Protein AF-0000000074164805 (afdb_homodimer)

InterPro domains:
  IPR032808 DoxX family [PF07681] (24-111)
  IPR051907 DoxX-like inner membrane-associated oxidoreductase [PTHR33452] (13-191)

Structure (mmCIF, N/CA/C/O backbone):
data_AF-0000000074164805-model_v1
#
loop_
_entity.id
_entity.type
_entity.pdbx_description
1 polymer 'DoxD-like family protein'
#
loop_
_atom_site.group_PDB
_atom_site.id
_atom_site.type_symbol
_atom_site.label_atom_id
_atom_site.label_alt_id
_atom_site.label_comp_id
_atom_site.label_asym_id
_atom_site.label_entity_id
_atom_site.label_seq_id
_atom_site.pdbx_PDB_ins_code
_atom_site.Cartn_x
_atom_site.Cartn_y
_atom_site.Cartn_z
_atom_site.occupancy
_atom_site.B_iso_or_equiv
_atom_site.auth_seq_id
_atom_site.auth_comp_id
_atom_site.auth_asym_id
_atom_site.auth_atom_id
_atom_site.pdbx_PDB_model_num
ATOM 1 N N . MET A 1 1 ? 24.75 31.531 14.117 1 63.97 1 MET A N 1
ATOM 2 C CA . MET A 1 1 ? 24.875 30.734 12.898 1 63.97 1 MET A CA 1
ATOM 3 C C . MET A 1 1 ? 23.859 29.609 12.867 1 63.97 1 MET A C 1
ATOM 5 O O . MET A 1 1 ? 23.156 29.422 11.875 1 63.97 1 MET A O 1
ATOM 9 N N . ILE A 1 2 ? 23.625 28.969 13.977 1 71 2 ILE A N 1
ATOM 10 C CA . ILE A 1 2 ? 22.672 27.875 14.078 1 71 2 ILE A CA 1
ATOM 11 C C . ILE A 1 2 ? 21.25 28.406 13.891 1 71 2 ILE A C 1
ATOM 13 O O . ILE A 1 2 ? 20.422 27.781 13.203 1 71 2 ILE A O 1
ATOM 17 N N . ASN A 1 3 ? 21.016 29.547 14.234 1 73.75 3 ASN A N 1
ATOM 18 C CA . ASN A 1 3 ? 19.688 30.141 14.117 1 73.75 3 ASN A CA 1
ATOM 19 C C . ASN A 1 3 ? 19.344 30.484 12.672 1 73.75 3 ASN A C 1
ATOM 21 O O . ASN A 1 3 ? 18.203 30.344 12.242 1 73.75 3 ASN A O 1
ATOM 25 N N . ARG A 1 4 ? 20.438 30.984 12.031 1 76.25 4 ARG A N 1
ATOM 26 C CA . ARG A 1 4 ? 20.203 31.328 10.625 1 76.25 4 ARG A CA 1
ATOM 27 C C . ARG A 1 4 ? 19.891 30.078 9.797 1 76.25 4 ARG A C 1
ATOM 29 O O . ARG A 1 4 ? 19.031 30.109 8.922 1 76.25 4 ARG A O 1
ATOM 36 N N . ILE A 1 5 ? 20.578 29.031 10.062 1 76.81 5 ILE A N 1
ATOM 37 C CA . ILE A 1 5 ? 20.375 27.766 9.352 1 76.81 5 ILE A CA 1
ATOM 38 C C . ILE A 1 5 ? 18.969 27.25 9.617 1 76.81 5 ILE A C 1
ATOM 40 O O . ILE A 1 5 ? 18.297 26.781 8.703 1 76.81 5 ILE A O 1
ATOM 44 N N . TYR A 1 6 ? 18.594 27.359 10.773 1 78.56 6 TYR A N 1
ATOM 45 C CA . TYR A 1 6 ? 17.266 26.891 11.156 1 78.56 6 TYR A CA 1
ATOM 46 C C . TYR A 1 6 ? 16.172 27.719 10.469 1 78.56 6 TYR A C 1
ATOM 48 O O . TYR A 1 6 ? 15.148 27.188 10.055 1 78.56 6 TYR A O 1
ATOM 56 N N . ASP A 1 7 ? 16.484 28.969 10.367 1 80.75 7 ASP A N 1
ATOM 57 C CA . ASP A 1 7 ? 15.523 29.844 9.703 1 80.75 7 ASP A CA 1
ATOM 58 C C . ASP A 1 7 ? 15.375 29.484 8.227 1 80.75 7 ASP A C 1
ATOM 60 O O . ASP A 1 7 ? 14.266 29.484 7.691 1 80.75 7 ASP A O 1
ATOM 64 N N . ILE A 1 8 ? 16.531 29.297 7.672 1 82 8 ILE A N 1
ATOM 65 C CA . ILE A 1 8 ? 16.5 28.906 6.266 1 82 8 ILE A CA 1
ATOM 66 C C . ILE A 1 8 ? 15.758 27.578 6.113 1 82 8 ILE A C 1
ATOM 68 O O . ILE A 1 8 ? 14.922 27.422 5.215 1 82 8 ILE A O 1
ATOM 72 N N . TYR A 1 9 ? 16.062 26.641 6.996 1 79.88 9 TYR A N 1
ATOM 73 C CA . TYR A 1 9 ? 15.398 25.344 7.004 1 79.88 9 TYR A CA 1
ATOM 74 C C . TYR A 1 9 ? 13.883 25.484 7.141 1 79.88 9 TYR A C 1
ATOM 76 O O . TYR A 1 9 ? 13.125 24.906 6.367 1 79.88 9 TYR A O 1
ATOM 84 N N . TYR A 1 10 ? 13.5 26.281 8 1 78.94 10 TYR A N 1
ATOM 85 C CA . TYR A 1 10 ? 12.078 26.469 8.258 1 78.94 10 TYR A CA 1
ATOM 86 C C . TYR A 1 10 ? 11.391 27.125 7.066 1 78.94 10 TYR A C 1
ATOM 88 O O . TYR A 1 10 ? 10.273 26.75 6.703 1 78.94 10 TYR A O 1
ATOM 96 N N . LYS A 1 11 ? 12.078 28.078 6.441 1 83.38 11 LYS A N 1
ATOM 97 C CA . LYS A 1 11 ? 11.516 28.75 5.27 1 83.38 11 LYS A CA 1
ATOM 98 C C . LYS A 1 11 ? 11.352 27.781 4.105 1 83.38 11 LYS A C 1
ATOM 100 O O . LYS A 1 11 ? 10.352 27.828 3.385 1 83.38 11 LYS A O 1
ATOM 105 N N . ILE A 1 12 ? 12.281 26.906 3.99 1 83.31 12 ILE A N 1
ATOM 106 C CA . ILE A 1 12 ? 12.234 25.906 2.926 1 83.31 12 ILE A CA 1
ATOM 107 C C . ILE A 1 12 ? 11.078 24.938 3.176 1 83.31 12 ILE A C 1
ATOM 109 O O . ILE A 1 12 ? 10.312 24.625 2.26 1 83.31 12 ILE A O 1
ATOM 113 N N . ILE A 1 13 ? 10.914 24.594 4.359 1 80.62 13 ILE A N 1
ATOM 114 C CA . ILE A 1 13 ? 9.859 23.641 4.727 1 80.62 13 ILE A CA 1
ATOM 115 C C . ILE A 1 13 ? 8.492 24.281 4.508 1 80.62 13 ILE A C 1
ATOM 117 O O . ILE A 1 13 ? 7.562 23.625 4.031 1 80.62 13 ILE A O 1
ATOM 121 N N . GLN A 1 14 ? 8.438 25.531 4.816 1 81.06 14 GLN A N 1
ATOM 122 C CA . GLN A 1 14 ? 7.176 26.25 4.645 1 81.06 14 GLN A CA 1
ATOM 123 C C . GLN A 1 14 ? 6.785 26.328 3.172 1 81.06 14 GLN A C 1
ATOM 125 O O . GLN A 1 14 ? 5.609 26.188 2.826 1 81.06 14 GLN A O 1
ATOM 130 N N . LYS A 1 15 ? 7.754 26.578 2.404 1 81.75 15 LYS A N 1
ATOM 131 C CA . LYS A 1 15 ? 7.512 26.625 0.966 1 81.75 15 LYS A CA 1
ATOM 132 C C . LYS A 1 15 ? 7.039 25.266 0.444 1 81.75 15 LYS A C 1
ATOM 134 O O . LYS A 1 15 ? 6.125 25.203 -0.38 1 81.75 15 LYS A O 1
ATOM 139 N N . PHE A 1 16 ? 7.57 24.234 1.001 1 82.81 16 PHE A N 1
ATOM 140 C CA . PHE A 1 16 ? 7.207 22.891 0.556 1 82.81 16 PHE A CA 1
ATOM 141 C C . PHE A 1 16 ? 5.836 22.5 1.089 1 82.81 16 PHE A C 1
ATOM 143 O O . PHE A 1 16 ? 5.129 21.703 0.47 1 82.81 16 PHE A O 1
ATOM 150 N N . GLN A 1 17 ? 5.473 23.094 2.176 1 79.62 17 GLN A N 1
ATOM 151 C CA . GLN A 1 17 ? 4.172 22.797 2.764 1 79.62 17 GLN A CA 1
ATOM 152 C C . GLN A 1 17 ? 3.037 23.297 1.879 1 79.62 17 GLN A C 1
ATOM 154 O O . GLN A 1 17 ? 1.922 22.781 1.927 1 79.62 17 GLN A O 1
ATOM 159 N N . SER A 1 18 ? 3.42 24.266 0.991 1 81.56 18 SER A N 1
ATOM 160 C CA . SER A 1 18 ? 2.412 24.797 0.082 1 81.56 18 SER A CA 1
ATOM 161 C C . SER A 1 18 ? 2.014 23.766 -0.969 1 81.56 18 SER A C 1
ATOM 163 O O . SER A 1 18 ? 0.953 23.875 -1.587 1 81.56 18 SER A O 1
ATOM 165 N N . ILE A 1 19 ? 2.824 22.781 -1.027 1 86.25 19 ILE A N 1
ATOM 166 C CA . ILE A 1 19 ? 2.539 21.781 -2.049 1 86.25 19 ILE A CA 1
ATOM 167 C C . ILE A 1 19 ? 1.812 20.594 -1.418 1 86.25 19 ILE A C 1
ATOM 169 O O . ILE A 1 19 ? 1.639 19.562 -2.057 1 86.25 19 ILE A O 1
ATOM 173 N N . ASP A 1 20 ? 1.326 20.781 -0.238 1 88.44 20 ASP A N 1
ATOM 174 C CA . ASP A 1 20 ? 0.604 19.75 0.482 1 88.44 20 ASP A CA 1
ATOM 175 C C . ASP A 1 20 ? -0.672 19.344 -0.258 1 88.44 20 ASP A C 1
ATOM 177 O O . ASP A 1 20 ? -1.199 18.25 -0.055 1 88.44 20 ASP A O 1
ATOM 181 N N . PHE A 1 21 ? -1.156 20.281 -1.112 1 89.75 21 PHE A N 1
ATOM 182 C CA . PHE A 1 21 ? -2.365 19.953 -1.859 1 89.75 21 PHE A CA 1
ATOM 183 C C . PHE A 1 21 ? -2.104 18.828 -2.854 1 89.75 21 PHE A C 1
ATOM 185 O O . PHE A 1 21 ? -3.002 18.047 -3.164 1 89.75 21 PHE A O 1
ATOM 192 N N . LEU A 1 22 ? -0.919 18.703 -3.273 1 92.94 22 LEU A N 1
ATOM 193 C CA . LEU A 1 22 ? -0.562 17.625 -4.191 1 92.94 22 LEU A CA 1
ATOM 194 C C . LEU A 1 22 ? -0.54 16.281 -3.467 1 92.94 22 LEU A C 1
ATOM 196 O O . LEU A 1 22 ? -0.919 15.266 -4.039 1 92.94 22 LEU A O 1
ATOM 200 N N . LEU A 1 23 ? -0.076 16.312 -2.268 1 95.06 23 LEU A N 1
ATOM 201 C CA . LEU A 1 23 ? -0.047 15.102 -1.463 1 95.06 23 LEU A CA 1
ATOM 202 C C . LEU A 1 23 ? -1.46 14.594 -1.197 1 95.06 23 LEU A C 1
ATOM 204 O O . LEU A 1 23 ? -1.757 13.422 -1.437 1 95.06 23 LEU A O 1
ATOM 208 N N . LEU A 1 24 ? -2.271 15.484 -0.761 1 96.19 24 LEU A N 1
ATOM 209 C CA . LEU A 1 24 ? -3.631 15.102 -0.397 1 96.19 24 LEU A CA 1
ATOM 210 C C . LEU A 1 24 ? -4.43 14.688 -1.632 1 96.19 24 LEU A C 1
ATOM 212 O O . LEU A 1 24 ? -5.227 13.75 -1.577 1 96.19 24 LEU A O 1
ATOM 216 N N . LEU A 1 25 ? -4.211 15.398 -2.703 1 96.12 25 LEU A N 1
ATOM 217 C CA . LEU A 1 25 ? -4.809 14.977 -3.967 1 96.12 25 LEU A CA 1
ATOM 218 C C . LEU A 1 25 ? -4.289 13.609 -4.387 1 96.12 25 LEU A C 1
ATOM 220 O O . LEU A 1 25 ? -5.062 12.758 -4.832 1 96.12 25 LEU A O 1
ATOM 224 N N . GLY A 1 26 ? -3.018 13.422 -4.273 1 96.69 26 GLY A N 1
ATOM 225 C CA . GLY A 1 26 ? -2.422 12.141 -4.605 1 96.69 26 GLY A CA 1
ATOM 226 C C . GLY A 1 26 ? -2.99 10.992 -3.795 1 96.69 26 GLY A C 1
ATOM 227 O O . GLY A 1 26 ? -3.258 9.914 -4.336 1 96.69 26 GLY A O 1
ATOM 228 N N . ILE A 1 27 ? -3.145 11.195 -2.547 1 97.81 27 ILE A N 1
ATOM 229 C CA . ILE A 1 27 ? -3.721 10.188 -1.665 1 97.81 27 ILE A CA 1
ATOM 230 C C . ILE A 1 27 ? -5.141 9.859 -2.115 1 97.81 27 ILE A C 1
ATOM 232 O O . ILE A 1 27 ? -5.527 8.688 -2.176 1 97.81 27 ILE A O 1
ATOM 236 N N . ARG A 1 28 ? -5.887 10.898 -2.438 1 98.06 28 ARG A N 1
ATOM 237 C CA . ARG A 1 28 ? -7.262 10.672 -2.873 1 98.06 28 ARG A CA 1
ATOM 238 C C . ARG A 1 28 ? -7.301 9.859 -4.164 1 98.06 28 ARG A C 1
ATOM 240 O O . ARG A 1 28 ? -8.078 8.914 -4.281 1 98.06 28 ARG A O 1
ATOM 247 N N . LEU A 1 29 ? -6.504 10.188 -5.078 1 96.75 29 LEU A N 1
ATOM 248 C CA . LEU A 1 29 ? -6.465 9.477 -6.352 1 96.75 29 LEU A CA 1
ATOM 249 C C . LEU A 1 29 ? -6.02 8.031 -6.152 1 96.75 29 LEU A C 1
ATOM 251 O O . LEU A 1 29 ? -6.566 7.117 -6.777 1 96.75 29 LEU A O 1
ATOM 255 N N . TYR A 1 30 ? -5.055 7.898 -5.324 1 97.31 30 TYR A N 1
ATOM 256 C CA . TYR A 1 30 ? -4.582 6.559 -4.996 1 97.31 30 TYR A CA 1
ATOM 257 C C . TYR A 1 30 ? -5.707 5.711 -4.414 1 97.31 30 TYR A C 1
ATOM 259 O O . TYR A 1 30 ? -5.949 4.59 -4.867 1 97.31 30 TYR A O 1
ATOM 267 N N . LEU A 1 31 ? -6.344 6.211 -3.424 1 97.38 31 LEU A N 1
ATOM 268 C CA . LEU A 1 31 ? -7.371 5.465 -2.703 1 97.38 31 LEU A CA 1
ATOM 269 C C . LEU A 1 31 ? -8.539 5.121 -3.621 1 97.38 31 LEU A C 1
ATOM 271 O O . LEU A 1 31 ? -9.047 3.998 -3.592 1 97.38 31 LEU A O 1
ATOM 275 N N . VAL A 1 32 ? -8.961 6.105 -4.418 1 96.5 32 VAL A N 1
ATOM 276 C CA . VAL A 1 32 ? -10.102 5.867 -5.301 1 96.5 32 VAL A CA 1
ATOM 277 C C . VAL A 1 32 ? -9.766 4.746 -6.281 1 96.5 32 VAL A C 1
ATOM 279 O O . VAL A 1 32 ? -10.586 3.852 -6.508 1 96.5 32 VAL A O 1
ATOM 282 N N . SER A 1 33 ? -8.609 4.766 -6.82 1 93.88 33 SER A N 1
ATOM 283 C CA . SER A 1 33 ? -8.211 3.781 -7.82 1 93.88 33 SER A CA 1
ATOM 284 C C . SER A 1 33 ? -8.156 2.377 -7.23 1 93.88 33 SER A C 1
ATOM 286 O O . SER A 1 33 ? -8.523 1.404 -7.891 1 93.88 33 SER A O 1
ATOM 288 N N . THR A 1 34 ? -7.711 2.262 -6.004 1 92.19 34 THR A N 1
ATOM 289 C CA . THR A 1 34 ? -7.504 0.949 -5.402 1 92.19 34 THR A CA 1
ATOM 290 C C . THR A 1 34 ? -8.789 0.451 -4.742 1 92.19 34 THR A C 1
ATOM 292 O O . THR A 1 34 ? -9.133 -0.727 -4.855 1 92.19 34 THR A O 1
ATOM 295 N N . MET A 1 35 ? -9.484 1.329 -4.094 1 93.56 35 MET A N 1
ATOM 296 C CA . MET A 1 35 ? -10.656 0.914 -3.324 1 93.56 35 MET A CA 1
ATOM 297 C C . MET A 1 35 ? -11.867 0.729 -4.234 1 93.56 35 MET A C 1
ATOM 299 O O . MET A 1 35 ? -12.812 0.023 -3.881 1 93.56 35 MET A O 1
ATOM 303 N N . PHE A 1 36 ? -11.859 1.372 -5.348 1 92.31 36 PHE A N 1
ATOM 304 C CA . PHE A 1 36 ? -12.93 1.202 -6.32 1 92.31 36 PHE A CA 1
ATOM 305 C C . PHE A 1 36 ? -13.07 -0.26 -6.73 1 92.31 36 PHE A C 1
ATOM 307 O O . PHE A 1 36 ? -14.18 -0.758 -6.914 1 92.31 36 PHE A O 1
ATOM 314 N N . VAL A 1 37 ? -11.922 -0.961 -6.871 1 88.25 37 VAL A N 1
ATOM 315 C CA . VAL A 1 37 ? -11.906 -2.359 -7.285 1 88.25 37 VAL A CA 1
ATOM 316 C C . VAL A 1 37 ? -12.641 -3.213 -6.25 1 88.25 37 VAL A C 1
ATOM 318 O O . VAL A 1 37 ? -13.469 -4.055 -6.605 1 88.25 37 VAL A O 1
ATOM 321 N N . GLY A 1 38 ? -12.352 -2.992 -4.996 1 89 38 GLY A N 1
ATOM 322 C CA . GLY A 1 38 ? -13.016 -3.725 -3.934 1 89 38 GLY A CA 1
ATOM 323 C C . GLY A 1 38 ? -14.5 -3.426 -3.842 1 89 38 GLY A C 1
ATOM 324 O O . GLY A 1 38 ? -15.312 -4.336 -3.664 1 89 38 GLY A O 1
ATOM 325 N N . ALA A 1 39 ? -14.773 -2.158 -3.963 1 93.19 39 ALA A N 1
ATOM 326 C CA . ALA A 1 39 ? -16.172 -1.75 -3.91 1 93.19 39 ALA A CA 1
ATOM 327 C C . ALA A 1 39 ? -16.969 -2.375 -5.051 1 93.19 39 ALA A C 1
ATOM 329 O O . ALA A 1 39 ? -18.062 -2.912 -4.832 1 93.19 39 ALA A O 1
ATOM 330 N N . ARG A 1 40 ? -16.438 -2.334 -6.199 1 92.38 40 ARG A N 1
ATOM 331 C CA . ARG A 1 40 ? -17.094 -2.902 -7.367 1 92.38 40 ARG A CA 1
ATOM 332 C C . ARG A 1 40 ? -17.297 -4.406 -7.211 1 92.38 40 ARG A C 1
ATOM 334 O O . ARG A 1 40 ? -18.359 -4.938 -7.516 1 92.38 40 ARG A O 1
ATOM 341 N N . SER A 1 41 ? -16.266 -5.066 -6.789 1 90.38 41 SER A N 1
ATOM 342 C CA . SER A 1 41 ? -16.344 -6.512 -6.59 1 90.38 41 SER A CA 1
ATOM 343 C C . SER A 1 41 ? -17.438 -6.883 -5.598 1 90.38 41 SER A C 1
ATOM 345 O O . SER A 1 41 ? -18.141 -7.871 -5.789 1 90.38 41 SER A O 1
ATOM 347 N N . LYS A 1 42 ? -17.656 -6.09 -4.504 1 93.44 42 LYS A N 1
ATOM 348 C CA . LYS A 1 42 ? -18.672 -6.383 -3.494 1 93.44 42 LYS A CA 1
ATOM 349 C C . LYS A 1 42 ? -20.062 -6.148 -4.043 1 93.44 42 LYS A C 1
ATOM 351 O O . LYS A 1 42 ? -21.016 -6.852 -3.672 1 93.44 42 LYS A O 1
ATOM 356 N N . ILE A 1 43 ? -20.125 -5.188 -4.941 1 94.56 43 ILE A N 1
ATOM 357 C CA . ILE A 1 43 ? -21.422 -4.914 -5.555 1 94.56 43 ILE A CA 1
ATOM 358 C C . ILE A 1 43 ? -21.797 -6.051 -6.508 1 94.56 43 ILE A C 1
ATOM 360 O O . ILE A 1 43 ? -22.906 -6.59 -6.438 1 94.56 43 ILE A O 1
ATOM 364 N N . GLU A 1 44 ? -20.844 -6.414 -7.32 1 93.12 44 GLU A N 1
ATOM 365 C CA . GLU A 1 44 ? -21.094 -7.445 -8.328 1 93.12 44 GLU A CA 1
ATOM 366 C C . GLU A 1 44 ? -21.266 -8.812 -7.676 1 93.12 44 GLU A C 1
ATOM 368 O O . GLU A 1 44 ? -22 -9.656 -8.195 1 93.12 44 GLU A O 1
ATOM 373 N N . GLY A 1 45 ? -20.703 -9.008 -6.578 1 94.62 45 GLY A N 1
ATOM 374 C CA . GLY A 1 45 ? -20.781 -10.266 -5.855 1 94.62 45 GLY A CA 1
ATOM 375 C C . GLY A 1 45 ? -21.375 -10.117 -4.465 1 94.62 45 GLY A C 1
ATOM 376 O O . GLY A 1 45 ? -20.859 -10.695 -3.504 1 94.62 45 GLY A O 1
ATOM 377 N N . PHE A 1 46 ? -22.391 -9.352 -4.418 1 96.25 46 PHE A N 1
ATOM 378 C CA . PHE A 1 46 ? -22.938 -9.016 -3.109 1 96.25 46 PHE A CA 1
ATOM 379 C C . PHE A 1 46 ? -23.406 -10.273 -2.379 1 96.25 46 PHE A C 1
ATOM 381 O O . PHE A 1 46 ? -23.109 -10.453 -1.197 1 96.25 46 PHE A O 1
ATOM 388 N N . SER A 1 47 ? -24.109 -11.164 -3.039 1 96.69 47 SER A N 1
ATOM 389 C CA . SER A 1 47 ? -24.609 -12.383 -2.416 1 96.69 47 SER A CA 1
ATOM 390 C C . SER A 1 47 ? -23.469 -13.266 -1.925 1 96.69 47 SER A C 1
ATOM 392 O O . SER A 1 47 ? -23.547 -13.859 -0.845 1 96.69 47 SER A O 1
ATOM 394 N N . THR A 1 48 ? -22.469 -13.352 -2.695 1 95.12 48 THR A N 1
ATOM 395 C CA . THR A 1 48 ? -21.297 -14.117 -2.312 1 95.12 48 THR A CA 1
ATOM 396 C C . THR A 1 48 ? -20.625 -13.5 -1.091 1 95.12 48 THR A C 1
ATOM 398 O O . THR A 1 48 ? -20.141 -14.219 -0.208 1 95.12 48 THR A O 1
ATOM 401 N N . THR A 1 49 ? -20.531 -12.203 -1.072 1 95.5 49 THR A N 1
ATOM 402 C CA . THR A 1 49 ? -19.953 -11.5 0.068 1 95.5 49 THR A CA 1
ATOM 403 C C . THR A 1 49 ? -20.75 -11.781 1.338 1 95.5 49 THR A C 1
ATOM 405 O O . THR A 1 49 ? -20.172 -12.078 2.387 1 95.5 49 THR A O 1
ATOM 408 N N . VAL A 1 50 ? -22.047 -11.758 1.22 1 97.19 50 VAL A N 1
ATOM 409 C CA . VAL A 1 50 ? -22.906 -12.023 2.361 1 97.19 50 VAL A CA 1
ATOM 410 C C . VAL A 1 50 ? -22.688 -13.453 2.861 1 97.19 50 VAL A C 1
ATOM 412 O O . VAL A 1 50 ? -22.562 -13.68 4.066 1 97.19 50 VAL A O 1
ATOM 415 N N . ALA A 1 51 ? -22.672 -14.312 1.947 1 96.75 51 ALA A N 1
ATOM 416 C CA . ALA A 1 51 ? -22.453 -15.719 2.303 1 96.75 51 ALA A CA 1
ATOM 417 C C . ALA A 1 51 ? -21.109 -15.898 3.014 1 96.75 51 ALA A C 1
ATOM 419 O O . ALA A 1 51 ? -21.031 -16.609 4.016 1 96.75 51 ALA A O 1
ATOM 420 N N . TRP A 1 52 ? -20.125 -15.289 2.521 1 95.06 52 TRP A N 1
ATOM 421 C CA . TRP A 1 52 ? -18.797 -15.375 3.107 1 95.06 52 TRP A CA 1
ATOM 422 C C . TRP A 1 52 ? -18.766 -14.758 4.5 1 95.06 52 TRP A C 1
ATOM 424 O O . TRP A 1 52 ? -18.156 -15.305 5.418 1 95.06 52 TRP A O 1
ATOM 434 N N . PHE A 1 53 ? -19.375 -13.625 4.672 1 96.06 53 PHE A N 1
ATOM 435 C CA . PHE A 1 53 ? -19.438 -12.961 5.965 1 96.06 53 PHE A CA 1
ATOM 436 C C . PHE A 1 53 ? -20.125 -13.844 7.004 1 96.06 53 PHE A C 1
ATOM 438 O O . PHE A 1 53 ? -19.719 -13.867 8.164 1 96.06 53 PHE A O 1
ATOM 445 N N . GLY A 1 54 ? -21.109 -14.594 6.594 1 96 54 GLY A N 1
ATOM 446 C CA . GLY A 1 54 ? -21.938 -15.367 7.512 1 96 54 GLY A CA 1
ATOM 447 C C . GLY A 1 54 ? -21.391 -16.766 7.77 1 96 54 GLY A C 1
ATOM 448 O O . GLY A 1 54 ? -21.609 -17.328 8.844 1 96 54 GLY A O 1
ATOM 449 N N . ALA A 1 55 ? -20.719 -17.328 6.816 1 95.81 55 ALA A N 1
ATOM 450 C CA . ALA A 1 55 ? -20.203 -18.703 6.949 1 95.81 55 ALA A CA 1
ATOM 451 C C . ALA A 1 55 ? -19.25 -18.812 8.133 1 95.81 55 ALA A C 1
ATOM 453 O O . ALA A 1 55 ? -18.5 -17.875 8.422 1 95.81 55 ALA A O 1
ATOM 454 N N . PRO A 1 56 ? -19.297 -19.969 8.828 1 93.75 56 PRO A N 1
ATOM 455 C CA . PRO A 1 56 ? -18.391 -20.172 9.961 1 93.75 56 PRO A CA 1
ATOM 456 C C . PRO A 1 56 ? -16.922 -20.172 9.539 1 93.75 56 PRO A C 1
ATOM 458 O O . PRO A 1 56 ? -16.609 -20.469 8.383 1 93.75 56 PRO A O 1
ATOM 461 N N . ALA A 1 57 ? -16.078 -19.844 10.453 1 87.25 57 ALA A N 1
ATOM 462 C CA . ALA A 1 57 ? -14.641 -19.781 10.203 1 87.25 57 ALA A CA 1
ATOM 463 C C . ALA A 1 57 ? -14.117 -21.141 9.727 1 87.25 57 ALA A C 1
ATOM 465 O O . ALA A 1 57 ? -13.203 -21.203 8.906 1 87.25 57 ALA A O 1
ATOM 466 N N . SER A 1 58 ? -14.688 -22.203 10.211 1 88.56 58 SER A N 1
ATOM 467 C CA . SER A 1 58 ? -14.273 -23.547 9.852 1 88.56 58 SER A CA 1
ATOM 468 C C . SER A 1 58 ? -14.492 -23.812 8.359 1 88.56 58 SER A C 1
ATOM 470 O O . SER A 1 58 ? -13.859 -24.703 7.785 1 88.56 58 SER A O 1
ATOM 472 N N . GLN A 1 59 ? -15.383 -23.047 7.793 1 89.56 59 GLN A N 1
ATOM 473 C CA . GLN A 1 59 ? -15.688 -23.219 6.375 1 89.56 59 GLN A CA 1
ATOM 474 C C . GLN A 1 59 ? -15.094 -22.078 5.547 1 89.56 59 GLN A C 1
ATOM 476 O O . GLN A 1 59 ? -15.516 -21.844 4.414 1 89.56 59 GLN A O 1
ATOM 481 N N . GLY A 1 60 ? -14.281 -21.281 6.207 1 86.12 60 GLY A N 1
ATOM 482 C CA . GLY A 1 60 ? -13.594 -20.234 5.465 1 86.12 60 GLY A CA 1
ATOM 483 C C . GLY A 1 60 ? -14.297 -18.906 5.539 1 86.12 60 GLY A C 1
ATOM 484 O O . GLY A 1 60 ? -13.914 -17.953 4.844 1 86.12 60 GLY A O 1
ATOM 485 N N . GLY A 1 61 ? -15.32 -18.891 6.262 1 92.88 61 GLY A N 1
ATOM 486 C CA . GLY A 1 61 ? -16.047 -17.625 6.391 1 92.88 61 GLY A CA 1
ATOM 487 C C . GLY A 1 61 ? -15.578 -16.797 7.574 1 92.88 61 GLY A C 1
ATOM 488 O O . GLY A 1 61 ? -14.5 -17.031 8.117 1 92.88 61 GLY A O 1
ATOM 489 N N . LEU A 1 62 ? -16.359 -15.727 7.906 1 93.19 62 LEU A N 1
ATOM 490 C CA . LEU A 1 62 ? -15.953 -14.797 8.961 1 93.19 62 LEU A CA 1
ATOM 491 C C . LEU A 1 62 ? -16.828 -14.977 10.195 1 93.19 62 LEU A C 1
ATOM 493 O O . LEU A 1 62 ? -16.516 -14.445 11.266 1 93.19 62 LEU A O 1
ATOM 497 N N . GLY A 1 63 ? -17.953 -15.664 10.062 1 93.44 63 GLY A N 1
ATOM 498 C CA . GLY A 1 63 ? -18.844 -15.898 11.18 1 93.44 63 GLY A CA 1
ATOM 499 C C . GLY A 1 63 ? -19.406 -14.617 11.758 1 93.44 63 GLY A C 1
ATOM 500 O O . GLY A 1 63 ? -19.594 -14.508 12.977 1 93.44 63 GLY A O 1
ATOM 501 N N . MET A 1 64 ? -19.625 -13.656 10.977 1 93.5 64 MET A N 1
ATOM 502 C CA . MET A 1 64 ? -20.125 -12.367 11.461 1 93.5 64 MET A CA 1
ATOM 503 C C . MET A 1 64 ? -21.625 -12.445 11.781 1 93.5 64 MET A C 1
ATOM 505 O O . MET A 1 64 ? -22.375 -13.148 11.102 1 93.5 64 MET A O 1
ATOM 509 N N . PRO A 1 65 ? -21.953 -11.695 12.844 1 93 65 PRO A N 1
ATOM 510 C CA . PRO A 1 65 ? -23.391 -11.57 13.07 1 93 65 PRO A CA 1
ATOM 511 C C . PRO A 1 65 ? -24.078 -10.68 12.039 1 93 65 PRO A C 1
ATOM 513 O O . PRO A 1 65 ? -23.453 -9.75 11.508 1 93 65 PRO A O 1
ATOM 516 N N . MET A 1 66 ? -25.25 -10.953 11.625 1 96.94 66 MET A N 1
ATOM 517 C CA . MET A 1 66 ? -26.031 -10.164 10.68 1 96.94 66 MET A CA 1
ATOM 518 C C . MET A 1 66 ? -25.25 -9.922 9.391 1 96.94 66 MET A C 1
ATOM 520 O O . MET A 1 66 ? -25.047 -8.781 8.984 1 96.94 66 MET A O 1
ATOM 524 N N . PRO A 1 67 ? -24.891 -10.945 8.75 1 96.94 67 PRO A N 1
ATOM 525 C CA . PRO A 1 67 ? -23.969 -10.82 7.613 1 96.94 67 PRO A CA 1
ATOM 526 C C . PRO A 1 67 ? -24.516 -9.891 6.523 1 96.94 67 PRO A C 1
ATOM 528 O O . PRO A 1 67 ? -23.734 -9.172 5.883 1 96.94 67 PRO A O 1
ATOM 531 N N . GLU A 1 68 ? -25.766 -9.898 6.266 1 97.31 68 GLU A N 1
ATOM 532 C CA . GLU A 1 68 ? -26.344 -9.031 5.242 1 97.31 68 GLU A CA 1
ATOM 533 C C . GLU A 1 68 ? -26.188 -7.559 5.605 1 97.31 68 GLU A C 1
ATOM 535 O O . GLU A 1 68 ? -25.844 -6.734 4.754 1 97.31 68 GLU A O 1
ATOM 540 N N . VAL A 1 69 ? -26.422 -7.266 6.812 1 97.5 69 VAL A N 1
ATOM 541 C CA . VAL A 1 69 ? -26.297 -5.891 7.289 1 97.5 69 VAL A CA 1
ATOM 542 C C . VAL A 1 69 ? -24.828 -5.449 7.223 1 97.5 69 VAL A C 1
ATOM 544 O O . VAL A 1 69 ? -24.531 -4.348 6.762 1 97.5 69 VAL A O 1
ATOM 547 N N . MET A 1 70 ? -23.969 -6.348 7.66 1 97 70 MET A N 1
ATOM 548 C CA . MET A 1 70 ? -22.547 -6.016 7.668 1 97 70 MET A CA 1
ATOM 549 C C . MET A 1 70 ? -22.016 -5.805 6.25 1 97 70 MET A C 1
ATOM 551 O O . MET A 1 70 ? -21.266 -4.867 5.992 1 97 70 MET A O 1
ATOM 555 N N . ALA A 1 71 ? -22.406 -6.664 5.383 1 97.19 71 ALA A N 1
ATOM 556 C CA . ALA A 1 71 ? -21.984 -6.531 3.986 1 97.19 71 ALA A CA 1
ATOM 557 C C . ALA A 1 71 ? -22.516 -5.23 3.381 1 97.19 71 ALA A C 1
ATOM 559 O O . ALA A 1 71 ? -21.797 -4.555 2.635 1 97.19 71 ALA A O 1
ATOM 560 N N . PHE A 1 72 ? -23.734 -4.922 3.693 1 97.62 72 PHE A N 1
ATOM 561 C CA . PHE A 1 72 ? -24.328 -3.695 3.184 1 97.62 72 PHE A CA 1
ATOM 562 C C . PHE A 1 72 ? -23.578 -2.473 3.699 1 97.62 72 PHE A C 1
ATOM 564 O O . PHE A 1 72 ? -23.297 -1.547 2.938 1 97.62 72 PHE A O 1
ATOM 571 N N . LEU A 1 73 ? -23.297 -2.49 4.941 1 97.19 73 LEU A N 1
ATOM 572 C CA . LEU A 1 73 ? -22.609 -1.357 5.547 1 97.19 73 LEU A CA 1
ATOM 573 C C . LEU A 1 73 ? -21.203 -1.204 4.965 1 97.19 73 LEU A C 1
ATOM 575 O O . LEU A 1 73 ? -20.781 -0.091 4.652 1 97.19 73 LEU A O 1
ATOM 579 N N . ALA A 1 74 ? -20.5 -2.303 4.863 1 97 74 ALA A N 1
ATOM 580 C CA . ALA A 1 74 ? -19.156 -2.252 4.312 1 97 74 ALA A CA 1
ATOM 581 C C . ALA A 1 74 ? -19.172 -1.758 2.867 1 97 74 ALA A C 1
ATOM 583 O O . ALA A 1 74 ? -18.391 -0.876 2.496 1 97 74 ALA A O 1
ATOM 584 N N . THR A 1 75 ? -20.047 -2.328 2.096 1 97.56 75 THR A N 1
ATOM 585 C CA . THR A 1 75 ? -20.141 -1.979 0.683 1 97.56 75 THR A CA 1
ATOM 586 C C . THR A 1 75 ? -20.547 -0.518 0.514 1 97.56 75 THR A C 1
ATOM 588 O O . THR A 1 75 ? -19.953 0.209 -0.287 1 97.56 75 THR A O 1
ATOM 591 N N . SER A 1 76 ? -21.516 -0.089 1.263 1 97.75 76 SER A N 1
ATOM 592 C CA . SER A 1 76 ? -22 1.285 1.168 1 97.75 76 SER A CA 1
ATOM 593 C C . SER A 1 76 ? -20.922 2.279 1.596 1 97.75 76 SER A C 1
ATOM 595 O O . SER A 1 76 ? -20.75 3.328 0.971 1 97.75 76 SER A O 1
ATOM 597 N N . ALA A 1 77 ? -20.281 1.936 2.672 1 97.69 77 ALA A N 1
ATOM 598 C CA . ALA A 1 77 ? -19.203 2.803 3.137 1 97.69 77 ALA A CA 1
ATOM 599 C C . ALA A 1 77 ? -18.141 2.975 2.061 1 97.69 77 ALA A C 1
ATOM 601 O O . ALA A 1 77 ? -17.656 4.086 1.835 1 97.69 77 ALA A O 1
ATOM 602 N N . GLU A 1 78 ? -17.812 1.902 1.415 1 97.31 78 GLU A N 1
ATOM 603 C CA . GLU A 1 78 ? -16.766 1.961 0.396 1 97.31 78 GLU A CA 1
ATOM 604 C C . GLU A 1 78 ? -17.234 2.727 -0.836 1 97.31 78 GLU A C 1
ATOM 606 O O . GLU A 1 78 ? -16.5 3.537 -1.395 1 97.31 78 GLU A O 1
ATOM 611 N N . VAL A 1 79 ? -18.453 2.527 -1.219 1 97.25 79 VAL A N 1
ATOM 612 C CA . VAL A 1 79 ? -18.984 3.193 -2.402 1 97.25 79 VAL A CA 1
ATOM 613 C C . VAL A 1 79 ? -19.125 4.691 -2.137 1 97.25 79 VAL A C 1
ATOM 615 O O . VAL A 1 79 ? -18.625 5.512 -2.91 1 97.25 79 VAL A O 1
ATOM 618 N N . ILE A 1 80 ? -19.781 5.043 -1.043 1 97.31 80 ILE A N 1
ATOM 619 C CA . ILE A 1 80 ? -19.969 6.441 -0.673 1 97.31 80 ILE A CA 1
ATOM 620 C C . ILE A 1 80 ? -18.609 7.094 -0.426 1 97.31 80 ILE A C 1
ATOM 622 O O . ILE A 1 80 ? -18.391 8.242 -0.827 1 97.31 80 ILE A O 1
ATOM 626 N N . GLY A 1 81 ? -17.781 6.344 0.23 1 97.56 81 GLY A N 1
ATOM 627 C CA . GLY A 1 81 ? -16.438 6.844 0.483 1 97.56 81 GLY A CA 1
ATOM 628 C C . GLY A 1 81 ? -15.672 7.148 -0.787 1 97.56 81 GLY A C 1
ATOM 629 O O . GLY A 1 81 ? -15.016 8.188 -0.887 1 97.56 81 GLY A O 1
ATOM 630 N N . CYS A 1 82 ? -15.734 6.234 -1.737 1 97.12 82 CYS A N 1
ATOM 631 C CA . CYS A 1 82 ? -15.047 6.449 -3.002 1 97.12 82 CYS A CA 1
ATOM 632 C C . CYS A 1 82 ? -15.555 7.703 -3.701 1 97.12 82 CYS A C 1
ATOM 634 O O . CYS A 1 82 ? -14.766 8.484 -4.234 1 97.12 82 CYS A O 1
ATOM 636 N N . ILE A 1 83 ? -16.812 7.934 -3.715 1 96.94 83 ILE A N 1
ATOM 637 C CA . ILE A 1 83 ? -17.406 9.102 -4.352 1 96.94 83 ILE A CA 1
ATOM 638 C C . ILE A 1 83 ? -16.953 10.367 -3.617 1 96.94 83 ILE A C 1
ATOM 640 O O . ILE A 1 83 ? -16.5 11.328 -4.246 1 96.94 83 ILE A O 1
ATOM 644 N N . GLY A 1 84 ? -17.125 10.367 -2.326 1 97.69 84 GLY A N 1
ATOM 645 C CA . GLY A 1 84 ? -16.719 11.516 -1.53 1 97.69 84 GLY A CA 1
ATOM 646 C C . GLY A 1 84 ? -15.242 11.844 -1.671 1 97.69 84 GLY A C 1
ATOM 647 O O . GLY A 1 84 ? -14.867 13.008 -1.839 1 97.69 84 GLY A O 1
ATOM 648 N N . ILE A 1 85 ? -14.414 10.797 -1.622 1 97.56 85 ILE A N 1
ATOM 649 C CA . ILE A 1 85 ? -12.969 10.977 -1.717 1 97.56 85 ILE A CA 1
ATOM 650 C C . ILE A 1 85 ? -12.602 11.477 -3.111 1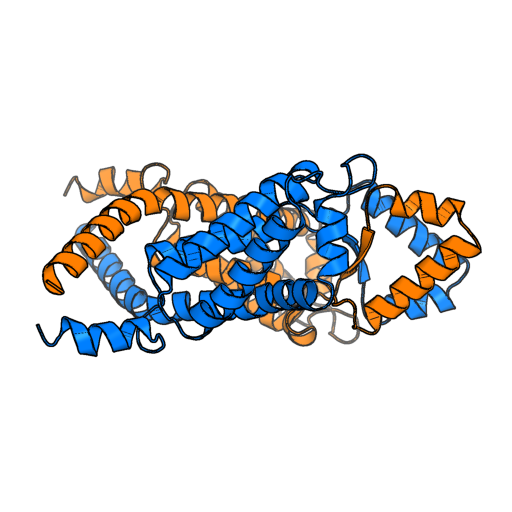 97.56 85 ILE A C 1
ATOM 652 O O . ILE A 1 85 ? -11.75 12.352 -3.26 1 97.56 85 ILE A O 1
ATOM 656 N N . ALA A 1 86 ? -13.234 10.93 -4.09 1 96.75 86 ALA A N 1
ATOM 657 C CA . ALA A 1 86 ? -12.961 11.352 -5.461 1 96.75 86 ALA A CA 1
ATOM 658 C C . ALA A 1 86 ? -13.242 12.836 -5.645 1 96.75 86 ALA A C 1
ATOM 660 O O . ALA A 1 86 ? -12.461 13.547 -6.285 1 96.75 86 ALA A O 1
ATOM 661 N N . LEU A 1 87 ? -14.227 13.344 -5.043 1 96.81 87 LEU A N 1
ATOM 662 C CA . LEU A 1 87 ? -14.648 14.727 -5.219 1 96.81 87 LEU A CA 1
ATOM 663 C C . LEU A 1 87 ? -14 15.633 -4.176 1 96.81 87 LEU A C 1
ATOM 665 O O . LEU A 1 87 ? -14.008 16.859 -4.316 1 96.81 87 LEU A O 1
ATOM 669 N N . GLY A 1 88 ? -13.391 15.062 -3.217 1 96.75 88 GLY A N 1
ATOM 670 C CA . GLY A 1 88 ? -12.969 15.852 -2.072 1 96.75 88 GLY A CA 1
ATOM 671 C C . GLY A 1 88 ? -14.125 16.484 -1.321 1 96.75 88 GLY A C 1
ATOM 672 O O . GLY A 1 88 ? -14.055 17.656 -0.936 1 96.75 88 GLY A O 1
ATOM 673 N N . LEU A 1 89 ? -15.148 15.734 -1.212 1 96 89 LEU A N 1
ATOM 674 C CA . LEU A 1 89 ? -16.375 16.188 -0.56 1 96 89 LEU A CA 1
ATOM 675 C C . LEU A 1 89 ? -16.547 15.531 0.805 1 96 89 LEU A C 1
ATOM 677 O O . LEU A 1 89 ? -16.656 14.312 0.899 1 96 89 LEU A O 1
ATOM 681 N N . PHE A 1 90 ? -16.641 16.406 1.89 1 94.88 90 PHE A N 1
ATOM 682 C CA . PHE A 1 90 ? -16.734 15.906 3.254 1 94.88 90 PHE A CA 1
ATOM 683 C C . PHE A 1 90 ? -15.672 14.836 3.51 1 94.88 90 PHE A C 1
ATOM 685 O O . PHE A 1 90 ? -15.984 13.758 4.02 1 94.88 90 PHE A O 1
ATOM 692 N N . THR A 1 91 ? -14.492 15.117 3.098 1 95.75 91 THR A N 1
ATOM 693 C CA . THR A 1 91 ? -13.391 14.156 3.084 1 95.75 91 THR A CA 1
ATOM 694 C C . THR A 1 91 ? -13.148 13.594 4.48 1 95.75 91 THR A C 1
ATOM 696 O O . THR A 1 91 ? -13.039 12.375 4.652 1 95.75 91 THR A O 1
ATOM 699 N N . ARG A 1 92 ? -13.148 14.406 5.48 1 94.31 92 ARG A N 1
ATOM 700 C CA . ARG A 1 92 ? -12.898 13.953 6.848 1 94.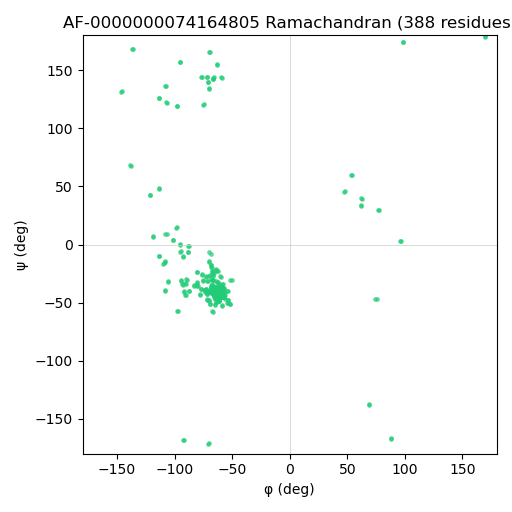31 92 ARG A CA 1
ATOM 701 C C . ARG A 1 92 ? -14.016 13.039 7.336 1 94.31 92 ARG A C 1
ATOM 703 O O . ARG A 1 92 ? -13.758 12.008 7.961 1 94.31 92 ARG A O 1
ATOM 710 N N . LEU A 1 93 ? -15.203 13.375 6.988 1 95.12 93 LEU A N 1
ATOM 711 C CA . LEU A 1 93 ? -16.359 12.625 7.453 1 95.12 93 LEU A CA 1
ATOM 712 C C . LEU A 1 93 ? -16.438 11.266 6.77 1 95.12 93 LEU A C 1
ATOM 714 O O . LEU A 1 93 ? -16.703 10.25 7.418 1 95.12 93 LEU A O 1
ATOM 718 N N . VAL A 1 94 ? -16.203 11.25 5.516 1 96.75 94 VAL A N 1
ATOM 719 C CA . VAL A 1 94 ? -16.328 10 4.773 1 96.75 94 VAL A CA 1
ATOM 720 C C . VAL A 1 94 ? -15.156 9.07 5.121 1 96.75 94 VAL A C 1
ATOM 722 O O . VAL A 1 94 ? -15.273 7.848 5.008 1 96.75 94 VAL A O 1
ATOM 725 N N . SER A 1 95 ? -14.039 9.617 5.508 1 97.31 95 SER A N 1
ATOM 726 C CA . SER A 1 95 ? -12.883 8.797 5.848 1 97.31 95 SER A CA 1
ATOM 727 C C . SER A 1 95 ? -13.141 7.969 7.102 1 97.31 95 SER A C 1
ATOM 729 O O . SER A 1 95 ? -12.57 6.887 7.266 1 97.31 95 SER A O 1
ATOM 731 N N . ILE A 1 96 ? -14.031 8.359 7.973 1 96.94 96 ILE A N 1
ATOM 732 C CA . ILE A 1 96 ? -14.258 7.707 9.258 1 96.94 96 ILE A CA 1
ATOM 733 C C . ILE A 1 96 ? -14.844 6.312 9.031 1 96.94 96 ILE A C 1
ATOM 735 O O . ILE A 1 96 ? -14.258 5.312 9.445 1 96.94 96 ILE A O 1
ATOM 739 N N . PRO A 1 97 ? -15.984 6.23 8.344 1 97.69 97 PRO A N 1
ATOM 740 C CA . PRO A 1 97 ? -16.5 4.883 8.109 1 97.69 97 PRO A CA 1
ATOM 741 C C . PRO A 1 97 ? -15.562 4.016 7.281 1 97.69 97 PRO A C 1
ATOM 743 O O . PRO A 1 97 ? -15.5 2.799 7.473 1 97.69 97 PRO A O 1
ATOM 746 N N . MET A 1 98 ? -14.844 4.566 6.379 1 97.88 98 MET A N 1
ATOM 747 C CA . MET A 1 98 ? -13.891 3.814 5.57 1 97.88 98 MET A CA 1
ATOM 748 C C . MET A 1 98 ? -12.758 3.271 6.426 1 97.88 98 MET A C 1
ATOM 750 O O . MET A 1 98 ? -12.32 2.133 6.242 1 97.88 98 MET A O 1
ATOM 754 N N . MET A 1 99 ? -12.328 4.102 7.32 1 97.94 99 MET A N 1
ATOM 755 C CA . MET A 1 99 ? -11.305 3.639 8.258 1 97.94 99 MET A CA 1
ATOM 756 C C . MET A 1 99 ? -11.828 2.473 9.094 1 97.94 99 MET A C 1
ATOM 758 O O . MET A 1 99 ? -11.102 1.513 9.344 1 97.94 99 MET A O 1
ATOM 762 N N . PHE A 1 100 ? -13.039 2.639 9.523 1 97.88 100 PHE A N 1
ATOM 763 C CA . PHE A 1 100 ? -13.648 1.567 10.305 1 97.88 100 PHE A CA 1
ATOM 764 C C . PHE A 1 100 ? -13.68 0.269 9.516 1 97.88 100 PHE A C 1
ATOM 766 O O . PHE A 1 100 ? -13.328 -0.793 10.031 1 97.88 100 PHE A O 1
ATOM 773 N N . VAL A 1 101 ? -14.062 0.348 8.266 1 97.19 101 VAL A N 1
ATOM 774 C CA . VAL A 1 101 ? -14.125 -0.824 7.402 1 97.19 101 VAL A CA 1
ATOM 775 C C . VAL A 1 101 ? -12.734 -1.438 7.262 1 97.19 101 VAL A C 1
ATOM 777 O O . VAL A 1 101 ? -12.57 -2.654 7.375 1 97.19 101 VAL A O 1
ATOM 780 N N . MET A 1 102 ? -11.734 -0.595 7 1 97.38 102 MET A N 1
ATOM 781 C CA . MET A 1 102 ? -10.375 -1.114 6.844 1 97.38 102 MET A CA 1
ATOM 782 C C . MET A 1 102 ? -9.883 -1.735 8.148 1 97.38 102 MET A C 1
ATOM 784 O O . MET A 1 102 ? -9.141 -2.719 8.125 1 97.38 102 MET A O 1
ATOM 788 N N . GLY A 1 103 ? -10.242 -1.158 9.289 1 97.38 103 GLY A N 1
ATOM 789 C CA . GLY A 1 103 ? -9.898 -1.736 10.578 1 97.38 103 GLY A CA 1
ATOM 790 C C . GLY A 1 103 ? -10.523 -3.1 10.812 1 97.38 103 GLY A C 1
ATOM 791 O O . GLY A 1 103 ? -9.844 -4.039 11.219 1 97.38 103 GLY A O 1
ATOM 792 N N . VAL A 1 104 ? -11.766 -3.172 10.508 1 95.56 104 VAL A N 1
ATOM 793 C CA . VAL A 1 104 ? -12.484 -4.43 10.672 1 95.56 104 VAL A CA 1
ATOM 794 C C . VAL A 1 104 ? -11.922 -5.48 9.719 1 95.56 104 VAL A C 1
ATOM 796 O O . VAL A 1 104 ? -11.703 -6.629 10.109 1 95.56 104 VAL A O 1
ATOM 799 N N . ALA A 1 105 ? -11.719 -5.125 8.477 1 94.88 105 ALA A N 1
ATOM 800 C CA . ALA A 1 105 ? -11.125 -6.051 7.512 1 94.88 105 ALA A CA 1
ATOM 801 C C . ALA A 1 105 ? -9.758 -6.535 7.992 1 94.88 105 ALA A C 1
ATOM 803 O O . ALA A 1 105 ? -9.453 -7.727 7.91 1 94.88 105 ALA A O 1
ATOM 804 N N . GLY A 1 106 ? -8.969 -5.629 8.453 1 95.75 106 GLY A N 1
ATOM 805 C CA . GLY A 1 106 ? -7.668 -6 9 1 95.75 106 GLY A CA 1
ATOM 806 C C . GLY A 1 106 ? -7.762 -6.996 10.141 1 95.75 106 GLY A C 1
ATOM 807 O O . GLY A 1 106 ? -7.043 -7.996 10.164 1 95.75 106 GLY A O 1
ATOM 808 N N . ALA A 1 107 ? -8.641 -6.789 11.055 1 94 107 ALA A N 1
ATOM 809 C CA . ALA A 1 107 ? -8.766 -7.609 12.258 1 94 107 ALA A CA 1
ATOM 810 C C . ALA A 1 107 ? -9.453 -8.938 11.945 1 94 107 ALA A C 1
ATOM 812 O O . ALA A 1 107 ? -9.047 -9.984 12.445 1 94 107 ALA A O 1
ATOM 813 N N . ALA A 1 108 ? -10.43 -8.922 11.086 1 92.38 108 ALA A N 1
ATOM 814 C CA . ALA A 1 108 ? -11.281 -10.086 10.883 1 92.38 108 ALA A CA 1
ATOM 815 C C . ALA A 1 108 ? -10.773 -10.938 9.727 1 92.38 108 ALA A C 1
ATOM 817 O O . ALA A 1 108 ? -10.977 -12.156 9.703 1 92.38 108 ALA A O 1
ATOM 818 N N . VAL A 1 109 ? -10.18 -10.328 8.773 1 91.62 109 VAL A N 1
ATOM 819 C CA . VAL A 1 109 ? -9.844 -11.055 7.547 1 91.62 109 VAL A CA 1
ATOM 820 C C . VAL A 1 109 ? -8.336 -11.281 7.473 1 91.62 109 VAL A C 1
ATOM 822 O O . VAL A 1 109 ? -7.883 -12.367 7.117 1 91.62 109 VAL A O 1
ATOM 825 N N . HIS A 1 110 ? -7.52 -10.305 7.848 1 94.31 110 HIS A N 1
ATOM 826 C CA . HIS A 1 110 ? -6.117 -10.305 7.441 1 94.31 110 HIS A CA 1
ATOM 827 C C . HIS A 1 110 ? -5.199 -10.594 8.625 1 94.31 110 HIS A C 1
ATOM 829 O O . HIS A 1 110 ? -4.055 -11.008 8.438 1 94.31 110 HIS A O 1
ATOM 835 N N . TRP A 1 111 ? -5.684 -10.484 9.797 1 93 111 TRP A N 1
ATOM 836 C CA . TRP A 1 111 ? -4.863 -10.594 11 1 93 111 TRP A CA 1
ATOM 837 C C . TRP A 1 111 ? -4.215 -11.969 11.094 1 93 111 TRP A C 1
ATOM 839 O O . TRP A 1 111 ? -3.041 -12.086 11.453 1 93 111 TRP A O 1
ATOM 849 N N . ALA A 1 112 ? -4.922 -12.977 10.727 1 91.38 112 ALA A N 1
ATOM 850 C CA . ALA A 1 112 ? -4.449 -14.359 10.852 1 91.38 112 ALA A CA 1
ATOM 851 C C . ALA A 1 112 ? -3.297 -14.633 9.891 1 91.38 112 ALA A C 1
ATOM 853 O O . ALA A 1 112 ? -2.533 -15.578 10.078 1 91.38 112 ALA A O 1
ATOM 854 N N . HIS A 1 113 ? -3.133 -13.812 8.906 1 92.12 113 HIS A N 1
ATOM 855 C CA . HIS A 1 113 ? -2.123 -14.016 7.875 1 92.12 113 HIS A CA 1
ATOM 856 C C . HIS A 1 113 ? -0.906 -13.125 8.117 1 92.12 113 HIS A C 1
ATOM 858 O O . HIS A 1 113 ? -0.035 -13.016 7.25 1 92.12 113 HIS A O 1
ATOM 864 N N . ARG A 1 114 ? -0.97 -12.461 9.172 1 92.06 114 ARG A N 1
ATOM 865 C CA . ARG A 1 114 ? 0.155 -11.625 9.578 1 92.06 114 ARG A CA 1
ATOM 866 C C . ARG A 1 114 ? 0.318 -10.43 8.641 1 92.06 114 ARG A C 1
ATOM 868 O O . ARG A 1 114 ? -0.667 -9.797 8.258 1 92.06 114 ARG A O 1
ATOM 875 N N . TRP A 1 115 ? 1.554 -10.031 8.203 1 92.94 115 TRP A N 1
ATOM 876 C CA . TRP A 1 115 ? 1.792 -8.703 7.652 1 92.94 115 TRP A CA 1
ATOM 877 C C . TRP A 1 115 ? 1.759 -8.727 6.129 1 92.94 115 TRP A C 1
ATOM 879 O O . TRP A 1 115 ? 0.969 -8.016 5.504 1 92.94 115 TRP A O 1
ATOM 889 N N . PRO A 1 116 ? 2.58 -9.516 5.535 1 91.62 116 PRO A N 1
ATOM 890 C CA . PRO A 1 116 ? 2.77 -9.32 4.094 1 91.62 116 PRO A CA 1
ATOM 891 C C . PRO A 1 116 ? 1.55 -9.75 3.279 1 91.62 116 PRO A C 1
ATOM 893 O O . PRO A 1 116 ? 0.902 -10.75 3.607 1 91.62 116 PRO A O 1
ATOM 896 N N . ALA A 1 117 ? 1.24 -8.992 2.289 1 91.44 117 ALA A N 1
ATOM 897 C CA . ALA A 1 117 ? 0.156 -9.344 1.377 1 91.44 117 ALA A CA 1
ATOM 898 C C . ALA A 1 117 ? 0.557 -10.508 0.469 1 91.44 117 ALA A C 1
ATOM 900 O O . ALA A 1 117 ? -0.233 -11.422 0.239 1 91.44 117 ALA A O 1
ATOM 901 N N . ILE A 1 118 ? 1.796 -10.43 0.023 1 92.19 118 ILE A N 1
ATOM 902 C CA . ILE A 1 118 ? 2.385 -11.469 -0.81 1 92.19 118 ILE A CA 1
ATOM 903 C C . ILE A 1 118 ? 3.414 -12.258 -0.001 1 92.19 118 ILE A C 1
ATOM 905 O O . ILE A 1 118 ? 4.246 -11.672 0.692 1 92.19 118 ILE A O 1
ATOM 909 N N . ALA A 1 119 ? 3.346 -13.539 -0.177 1 93 119 ALA A N 1
ATOM 910 C CA . ALA A 1 119 ? 4.242 -14.391 0.604 1 93 119 ALA A CA 1
ATOM 911 C C . ALA A 1 119 ? 5.695 -14.172 0.197 1 93 119 ALA A C 1
ATOM 913 O O . ALA A 1 119 ? 6.004 -14.039 -0.99 1 93 119 ALA A O 1
ATOM 914 N N . ASP A 1 120 ? 6.508 -14.227 1.205 1 88.19 120 ASP A N 1
ATOM 915 C CA . ASP A 1 120 ? 7.938 -14.094 0.955 1 88.19 120 ASP A CA 1
ATOM 916 C C . ASP A 1 120 ? 8.484 -15.312 0.222 1 88.19 120 ASP A C 1
ATOM 918 O O . ASP A 1 120 ? 7.855 -16.375 0.214 1 88.19 120 ASP A O 1
ATOM 922 N N . LYS A 1 121 ? 9.703 -15.125 -0.307 1 85.88 121 LYS A N 1
ATOM 923 C CA . LYS A 1 121 ? 10.32 -16.188 -1.099 1 85.88 121 LYS A CA 1
ATOM 924 C C . LYS A 1 121 ? 10.656 -17.391 -0.231 1 85.88 121 LYS A C 1
ATOM 926 O O . LYS A 1 121 ? 10.695 -18.516 -0.721 1 85.88 121 LYS A O 1
ATOM 931 N N . THR A 1 122 ? 10.797 -17.141 1.047 1 88 122 THR A N 1
ATOM 932 C CA . THR A 1 122 ? 11.234 -18.219 1.918 1 88 122 THR A CA 1
ATOM 933 C C . THR A 1 122 ? 10.047 -18.922 2.562 1 88 122 THR A C 1
ATOM 935 O O . THR A 1 122 ? 10.203 -19.953 3.215 1 88 122 THR A O 1
ATOM 938 N N . ALA A 1 123 ? 8.922 -18.406 2.344 1 92.38 123 ALA A N 1
ATOM 939 C CA . ALA A 1 123 ? 7.727 -19.016 2.91 1 92.38 123 ALA A CA 1
ATOM 940 C C . ALA A 1 123 ? 7.477 -20.391 2.293 1 92.38 123 ALA A C 1
ATOM 942 O O . ALA A 1 123 ? 7.699 -20.594 1.096 1 92.38 123 ALA A O 1
ATOM 943 N N . GLU A 1 124 ? 6.996 -21.297 3.1 1 95.69 124 GLU A N 1
ATOM 944 C CA . GLU A 1 124 ? 6.695 -22.641 2.621 1 95.69 124 GLU A CA 1
ATOM 945 C C . GLU A 1 124 ? 5.707 -22.609 1.459 1 95.69 124 GLU A C 1
ATOM 947 O O . GLU A 1 124 ? 5.852 -23.359 0.489 1 95.69 124 GLU A O 1
ATOM 952 N N . SER A 1 125 ? 4.695 -21.766 1.553 1 95.69 125 SER A N 1
ATOM 953 C CA . SER A 1 125 ? 3.707 -21.641 0.488 1 95.69 125 SER A CA 1
ATOM 954 C C . SER A 1 125 ? 4.367 -21.266 -0.837 1 95.69 125 SER A C 1
ATOM 956 O O . SER A 1 125 ? 4.043 -21.844 -1.879 1 95.69 125 SER A O 1
ATOM 958 N N . THR A 1 126 ? 5.234 -20.375 -0.764 1 96.5 126 THR A N 1
ATOM 959 C CA . THR A 1 126 ? 5.945 -19.938 -1.961 1 96.5 126 THR A CA 1
ATOM 960 C C . THR A 1 126 ? 6.824 -21.062 -2.506 1 96.5 126 THR A C 1
ATOM 962 O O . THR A 1 126 ? 6.895 -21.266 -3.719 1 96.5 126 THR A O 1
ATOM 965 N N . GLN A 1 127 ? 7.43 -21.766 -1.628 1 96.62 127 GLN A N 1
ATOM 966 C CA . GLN A 1 127 ? 8.297 -22.859 -2.055 1 96.62 127 GLN A CA 1
ATOM 967 C C . GLN A 1 127 ? 7.5 -23.969 -2.746 1 96.62 127 GLN A C 1
ATOM 969 O O . GLN A 1 127 ? 7.953 -24.531 -3.744 1 96.62 127 GLN A O 1
ATOM 974 N N . ARG A 1 128 ? 6.395 -24.25 -2.248 1 97.12 128 ARG A N 1
ATOM 975 C CA . ARG A 1 128 ? 5.535 -25.266 -2.857 1 97.12 128 ARG A CA 1
ATOM 976 C C . ARG A 1 128 ? 5.117 -24.844 -4.266 1 97.12 128 ARG A C 1
ATOM 978 O O . ARG A 1 128 ? 5.098 -25.672 -5.18 1 97.12 128 ARG A O 1
ATOM 985 N N . LEU A 1 129 ? 4.789 -23.625 -4.371 1 97.56 129 LEU A N 1
ATOM 986 C CA . LEU A 1 129 ? 4.418 -23.094 -5.684 1 97.56 129 LEU A CA 1
ATOM 987 C C . LEU A 1 129 ? 5.602 -23.156 -6.648 1 97.56 129 LEU A C 1
ATOM 989 O O . LEU A 1 129 ? 5.449 -23.578 -7.797 1 97.56 129 LEU A O 1
ATOM 993 N N . ASN A 1 130 ? 6.699 -22.766 -6.172 1 96.44 130 ASN A N 1
ATOM 994 C CA . ASN A 1 130 ? 7.902 -22.797 -6.996 1 96.44 130 ASN A CA 1
ATOM 995 C C . ASN A 1 130 ? 8.219 -24.219 -7.453 1 96.44 130 ASN A C 1
ATOM 997 O O . ASN A 1 130 ? 8.609 -24.438 -8.602 1 96.44 130 ASN A O 1
ATOM 1001 N N . ASP A 1 131 ? 8.102 -25.125 -6.566 1 97 131 ASP A N 1
ATOM 1002 C CA . ASP A 1 131 ? 8.344 -26.531 -6.906 1 97 131 ASP A CA 1
ATOM 1003 C C . ASP A 1 131 ? 7.41 -26.984 -8.023 1 97 131 ASP A C 1
ATOM 1005 O O . ASP A 1 131 ? 7.824 -27.719 -8.922 1 97 131 ASP A O 1
ATOM 1009 N N . LEU A 1 132 ? 6.23 -26.578 -7.906 1 97.19 132 LEU A N 1
ATOM 1010 C CA . LEU A 1 132 ? 5.273 -26.938 -8.953 1 97.19 132 LEU A CA 1
ATOM 1011 C C . LEU A 1 132 ? 5.719 -26.375 -10.305 1 97.19 132 LEU A C 1
ATOM 1013 O O . LEU A 1 132 ? 5.684 -27.094 -11.312 1 97.19 132 LEU A O 1
ATOM 1017 N N . PHE A 1 133 ? 6.137 -25.219 -10.328 1 97.06 133 PHE A N 1
ATOM 1018 C CA . PHE A 1 133 ? 6.453 -24.594 -11.609 1 97.06 133 PHE A CA 1
ATOM 1019 C C . PHE A 1 133 ? 7.773 -25.125 -12.156 1 97.06 133 PHE A C 1
ATOM 1021 O O . PHE A 1 133 ? 7.961 -25.203 -13.367 1 97.06 133 PHE A O 1
ATOM 1028 N N . VAL A 1 134 ? 8.641 -25.469 -11.242 1 97 134 VAL A N 1
ATOM 1029 C CA . VAL A 1 134 ? 9.836 -26.188 -11.695 1 97 134 VAL A CA 1
ATOM 1030 C C . VAL A 1 134 ? 9.438 -27.5 -12.344 1 97 134 VAL A C 1
ATOM 1032 O O . VAL A 1 134 ? 9.922 -27.844 -13.43 1 97 134 VAL A O 1
ATOM 1035 N N . TRP A 1 135 ? 8.625 -28.219 -11.695 1 97.12 135 TRP A N 1
ATOM 1036 C CA . TRP A 1 135 ? 8.141 -29.484 -12.219 1 97.12 135 TRP A CA 1
ATOM 1037 C C . TRP A 1 135 ? 7.445 -29.297 -13.562 1 97.12 135 TRP A C 1
ATOM 1039 O O . TRP A 1 135 ? 7.656 -30.062 -14.5 1 97.12 135 TRP A O 1
ATOM 1049 N N . LEU A 1 136 ? 6.645 -28.266 -13.711 1 96.81 136 LEU A N 1
ATOM 1050 C CA . LEU A 1 136 ? 5.934 -27.969 -14.945 1 96.81 136 LEU A CA 1
ATOM 1051 C C . LEU A 1 136 ? 6.91 -27.656 -16.078 1 96.81 136 LEU A C 1
ATOM 1053 O O . LEU A 1 136 ? 6.719 -28.094 -17.219 1 96.81 136 LEU A O 1
ATOM 1057 N N . SER A 1 137 ? 7.867 -26.891 -15.742 1 96.88 137 SER A N 1
ATOM 1058 C CA . SER A 1 137 ? 8.836 -26.5 -16.75 1 96.88 137 SER A CA 1
ATOM 1059 C C . SER A 1 137 ? 9.555 -27.703 -17.344 1 96.88 137 SER A C 1
ATOM 1061 O O . SER A 1 137 ? 9.945 -27.703 -18.516 1 96.88 137 SER A O 1
ATOM 1063 N N . GLN A 1 138 ? 9.672 -28.828 -16.578 1 97.12 138 GLN A N 1
ATOM 1064 C CA . GLN A 1 138 ? 10.391 -30.031 -17 1 97.12 138 GLN A CA 1
ATOM 1065 C C . GLN A 1 138 ? 9.445 -31.031 -17.672 1 97.12 138 GLN A C 1
ATOM 1067 O O . GLN A 1 138 ? 9.828 -31.703 -18.625 1 97.12 138 GLN A O 1
ATOM 1072 N N . ASN A 1 139 ? 8.266 -31.109 -17.25 1 96.19 139 ASN A N 1
ATOM 1073 C CA . ASN A 1 139 ? 7.363 -32.188 -17.656 1 96.19 139 ASN A CA 1
ATOM 1074 C C . ASN A 1 139 ? 6.312 -31.688 -18.641 1 96.19 139 ASN A C 1
ATOM 1076 O O . ASN A 1 139 ? 5.82 -32.438 -19.469 1 96.19 139 ASN A O 1
ATOM 1080 N N . LEU A 1 140 ? 5.918 -30.422 -18.5 1 96.12 140 LEU A N 1
ATOM 1081 C CA . LEU A 1 140 ? 4.898 -29.812 -19.344 1 96.12 140 LEU A CA 1
ATOM 1082 C C . LEU A 1 140 ? 5.301 -28.406 -19.734 1 96.12 140 LEU A C 1
ATOM 1084 O O . LEU A 1 140 ? 4.602 -27.438 -19.406 1 96.12 140 LEU A O 1
ATOM 1088 N N . PRO A 1 141 ? 6.344 -28.266 -20.547 1 96.38 141 PRO A N 1
ATOM 1089 C CA . PRO A 1 141 ? 6.914 -26.953 -20.844 1 96.38 141 PRO A CA 1
ATOM 1090 C C . PRO A 1 141 ? 5.93 -26.031 -21.578 1 96.38 141 PRO A C 1
ATOM 1092 O O . PRO A 1 141 ? 5.969 -24.812 -21.391 1 96.38 141 PRO A O 1
ATOM 1095 N N . ASP A 1 142 ? 5.074 -26.547 -22.375 1 96 142 ASP A N 1
ATOM 1096 C CA . ASP A 1 142 ? 4.105 -25.719 -23.078 1 96 142 ASP A CA 1
ATOM 1097 C C . ASP A 1 142 ? 3.146 -25.031 -22.109 1 96 142 ASP A C 1
ATOM 1099 O O . ASP A 1 142 ? 2.838 -23.844 -22.266 1 96 142 ASP A O 1
ATOM 1103 N N . ARG A 1 143 ? 2.682 -25.812 -21.156 1 95 143 ARG A N 1
ATOM 1104 C CA . ARG A 1 143 ? 1.796 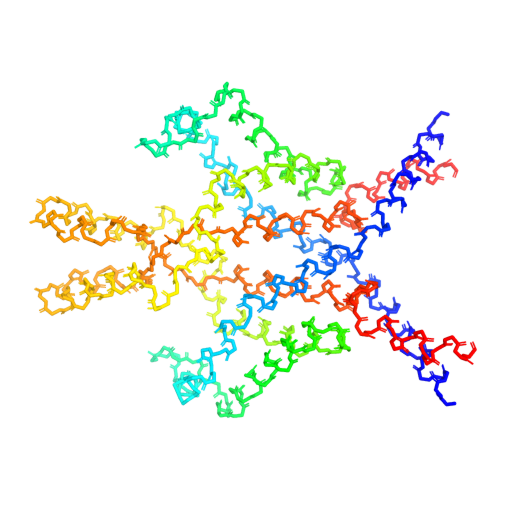-25.219 -20.156 1 95 143 ARG A CA 1
ATOM 1105 C C . ARG A 1 143 ? 2.539 -24.219 -19.281 1 95 143 ARG A C 1
ATOM 1107 O O . ARG A 1 143 ? 1.99 -23.172 -18.938 1 95 143 ARG A O 1
ATOM 1114 N N . TYR A 1 144 ? 3.734 -24.609 -18.922 1 96.19 144 TYR A N 1
ATOM 1115 C CA . TYR A 1 144 ? 4.582 -23.688 -18.156 1 96.19 144 TYR A CA 1
ATOM 1116 C C . TYR A 1 144 ? 4.738 -22.359 -18.891 1 96.19 144 TYR A C 1
ATOM 1118 O O . TYR A 1 144 ? 4.492 -21.297 -18.312 1 96.19 144 TYR A O 1
ATOM 1126 N N . ASN A 1 145 ? 5.102 -22.422 -20.156 1 96.06 145 ASN A N 1
ATOM 1127 C CA . ASN A 1 145 ? 5.328 -21.219 -20.953 1 96.06 145 ASN A CA 1
ATOM 1128 C C . ASN A 1 145 ? 4.043 -20.422 -21.141 1 96.06 145 ASN A C 1
ATOM 1130 O O . ASN A 1 145 ? 4.059 -19.188 -21.125 1 96.06 145 ASN A O 1
ATOM 1134 N N . TYR A 1 146 ? 2.969 -21.125 -21.312 1 95.94 146 TYR A N 1
ATOM 1135 C CA . TYR A 1 146 ? 1.675 -20.469 -21.5 1 95.94 146 TYR A CA 1
ATOM 1136 C C . TYR A 1 146 ? 1.285 -19.641 -20.297 1 95.94 146 TYR A C 1
ATOM 1138 O O . TYR A 1 146 ? 0.853 -18.5 -20.422 1 95.94 146 TYR A O 1
ATOM 1146 N N . VAL A 1 147 ? 1.488 -20.109 -19.094 1 96.38 147 VAL A N 1
ATOM 1147 C CA . VAL A 1 147 ? 1.044 -19.469 -17.859 1 96.38 147 VAL A CA 1
ATOM 1148 C C . VAL A 1 147 ? 2.018 -18.359 -17.484 1 96.38 147 VAL A C 1
ATOM 1150 O O . VAL A 1 147 ? 1.604 -17.297 -17 1 96.38 147 VAL A O 1
ATOM 1153 N N . THR A 1 148 ? 3.318 -18.5 -17.781 1 94.44 148 THR A N 1
ATOM 1154 C CA . THR A 1 148 ? 4.324 -17.562 -17.297 1 94.44 148 THR A CA 1
ATOM 1155 C C . THR A 1 148 ? 4.617 -16.484 -18.328 1 94.44 148 THR A C 1
ATOM 1157 O O . THR A 1 148 ? 5.371 -15.547 -18.062 1 94.44 148 THR A O 1
ATOM 1160 N N . ALA A 1 149 ? 3.943 -16.547 -19.469 1 91.44 149 ALA A N 1
ATOM 1161 C CA . ALA A 1 149 ? 4.211 -15.641 -20.594 1 91.44 149 ALA A CA 1
ATOM 1162 C C . ALA A 1 149 ? 3.826 -14.211 -20.234 1 91.44 149 ALA A C 1
ATOM 1164 O O . ALA A 1 149 ? 4.453 -13.258 -20.688 1 91.44 149 ALA A O 1
ATOM 1165 N N . LEU A 1 150 ? 2.791 -14.047 -19.359 1 88.94 150 LEU A N 1
ATOM 1166 C CA . LEU A 1 150 ? 2.223 -12.711 -19.188 1 88.94 150 LEU A CA 1
ATOM 1167 C C . LEU A 1 150 ? 2.379 -12.25 -17.734 1 88.94 150 LEU A C 1
ATOM 1169 O O . LEU A 1 150 ? 1.825 -11.219 -17.344 1 88.94 150 LEU A O 1
ATOM 1173 N N . GLY A 1 151 ? 3.092 -12.992 -16.922 1 88.38 151 GLY A N 1
ATOM 1174 C CA . GLY A 1 151 ? 3.287 -12.648 -15.523 1 88.38 151 GLY A CA 1
ATOM 1175 C C . GLY A 1 151 ? 3.926 -13.766 -14.719 1 88.38 151 GLY A C 1
ATOM 1176 O O . GLY A 1 151 ? 4.16 -14.859 -15.234 1 88.38 151 GLY A O 1
ATOM 1177 N N . ASP A 1 152 ? 4.117 -13.422 -13.453 1 92.69 152 ASP A N 1
ATOM 1178 C CA . ASP A 1 152 ? 4.75 -14.391 -12.562 1 92.69 152 ASP A CA 1
ATOM 1179 C C . ASP A 1 152 ? 3.775 -14.867 -11.484 1 92.69 152 ASP A C 1
ATOM 1181 O O . ASP A 1 152 ? 3.205 -14.055 -10.75 1 92.69 152 ASP A O 1
ATOM 1185 N N . PRO A 1 153 ? 3.658 -16.141 -11.414 1 96.62 153 PRO A N 1
ATOM 1186 C CA . PRO A 1 153 ? 2.826 -16.641 -10.32 1 96.62 153 PRO A CA 1
ATOM 1187 C C . PRO A 1 153 ? 3.467 -16.453 -8.953 1 96.62 153 PRO A C 1
ATOM 1189 O O . PRO A 1 153 ? 4.66 -16.719 -8.773 1 96.62 153 PRO A O 1
ATOM 1192 N N . VAL A 1 154 ? 2.695 -15.984 -8.039 1 96.44 154 VAL A N 1
ATOM 1193 C CA . VAL A 1 154 ? 3.135 -15.82 -6.66 1 96.44 154 VAL A CA 1
ATOM 1194 C C . VAL A 1 154 ? 2.043 -16.297 -5.711 1 96.44 154 VAL A C 1
ATOM 1196 O O . VAL A 1 154 ? 0.931 -16.625 -6.141 1 96.44 154 VAL A O 1
ATOM 1199 N N . MET A 1 155 ? 2.463 -16.406 -4.488 1 96.69 155 MET A N 1
ATOM 1200 C CA . MET A 1 155 ? 1.497 -16.844 -3.484 1 96.69 155 MET A CA 1
ATOM 1201 C C . MET A 1 155 ? 0.923 -15.648 -2.725 1 96.69 155 MET A C 1
ATOM 1203 O O . MET A 1 155 ? 1.669 -14.875 -2.129 1 96.69 155 MET A O 1
ATOM 1207 N N . LEU A 1 156 ? -0.353 -15.531 -2.859 1 94.69 156 LEU A N 1
ATOM 1208 C CA . LEU A 1 156 ? -1.036 -14.523 -2.055 1 94.69 156 LEU A CA 1
ATOM 1209 C C . LEU A 1 156 ? -1.151 -14.969 -0.602 1 94.69 156 LEU A C 1
ATOM 1211 O O . LEU A 1 156 ? -1.763 -16 -0.314 1 94.69 156 LEU A O 1
ATOM 1215 N N . ASN A 1 157 ? -0.604 -14.211 0.261 1 92.5 157 ASN A N 1
ATOM 1216 C CA . ASN A 1 157 ? -0.654 -14.492 1.692 1 92.5 157 ASN A CA 1
ATOM 1217 C C . ASN A 1 157 ? -1.864 -13.828 2.35 1 92.5 157 ASN A C 1
ATOM 1219 O O . ASN A 1 157 ? -2.418 -14.359 3.314 1 92.5 157 ASN A O 1
ATOM 1223 N N . GLY A 1 158 ? -2.246 -12.68 1.859 1 92.06 158 GLY A N 1
ATOM 1224 C CA . GLY A 1 158 ? -3.426 -11.992 2.357 1 92.06 158 GLY A CA 1
ATOM 1225 C C . GLY A 1 158 ? -3.195 -11.297 3.686 1 92.06 158 GLY A C 1
ATOM 1226 O O . GLY A 1 158 ? -4.105 -11.211 4.516 1 92.06 158 GLY A O 1
ATOM 1227 N N . GLY A 1 159 ? -2.033 -10.859 3.984 1 93.06 159 GLY A N 1
ATOM 1228 C CA . GLY A 1 159 ? -1.715 -10.188 5.234 1 93.06 159 GLY A CA 1
ATOM 1229 C C . GLY A 1 159 ? -2.336 -8.805 5.344 1 93.06 159 GLY A C 1
ATOM 1230 O O . GLY A 1 159 ? -3.162 -8.422 4.516 1 93.06 159 GLY A O 1
ATOM 1231 N N . MET A 1 160 ? -1.963 -8.055 6.352 1 95.38 160 MET A N 1
ATOM 1232 C CA . MET A 1 160 ? -2.635 -6.805 6.703 1 95.38 160 MET A CA 1
ATOM 1233 C C . MET A 1 160 ? -2.031 -5.629 5.945 1 95.38 160 MET A C 1
ATOM 1235 O O . MET A 1 160 ? -2.533 -4.508 6.027 1 95.38 160 MET A O 1
ATOM 1239 N N . GLU A 1 161 ? -1.088 -5.832 5.18 1 93.56 161 GLU A N 1
ATOM 1240 C CA . GLU A 1 161 ? -0.334 -4.77 4.52 1 93.56 161 GLU A CA 1
ATOM 1241 C C . GLU A 1 161 ? -1.261 -3.822 3.766 1 93.56 161 GLU A C 1
ATOM 1243 O O . GLU A 1 161 ? -1.178 -2.604 3.93 1 93.56 161 GLU A O 1
ATOM 1248 N N . PHE A 1 162 ? -2.164 -4.332 2.99 1 93 162 PHE A N 1
ATOM 1249 C CA . PHE A 1 162 ? -3.037 -3.496 2.176 1 93 162 PHE A CA 1
ATOM 1250 C C . PHE A 1 162 ? -4.035 -2.746 3.051 1 93 162 PHE A C 1
ATOM 1252 O O . PHE A 1 162 ? -4.254 -1.547 2.861 1 93 162 PHE A O 1
ATOM 1259 N N . SER A 1 163 ? -4.66 -3.434 3.932 1 95.94 163 SER A N 1
ATOM 1260 C CA . SER A 1 163 ? -5.641 -2.785 4.793 1 95.94 163 SER A CA 1
ATOM 1261 C C . SER A 1 163 ? -5.004 -1.671 5.617 1 95.94 163 SER A C 1
ATOM 1263 O O . SER A 1 163 ? -5.598 -0.605 5.797 1 95.94 163 SER A O 1
ATOM 1265 N N . VAL A 1 164 ? -3.852 -1.894 6.07 1 96.56 164 VAL A N 1
ATOM 1266 C CA . VAL A 1 164 ? -3.154 -0.888 6.863 1 96.56 164 VAL A CA 1
ATOM 1267 C C . VAL A 1 164 ? -2.756 0.288 5.977 1 96.56 164 VAL A C 1
ATOM 1269 O O . VAL A 1 164 ? -2.811 1.443 6.402 1 96.56 164 VAL A O 1
ATOM 1272 N N . THR A 1 165 ? -2.297 -0.011 4.773 1 96.75 165 THR A N 1
ATOM 1273 C CA . THR A 1 165 ? -1.995 1.047 3.816 1 96.75 165 THR A CA 1
ATOM 1274 C C . THR A 1 165 ? -3.182 1.995 3.668 1 96.75 165 THR A C 1
ATOM 1276 O O . THR A 1 165 ? -3.033 3.211 3.814 1 96.75 165 THR A O 1
ATOM 1279 N N . TYR A 1 166 ? -4.293 1.421 3.432 1 97.31 166 TYR A N 1
ATOM 1280 C CA . TYR A 1 166 ? -5.484 2.23 3.201 1 97.31 166 TYR A CA 1
ATOM 1281 C C . TYR A 1 166 ? -5.883 2.988 4.461 1 97.31 166 TYR A C 1
ATOM 1283 O O . TYR A 1 166 ? -6.273 4.156 4.395 1 97.31 166 TYR A O 1
ATOM 1291 N N . PHE A 1 167 ? -5.797 2.309 5.566 1 97.75 167 PHE A N 1
ATOM 1292 C CA . PHE A 1 167 ? -6.129 2.945 6.836 1 97.75 167 PHE A CA 1
ATOM 1293 C C . PHE A 1 167 ? -5.258 4.172 7.07 1 97.75 167 PHE A C 1
ATOM 1295 O O . PHE A 1 167 ? -5.758 5.238 7.434 1 97.75 167 PHE A O 1
ATOM 1302 N N . ILE A 1 168 ? -3.998 4.023 6.828 1 97.31 168 ILE A N 1
ATOM 1303 C CA . ILE A 1 168 ? -3.043 5.105 7.055 1 97.31 168 ILE A CA 1
ATOM 1304 C C . ILE A 1 168 ? -3.359 6.277 6.133 1 97.31 168 ILE A C 1
ATOM 1306 O O . ILE A 1 168 ? -3.346 7.434 6.559 1 97.31 168 ILE A O 1
ATOM 1310 N N . MET A 1 169 ? -3.619 5.996 4.938 1 97.69 169 MET A N 1
ATOM 1311 C CA . MET A 1 169 ? -3.9 7.059 3.973 1 97.69 169 MET A CA 1
ATOM 1312 C C . MET A 1 169 ? -5.227 7.738 4.289 1 97.69 169 MET A C 1
ATOM 1314 O O . MET A 1 169 ? -5.348 8.961 4.172 1 97.69 169 MET A O 1
ATOM 1318 N N . LEU A 1 170 ? -6.168 6.945 4.711 1 97.88 170 LEU A N 1
ATOM 1319 C CA . LEU A 1 170 ? -7.441 7.516 5.129 1 97.88 170 LEU A CA 1
ATOM 1320 C C . LEU A 1 170 ? -7.27 8.367 6.387 1 97.88 170 LEU A C 1
ATOM 1322 O O . LEU A 1 170 ? -7.898 9.422 6.516 1 97.88 170 LEU A O 1
ATOM 1326 N N . PHE A 1 171 ? -6.492 7.836 7.281 1 96.94 171 PHE A N 1
ATOM 1327 C CA . PHE A 1 171 ? -6.211 8.578 8.5 1 96.94 171 PHE A CA 1
ATOM 1328 C C . PHE A 1 171 ? -5.559 9.922 8.18 1 96.94 171 PHE A C 1
ATOM 1330 O O . PHE A 1 171 ? -5.836 10.922 8.836 1 96.94 171 PHE A O 1
ATOM 1337 N N . THR A 1 172 ? -4.742 9.977 7.199 1 95.62 172 THR A N 1
ATOM 1338 C CA . THR A 1 172 ? -4.137 11.219 6.738 1 95.62 172 THR A CA 1
ATOM 1339 C C . THR A 1 172 ? -5.203 12.195 6.254 1 95.62 172 THR A C 1
ATOM 1341 O O . THR A 1 172 ? -5.191 13.367 6.625 1 95.62 172 THR A O 1
ATOM 1344 N N . LEU A 1 173 ? -6.105 11.688 5.508 1 95.88 173 LEU A N 1
ATOM 1345 C CA . LEU A 1 173 ? -7.18 12.531 5 1 95.88 173 LEU A CA 1
ATOM 1346 C C . LEU A 1 173 ? -8.086 13 6.133 1 95.88 173 LEU A C 1
ATOM 1348 O O . LEU A 1 173 ? -8.617 14.109 6.094 1 95.88 173 LEU A O 1
ATOM 1352 N N . PHE A 1 174 ? -8.281 12.172 7.105 1 95.31 174 PHE A N 1
ATOM 1353 C CA . PHE A 1 174 ? -9.094 12.531 8.266 1 95.31 174 PHE A CA 1
ATOM 1354 C C . PHE A 1 174 ? -8.477 13.711 9.008 1 95.31 174 PHE A C 1
ATOM 1356 O O . PHE A 1 174 ? -9.188 14.648 9.391 1 95.31 174 PHE A O 1
ATOM 1363 N N . LEU A 1 175 ? -7.16 13.688 9.109 1 92.69 175 LEU A N 1
ATOM 1364 C CA . LEU A 1 175 ? -6.48 14.703 9.906 1 92.69 175 LEU A CA 1
ATOM 1365 C C . LEU A 1 175 ? -6.27 15.977 9.102 1 92.69 175 LEU A C 1
ATOM 1367 O O . LEU A 1 175 ? -6.387 17.078 9.633 1 92.69 175 LEU A O 1
ATOM 1371 N N . TYR A 1 176 ? -6 15.805 7.738 1 91.12 176 TYR A N 1
ATOM 1372 C CA . TYR A 1 176 ? -5.531 16.969 6.992 1 91.12 176 TYR A CA 1
ATOM 1373 C C . TYR A 1 176 ? -6.562 17.391 5.957 1 91.12 176 TYR A C 1
ATOM 1375 O O . TYR A 1 176 ? -6.41 18.438 5.32 1 91.12 176 TYR A O 1
ATOM 1383 N N . GLY A 1 177 ? -7.574 16.609 5.73 1 90.75 177 GLY A N 1
ATOM 1384 C CA . GLY A 1 177 ? -8.664 17 4.844 1 90.75 177 GLY A CA 1
ATOM 1385 C C . GLY A 1 177 ? -8.406 16.641 3.395 1 90.75 177 GLY A C 1
ATOM 1386 O O . GLY A 1 177 ? -7.512 15.852 3.094 1 90.75 177 GLY A O 1
ATOM 1387 N N . GLY A 1 178 ? -9.227 17.219 2.551 1 92.44 178 GLY A N 1
ATOM 1388 C CA . GLY A 1 178 ? -9.195 16.859 1.145 1 92.44 178 GLY A CA 1
ATOM 1389 C C . GLY A 1 178 ? -8.219 17.672 0.334 1 92.44 178 GLY A C 1
ATOM 1390 O O . GLY A 1 178 ? -7.977 17.391 -0.84 1 92.44 178 GLY A O 1
ATOM 1391 N N . GLY A 1 179 ? -7.668 18.609 0.904 1 88.88 179 GLY A N 1
ATOM 1392 C CA . GLY A 1 179 ? -6.691 19.422 0.2 1 88.88 179 GLY A CA 1
ATOM 1393 C C . GLY A 1 179 ? -7.273 20.719 -0.345 1 88.88 179 GLY A C 1
ATOM 1394 O O . GLY A 1 179 ? -8.492 20.891 -0.374 1 88.88 179 GLY A O 1
ATOM 1395 N N . ARG A 1 180 ? -6.387 21.516 -0.872 1 88.75 180 ARG A N 1
ATOM 1396 C CA . ARG A 1 180 ? -6.77 22.812 -1.421 1 88.75 180 ARG A CA 1
ATOM 1397 C C . ARG A 1 180 ? -6.996 22.734 -2.926 1 88.75 180 ARG A C 1
ATOM 1399 O O . ARG A 1 180 ? -6.512 21.797 -3.58 1 88.75 180 ARG A O 1
ATOM 1406 N N . TYR A 1 181 ? -7.727 23.594 -3.529 1 86.69 181 TYR A N 1
ATOM 1407 C CA . TYR A 1 181 ? -7.906 23.906 -4.941 1 86.69 181 TYR A CA 1
ATOM 1408 C C . TYR A 1 181 ? -8.734 22.844 -5.645 1 86.69 181 TYR A C 1
ATOM 1410 O O . TYR A 1 181 ? -9.633 23.156 -6.426 1 86.69 181 TYR A O 1
ATOM 1418 N N . VAL A 1 182 ? -8.359 21.516 -5.367 1 88.75 182 VAL A N 1
ATOM 1419 C CA . VAL A 1 182 ? -9.047 20.453 -6.098 1 88.75 182 VAL A CA 1
ATOM 1420 C C . VAL A 1 182 ? -9.883 19.625 -5.133 1 88.75 182 VAL A C 1
ATOM 1422 O O . VAL A 1 182 ? -9.727 18.406 -5.055 1 88.75 182 VAL A O 1
ATOM 1425 N N . SER A 1 183 ? -10.602 20.219 -4.344 1 91.31 183 SER A N 1
ATOM 1426 C CA . SER A 1 183 ? -11.508 19.578 -3.393 1 91.31 183 SER A CA 1
ATOM 1427 C C . SER A 1 183 ? -12.773 20.422 -3.195 1 91.31 183 SER A C 1
ATOM 1429 O O . SER A 1 183 ? -12.703 21.641 -3.061 1 91.31 183 SER A O 1
ATOM 1431 N N . VAL A 1 184 ? -13.867 19.797 -3.26 1 90.62 184 VAL A N 1
ATOM 1432 C CA . VAL A 1 184 ? -15.141 20.484 -3.051 1 90.62 184 VAL A CA 1
ATOM 1433 C C . VAL A 1 184 ? -15.172 21.094 -1.655 1 90.62 184 VAL A C 1
ATOM 1435 O O . VAL A 1 184 ? -15.727 22.188 -1.464 1 90.62 184 VAL A O 1
ATOM 1438 N N . ASP A 1 185 ? -14.586 20.375 -0.747 1 90.06 185 ASP A N 1
ATOM 1439 C CA . ASP A 1 185 ? -14.508 20.906 0.612 1 90.06 185 ASP A CA 1
ATOM 1440 C C . ASP A 1 185 ? -13.883 22.297 0.627 1 90.06 185 ASP A C 1
ATOM 1442 O O . ASP A 1 185 ? -14.328 23.172 1.369 1 90.06 185 ASP A O 1
ATOM 1446 N N . HIS A 1 186 ? -12.859 22.516 -0.189 1 87.19 186 HIS A N 1
ATOM 1447 C CA . HIS A 1 186 ? -12.164 23.781 -0.266 1 87.19 186 HIS A CA 1
ATOM 1448 C C . HIS A 1 186 ? -13.086 24.891 -0.771 1 87.19 186 HIS A C 1
ATOM 1450 O O . HIS A 1 186 ? -13.133 25.969 -0.189 1 87.19 186 HIS A O 1
ATOM 1456 N N . TRP A 1 187 ? -13.852 24.531 -1.696 1 88 187 TRP A N 1
ATOM 1457 C CA . TRP A 1 187 ? -14.711 25.531 -2.322 1 88 187 TRP A CA 1
ATOM 1458 C C . TRP A 1 187 ? -15.938 25.812 -1.468 1 88 187 TRP A C 1
ATOM 1460 O O . TRP A 1 187 ? -16.422 26.938 -1.412 1 88 187 TRP A O 1
ATOM 1470 N N . LEU A 1 188 ? -16.453 24.844 -0.833 1 85.69 188 LEU A N 1
ATOM 1471 C CA . LEU A 1 188 ? -17.578 25.031 0.076 1 85.69 188 LEU A CA 1
ATOM 1472 C C . LEU A 1 188 ? -17.188 25.953 1.232 1 85.69 188 LEU A C 1
ATOM 1474 O O . LEU A 1 188 ? -18 26.781 1.669 1 85.69 188 LEU A O 1
ATOM 1478 N N . LYS A 1 189 ? -16.047 25.75 1.746 1 81.62 189 LYS A N 1
ATOM 1479 C CA . LYS A 1 189 ? -15.57 26.609 2.826 1 81.62 189 LYS A CA 1
ATOM 1480 C C . LYS A 1 189 ? -15.484 28.062 2.377 1 81.62 189 LYS A C 1
ATOM 1482 O O . LYS A 1 189 ? -15.852 28.969 3.125 1 81.62 189 LYS A O 1
ATOM 1487 N N . LYS A 1 190 ? -15.094 28.25 1.167 1 80.19 190 LYS A N 1
ATOM 1488 C CA . LYS A 1 190 ? -14.961 29.594 0.613 1 80.19 190 LYS A CA 1
ATOM 1489 C C . LYS A 1 190 ? -16.328 30.25 0.448 1 80.19 190 LYS A C 1
ATOM 1491 O O . LYS A 1 190 ? -16.469 31.453 0.67 1 80.19 190 LYS A O 1
ATOM 1496 N N . ILE A 1 191 ? -17.188 29.453 0.121 1 78.44 191 ILE A N 1
ATOM 1497 C CA . ILE A 1 191 ? -18.531 29.969 -0.135 1 78.44 191 ILE A CA 1
ATOM 1498 C C . ILE A 1 191 ? -19.25 30.234 1.19 1 78.44 191 ILE A C 1
ATOM 1500 O O . ILE A 1 191 ? -19.891 31.266 1.356 1 78.44 191 ILE A O 1
ATOM 1504 N N . PHE A 1 192 ? -19.078 29.281 2.104 1 73.5 192 PHE A N 1
ATOM 1505 C CA . PHE A 1 192 ? -19.906 29.359 3.307 1 73.5 192 PHE A CA 1
ATOM 1506 C C . PHE A 1 192 ? -19.188 30.141 4.398 1 73.5 192 PHE A C 1
ATOM 1508 O O . PHE A 1 192 ? -19.828 30.781 5.242 1 73.5 192 PHE A O 1
ATOM 1515 N N . ILE A 1 193 ? -17.922 29.969 4.574 1 63.53 193 ILE A N 1
ATOM 1516 C CA . ILE A 1 193 ? -17.25 30.609 5.695 1 63.53 193 ILE A CA 1
ATOM 1517 C C . ILE A 1 193 ? -16.734 31.984 5.258 1 63.53 193 ILE A C 1
ATOM 1519 O O . ILE A 1 193 ? -16.672 32.906 6.059 1 63.53 193 ILE A O 1
ATOM 1523 N N . LYS A 1 194 ? -16.109 32.312 4.125 1 59.56 194 LYS A N 1
ATOM 1524 C CA . LYS A 1 194 ? -15.797 33.688 3.801 1 59.56 194 LYS A CA 1
ATOM 1525 C C . LYS A 1 194 ? -17.031 34.594 3.951 1 59.56 194 LYS A C 1
ATOM 1527 O O . LYS A 1 194 ? -16.922 35.812 4.012 1 59.56 194 LYS A O 1
ATOM 1532 N N . GLN A 1 195 ? -18.156 34.062 3.727 1 45.22 195 GLN A N 1
ATOM 1533 C CA . GLN A 1 195 ? -19.219 35.031 3.902 1 45.22 195 GLN A CA 1
ATOM 1534 C C . GLN A 1 195 ? -19.391 35.406 5.371 1 45.22 195 GLN A C 1
ATOM 1536 O O . GLN A 1 195 ? -20.141 36.344 5.703 1 45.22 195 GLN A O 1
ATOM 1541 N N . LEU A 1 196 ? -18.641 34.688 6.219 1 38.91 196 LEU A N 1
ATOM 1542 C CA . LEU A 1 196 ? -18.766 35.281 7.539 1 38.91 196 LEU A CA 1
ATOM 1543 C C . LEU A 1 196 ? -17.578 36.219 7.824 1 38.91 196 LEU A C 1
ATOM 1545 O O . LEU A 1 196 ? -16.438 35.875 7.48 1 38.91 196 LEU A O 1
ATOM 1549 N N . MET B 1 1 ? -25.672 30.531 13.984 1 64.19 1 MET B N 1
ATOM 1550 C CA . MET B 1 1 ? -25.75 29.094 14.18 1 64.19 1 MET B CA 1
ATOM 1551 C C . MET B 1 1 ? -24.688 28.375 13.359 1 64.19 1 MET B C 1
ATOM 1553 O O . MET B 1 1 ? -23.969 27.516 13.891 1 64.19 1 MET B O 1
ATOM 1557 N N . ILE B 1 2 ? -24.453 28.781 12.148 1 70.81 2 ILE B N 1
ATOM 1558 C CA . ILE B 1 2 ? -23.469 28.172 11.266 1 70.81 2 ILE B CA 1
ATOM 1559 C C . ILE B 1 2 ? -22.062 28.438 11.82 1 70.81 2 ILE B C 1
ATOM 1561 O O . ILE B 1 2 ? -21.203 27.547 11.812 1 70.81 2 ILE B O 1
ATOM 1565 N N . ASN B 1 3 ? -21.859 29.453 12.453 1 73.31 3 ASN B N 1
ATOM 1566 C CA . ASN B 1 3 ? -20.547 29.797 13 1 73.31 3 ASN B CA 1
ATOM 1567 C C . ASN B 1 3 ? -20.203 28.938 14.211 1 73.31 3 ASN B C 1
ATOM 1569 O O . ASN B 1 3 ? -19.047 28.562 14.398 1 73.31 3 ASN B O 1
ATOM 1573 N N . ARG B 1 4 ? -21.281 28.734 14.984 1 76.31 4 ARG B N 1
ATOM 1574 C CA . ARG B 1 4 ? -21.047 27.906 16.156 1 76.31 4 ARG B CA 1
ATOM 1575 C C . ARG B 1 4 ? -20.672 26.484 15.773 1 76.31 4 ARG B C 1
ATOM 1577 O O . ARG B 1 4 ? -19.797 25.875 16.375 1 76.31 4 ARG B O 1
ATOM 1584 N N . ILE B 1 5 ? -21.344 25.969 14.789 1 76.44 5 ILE B N 1
ATOM 1585 C CA . ILE B 1 5 ? -21.094 24.625 14.312 1 76.44 5 ILE B CA 1
ATOM 1586 C C . ILE B 1 5 ? -19.672 24.531 13.758 1 76.44 5 ILE B C 1
ATOM 1588 O O . ILE B 1 5 ? -18.953 23.547 14.008 1 76.44 5 ILE B O 1
ATOM 1592 N N . TYR B 1 6 ? -19.312 25.5 13.094 1 78.5 6 TYR B N 1
ATOM 1593 C CA . TYR B 1 6 ? -17.969 25.516 12.508 1 78.5 6 TYR B CA 1
ATOM 1594 C C . TYR B 1 6 ? -16.906 25.578 13.594 1 78.5 6 TYR B C 1
ATOM 1596 O O . TYR B 1 6 ? -15.852 24.953 13.469 1 78.5 6 TYR B O 1
ATOM 1604 N N . ASP B 1 7 ? -17.25 26.297 14.594 1 80.62 7 ASP B N 1
ATOM 1605 C CA . ASP B 1 7 ? -16.312 26.406 15.703 1 80.62 7 ASP B CA 1
ATOM 1606 C C . ASP B 1 7 ? -16.125 25.078 16.406 1 80.62 7 ASP B C 1
ATOM 1608 O O . ASP B 1 7 ? -15.008 24.703 16.766 1 80.62 7 ASP B O 1
ATOM 1612 N N . ILE B 1 8 ? -17.266 24.469 16.609 1 81.62 8 ILE B N 1
ATOM 1613 C CA . ILE B 1 8 ? -17.203 23.156 17.234 1 81.62 8 ILE B CA 1
ATOM 1614 C C . ILE B 1 8 ? -16.422 22.203 16.344 1 81.62 8 ILE B C 1
ATOM 1616 O O . ILE B 1 8 ? -15.57 21.453 16.828 1 81.62 8 ILE B O 1
ATOM 1620 N N . TYR B 1 9 ? -16.703 22.234 15.055 1 79.81 9 TYR B N 1
ATOM 1621 C CA . TYR B 1 9 ? -16 21.422 14.07 1 79.81 9 TYR B CA 1
ATOM 1622 C C . TYR B 1 9 ? -14.5 21.672 14.125 1 79.81 9 TYR B C 1
ATOM 1624 O O . TYR B 1 9 ? -13.711 20.734 14.188 1 79.81 9 TYR B O 1
ATOM 1632 N N . TYR B 1 10 ? -14.156 22.844 14.156 1 79 10 TYR B N 1
ATOM 1633 C CA . TYR B 1 10 ? -12.742 23.219 14.148 1 79 10 TYR B CA 1
ATOM 1634 C C . TYR B 1 10 ? -12.055 22.766 15.43 1 79 10 TYR B C 1
ATOM 1636 O O . TYR B 1 10 ? -10.922 22.297 15.398 1 79 10 TYR B O 1
ATOM 1644 N N . LYS B 1 11 ? -12.773 22.906 16.562 1 83.88 11 LYS B N 1
ATOM 1645 C CA . LYS B 1 11 ? -12.211 22.484 17.844 1 83.88 11 LYS B CA 1
ATOM 1646 C C . LYS B 1 11 ? -12 20.969 17.891 1 83.88 11 LYS B C 1
ATOM 1648 O O . LYS B 1 11 ? -10.992 20.5 18.406 1 83.88 11 LYS B O 1
ATOM 1653 N N . ILE B 1 12 ? -12.891 20.266 17.281 1 83.44 12 ILE B N 1
ATOM 1654 C CA . ILE B 1 12 ? -12.805 18.812 17.219 1 83.44 12 ILE B CA 1
ATOM 1655 C C . ILE B 1 12 ? -11.617 18.406 16.344 1 83.44 12 ILE B C 1
ATOM 1657 O O . ILE B 1 12 ? -10.836 17.531 16.719 1 83.44 12 ILE B O 1
ATOM 1661 N N . ILE B 1 13 ? -11.461 19.062 15.305 1 80.62 13 ILE B N 1
ATOM 1662 C CA . ILE B 1 13 ? -10.391 18.766 14.359 1 80.62 13 ILE B CA 1
ATOM 1663 C C . ILE B 1 13 ? -9.039 19.062 15 1 80.62 13 ILE B C 1
ATOM 1665 O O . ILE B 1 13 ? -8.078 18.297 14.828 1 80.62 13 ILE B O 1
ATOM 1669 N N . GLN B 1 14 ? -9.016 20.109 15.75 1 80.88 14 GLN B N 1
ATOM 1670 C CA . GLN B 1 14 ? -7.773 20.484 16.422 1 80.88 14 GLN B CA 1
ATOM 1671 C C . GLN B 1 14 ? -7.359 19.438 17.453 1 80.88 14 GLN B C 1
ATOM 1673 O O . GLN B 1 14 ? -6.176 19.141 17.594 1 80.88 14 GLN B O 1
ATOM 1678 N N . LYS B 1 15 ? -8.328 19 18.125 1 81.81 15 LYS B N 1
ATOM 1679 C CA . LYS B 1 15 ? -8.062 17.953 19.094 1 81.81 15 LYS B CA 1
ATOM 1680 C C . LYS B 1 15 ? -7.535 16.688 18.422 1 81.81 15 LYS B C 1
ATOM 1682 O O . LYS B 1 15 ? -6.605 16.047 18.922 1 81.81 15 LYS B O 1
ATOM 1687 N N . PHE B 1 16 ? -8.047 16.406 17.266 1 82.81 16 PHE B N 1
ATOM 1688 C CA . PHE B 1 16 ? -7.625 15.203 16.547 1 82.81 16 PHE B CA 1
ATOM 1689 C C . PHE B 1 16 ? -6.25 15.398 15.922 1 82.81 16 PHE B C 1
ATOM 1691 O O . PHE B 1 16 ? -5.5 14.438 15.75 1 82.81 16 PHE B O 1
ATOM 1698 N N . GLN B 1 17 ? -5.93 16.625 15.656 1 79.56 17 GLN B N 1
ATOM 1699 C CA . GLN B 1 17 ? -4.633 16.922 15.062 1 79.56 17 GLN B CA 1
ATOM 1700 C C . GLN B 1 17 ? -3.5 16.641 16.047 1 79.56 17 GLN B C 1
ATOM 1702 O O . GLN B 1 17 ? -2.365 16.375 15.641 1 79.56 17 GLN B O 1
ATOM 1707 N N . SER B 1 18 ? -3.904 16.594 17.344 1 81.44 18 SER B N 1
ATOM 1708 C CA . SER B 1 18 ? -2.898 16.297 18.359 1 81.44 18 SER B CA 1
ATOM 1709 C C . SER B 1 18 ? -2.439 14.844 18.281 1 81.44 18 SER B C 1
ATOM 1711 O O . SER B 1 18 ? -1.374 14.492 18.797 1 81.44 18 SER B O 1
ATOM 1713 N N . ILE B 1 19 ? -3.211 14.117 17.578 1 86.06 19 ILE B N 1
ATOM 1714 C CA . ILE B 1 19 ? -2.869 12.695 17.484 1 86.06 19 ILE B CA 1
ATOM 1715 C C . ILE B 1 19 ? -2.113 12.422 16.188 1 86.06 19 ILE B C 1
ATOM 1717 O O . ILE B 1 19 ? -1.894 11.266 15.828 1 86.06 19 ILE B O 1
ATOM 1721 N N . ASP B 1 20 ? -1.646 13.469 15.578 1 88.31 20 ASP B N 1
ATOM 1722 C CA . ASP B 1 20 ? -0.904 13.352 14.328 1 88.31 20 ASP B CA 1
ATOM 1723 C C . ASP B 1 20 ? 0.397 12.578 14.531 1 88.31 20 ASP B C 1
ATOM 1725 O O . ASP B 1 20 ? 0.957 12.031 13.578 1 88.31 20 ASP B O 1
ATOM 1729 N N . PHE B 1 21 ? 0.866 12.547 15.797 1 89.75 21 PHE B N 1
ATOM 1730 C CA . PHE B 1 21 ? 2.098 11.812 16.062 1 89.75 21 PHE B CA 1
ATOM 1731 C C . PHE B 1 21 ? 1.888 10.32 15.852 1 89.75 21 PHE B C 1
ATOM 1733 O O . PHE B 1 21 ? 2.816 9.602 15.477 1 89.75 21 PHE B O 1
ATOM 1740 N N . LEU B 1 22 ? 0.716 9.883 16.016 1 92.94 22 LEU B N 1
ATOM 1741 C CA . LEU B 1 22 ? 0.409 8.469 15.797 1 92.94 22 LEU B CA 1
ATOM 1742 C C . LEU B 1 22 ? 0.42 8.141 14.312 1 92.94 22 LEU B C 1
ATOM 1744 O O . LEU B 1 22 ? 0.846 7.055 13.914 1 92.94 22 LEU B O 1
ATOM 1748 N N . LEU B 1 23 ? -0.073 9.062 13.547 1 95.06 23 LEU B N 1
ATOM 1749 C CA . LEU B 1 23 ? -0.074 8.875 12.102 1 95.06 23 LEU B CA 1
ATOM 1750 C C . LEU B 1 23 ? 1.351 8.797 11.562 1 95.06 23 LEU B C 1
ATOM 1752 O O . LEU B 1 23 ? 1.691 7.863 10.828 1 95.06 23 LEU B O 1
ATOM 1756 N N . LEU B 1 24 ? 2.125 9.734 11.961 1 96.25 24 LEU B N 1
ATOM 1757 C CA . LEU B 1 24 ? 3.49 9.812 11.445 1 96.25 24 LEU B CA 1
ATOM 1758 C C . LEU B 1 24 ? 4.324 8.641 11.953 1 96.25 24 LEU B C 1
ATOM 1760 O O . LEU B 1 24 ? 5.152 8.094 11.219 1 96.25 24 LEU B O 1
ATOM 1764 N N . LEU B 1 25 ? 4.098 8.273 13.18 1 96.12 25 LEU B N 1
ATOM 1765 C CA . LEU B 1 25 ? 4.734 7.066 13.703 1 96.12 25 LEU B CA 1
ATOM 1766 C C . LEU B 1 25 ? 4.273 5.832 12.93 1 96.12 25 LEU B C 1
ATOM 1768 O O . LEU B 1 25 ? 5.082 4.969 12.586 1 96.12 25 LEU B O 1
ATOM 1772 N N . GLY B 1 26 ? 3.008 5.758 12.695 1 96.69 26 GLY B N 1
ATOM 1773 C CA . GLY B 1 26 ? 2.465 4.648 11.93 1 96.69 26 GLY B CA 1
ATOM 1774 C C . GLY B 1 26 ? 3.057 4.531 10.539 1 96.69 26 GLY B C 1
ATOM 1775 O O . GLY B 1 26 ? 3.373 3.432 10.078 1 96.69 26 GLY B O 1
ATOM 1776 N N . ILE B 1 27 ? 3.182 5.617 9.883 1 97.75 27 ILE B N 1
ATOM 1777 C CA . ILE B 1 27 ? 3.775 5.648 8.555 1 97.75 27 ILE B CA 1
ATOM 1778 C C . ILE B 1 27 ? 5.215 5.148 8.617 1 97.75 27 ILE B C 1
ATOM 1780 O O . ILE B 1 27 ? 5.645 4.355 7.777 1 97.75 27 ILE B O 1
ATOM 1784 N N . ARG B 1 28 ? 5.93 5.609 9.625 1 98.06 28 ARG B N 1
ATOM 1785 C CA . ARG B 1 28 ? 7.32 5.18 9.758 1 98.06 28 ARG B CA 1
ATOM 1786 C C . ARG B 1 28 ? 7.41 3.674 9.984 1 98.06 28 ARG B C 1
ATOM 1788 O O . ARG B 1 28 ? 8.219 2.992 9.352 1 98.06 28 ARG B O 1
ATOM 1795 N N . LEU B 1 29 ? 6.613 3.166 10.82 1 96.75 29 LEU B N 1
ATOM 1796 C CA . LEU B 1 29 ? 6.621 1.737 11.109 1 96.75 29 LEU B CA 1
ATOM 1797 C C . LEU B 1 29 ? 6.223 0.928 9.883 1 96.75 29 LEU B C 1
ATOM 1799 O O . LEU B 1 29 ? 6.812 -0.12 9.609 1 96.75 29 LEU B O 1
ATOM 1803 N N . TYR B 1 30 ? 5.25 1.436 9.234 1 97.31 30 TYR B N 1
ATOM 1804 C CA . TYR B 1 30 ? 4.82 0.792 8 1 97.31 30 TYR B CA 1
ATOM 1805 C C . TYR B 1 30 ? 5.961 0.72 6.992 1 97.31 30 TYR B C 1
ATOM 1807 O O . TYR B 1 30 ? 6.246 -0.347 6.445 1 97.31 30 TYR B O 1
ATOM 1815 N N . LEU B 1 31 ? 6.566 1.818 6.734 1 97.38 31 LEU B N 1
ATOM 1816 C CA . LEU B 1 31 ? 7.605 1.916 5.715 1 97.38 31 LEU B CA 1
ATOM 1817 C C . LEU B 1 31 ? 8.805 1.04 6.074 1 97.38 31 LEU B C 1
ATOM 1819 O O . LEU B 1 31 ? 9.352 0.349 5.211 1 97.38 31 LEU B O 1
ATOM 1823 N N . VAL B 1 32 ? 9.203 1.094 7.34 1 96.5 32 VAL B N 1
ATOM 1824 C CA . VAL B 1 32 ? 10.367 0.312 7.754 1 96.5 32 VAL B CA 1
ATOM 1825 C C . VAL B 1 32 ? 10.094 -1.175 7.539 1 96.5 32 VAL B C 1
ATOM 1827 O O . VAL B 1 32 ? 10.945 -1.902 7.027 1 96.5 32 VAL B O 1
ATOM 1830 N N . SER B 1 33 ? 8.938 -1.604 7.891 1 93.81 33 SER B N 1
ATOM 1831 C CA . SER B 1 33 ? 8.594 -3.02 7.793 1 93.81 33 SER B CA 1
ATOM 1832 C C . SER B 1 33 ? 8.578 -3.486 6.344 1 93.81 33 SER B C 1
ATOM 1834 O O . SER B 1 33 ? 8.992 -4.609 6.043 1 93.81 33 SER B O 1
ATOM 1836 N N . THR B 1 34 ? 8.109 -2.654 5.453 1 92.19 34 THR B N 1
ATOM 1837 C CA . THR B 1 34 ? 7.93 -3.062 4.062 1 92.19 34 THR B CA 1
ATOM 1838 C C . THR B 1 34 ? 9.211 -2.838 3.268 1 92.19 34 THR B C 1
ATOM 1840 O O . THR B 1 34 ? 9.594 -3.678 2.451 1 92.19 34 THR B O 1
ATOM 1843 N N . MET B 1 35 ? 9.867 -1.756 3.514 1 93.56 35 MET B N 1
ATOM 1844 C CA . MET B 1 35 ? 11.039 -1.402 2.709 1 93.56 35 MET B CA 1
ATOM 1845 C C . MET B 1 35 ? 12.273 -2.16 3.182 1 93.56 35 MET B C 1
ATOM 1847 O O . MET B 1 35 ? 13.234 -2.316 2.43 1 93.56 35 MET B O 1
ATOM 1851 N N . PHE B 1 36 ? 12.273 -2.584 4.395 1 92.38 36 PHE B N 1
ATOM 1852 C CA . PHE B 1 36 ? 13.375 -3.385 4.918 1 92.38 36 PHE B CA 1
ATOM 1853 C C . PHE B 1 36 ? 13.57 -4.645 4.086 1 92.38 36 PHE B C 1
ATOM 1855 O O . PHE B 1 36 ? 14.703 -5.066 3.844 1 92.38 36 PHE B O 1
ATOM 1862 N N . VAL B 1 37 ? 12.453 -5.254 3.635 1 88.38 37 VAL B N 1
ATOM 1863 C CA . VAL B 1 37 ? 12.492 -6.484 2.852 1 88.38 37 VAL B CA 1
ATOM 1864 C C . VAL B 1 37 ? 13.234 -6.238 1.54 1 88.38 37 VAL B C 1
ATOM 1866 O O . VAL B 1 37 ? 14.102 -7.027 1.15 1 88.38 37 VAL B O 1
ATOM 1869 N N . GLY B 1 38 ? 12.922 -5.152 0.887 1 89.06 38 GLY B N 1
ATOM 1870 C CA . GLY B 1 38 ? 13.594 -4.805 -0.354 1 89.06 38 GLY B CA 1
ATOM 1871 C C . GLY B 1 38 ? 15.07 -4.488 -0.165 1 89.06 38 GLY B C 1
ATOM 1872 O O . GLY B 1 38 ? 15.906 -4.922 -0.955 1 89.06 38 GLY B O 1
ATOM 1873 N N . ALA B 1 39 ? 15.297 -3.744 0.872 1 93.25 39 ALA B N 1
ATOM 1874 C CA . ALA B 1 39 ? 16.688 -3.387 1.166 1 93.25 39 ALA B CA 1
ATOM 1875 C C . ALA B 1 39 ? 17.516 -4.629 1.455 1 93.25 39 ALA B C 1
ATOM 1877 O O . ALA B 1 39 ? 18.625 -4.777 0.929 1 93.25 39 ALA B O 1
ATOM 1878 N N . ARG B 1 40 ? 17 -5.48 2.225 1 92.5 40 ARG B N 1
ATOM 1879 C CA . ARG B 1 40 ? 17.703 -6.711 2.574 1 92.5 40 ARG B CA 1
ATOM 1880 C C . ARG B 1 40 ? 17.953 -7.574 1.339 1 92.5 40 ARG B C 1
ATOM 1882 O O . ARG B 1 40 ? 19.047 -8.109 1.156 1 92.5 40 ARG B O 1
ATOM 1889 N N . SER B 1 41 ? 16.938 -7.727 0.55 1 90.44 41 SER B N 1
ATOM 1890 C CA . SER B 1 41 ? 17.062 -8.516 -0.67 1 90.44 41 SER B CA 1
ATOM 1891 C C . SER B 1 41 ? 18.156 -7.969 -1.581 1 90.44 41 SER B C 1
ATOM 1893 O O . SER B 1 41 ? 18.906 -8.734 -2.193 1 90.44 41 SER B O 1
ATOM 1895 N N . LYS B 1 42 ? 18.328 -6.609 -1.693 1 93.56 42 LYS B N 1
ATOM 1896 C CA . LYS B 1 42 ? 19.344 -5.996 -2.553 1 93.56 42 LYS B CA 1
ATOM 1897 C C . LYS B 1 42 ? 20.734 -6.207 -1.989 1 93.56 42 LYS B C 1
ATOM 1899 O O . LYS B 1 42 ? 21.703 -6.348 -2.746 1 93.56 42 LYS B O 1
ATOM 1904 N N . ILE B 1 43 ? 20.766 -6.266 -0.685 1 94.62 43 ILE B N 1
ATOM 1905 C CA . ILE B 1 43 ? 22.062 -6.504 -0.05 1 94.62 43 ILE B CA 1
ATOM 1906 C C . ILE B 1 43 ? 22.484 -7.949 -0.279 1 94.62 43 ILE B C 1
ATOM 1908 O O . ILE B 1 43 ? 23.609 -8.211 -0.713 1 94.62 43 ILE B O 1
ATOM 1912 N N . GLU B 1 44 ? 21.562 -8.844 -0.036 1 93.31 44 GLU B N 1
ATOM 1913 C CA . GLU B 1 44 ? 21.875 -10.266 -0.152 1 93.31 44 GLU B CA 1
ATOM 1914 C C . GLU B 1 44 ? 22.094 -10.664 -1.607 1 93.31 44 GLU B C 1
ATOM 1916 O O . GLU B 1 44 ? 22.859 -11.586 -1.895 1 93.31 44 GLU B O 1
ATOM 1921 N N . GLY B 1 45 ? 21.516 -9.977 -2.48 1 94.69 45 GLY B N 1
ATOM 1922 C CA . GLY B 1 45 ? 21.625 -10.25 -3.904 1 94.69 45 GLY B CA 1
ATOM 1923 C C . GLY B 1 45 ? 22.188 -9.086 -4.695 1 94.69 45 GLY B C 1
ATOM 1924 O O . GLY B 1 45 ? 21.672 -8.758 -5.773 1 94.69 45 GLY B O 1
ATOM 1925 N N . PHE B 1 46 ? 23.172 -8.508 -4.129 1 96.38 46 PHE B N 1
ATOM 1926 C CA . PHE B 1 46 ? 23.688 -7.277 -4.723 1 96.38 46 PHE B CA 1
ATOM 1927 C C . PHE B 1 46 ? 24.188 -7.531 -6.145 1 96.38 46 PHE B C 1
ATOM 1929 O O . PHE B 1 46 ? 23.875 -6.762 -7.059 1 96.38 46 PHE B O 1
ATOM 1936 N N . SER B 1 47 ? 24.922 -8.586 -6.387 1 96.75 47 SER B N 1
ATOM 1937 C CA . SER B 1 47 ? 25.453 -8.891 -7.711 1 96.75 47 SER B CA 1
ATOM 1938 C C . SER B 1 47 ? 24.344 -9.133 -8.719 1 96.75 47 SER B C 1
ATOM 1940 O O . SER B 1 47 ? 24.422 -8.703 -9.867 1 96.75 47 SER B O 1
ATOM 1942 N N . THR B 1 48 ? 23.375 -9.805 -8.281 1 95.19 48 THR B N 1
ATOM 1943 C CA . THR B 1 48 ? 22.219 -10.062 -9.133 1 95.19 48 THR B CA 1
ATOM 1944 C C . THR B 1 48 ? 21.5 -8.758 -9.469 1 95.19 48 THR B C 1
ATOM 1946 O O . THR B 1 48 ? 21.031 -8.57 -10.602 1 95.19 48 THR B O 1
ATOM 1949 N N . THR B 1 49 ? 21.359 -7.91 -8.5 1 95.62 49 THR B N 1
ATOM 1950 C CA . THR B 1 49 ? 20.734 -6.605 -8.719 1 95.62 49 THR B CA 1
ATOM 1951 C C . THR B 1 49 ? 21.516 -5.801 -9.75 1 95.62 49 THR B C 1
ATOM 1953 O O . THR B 1 49 ? 20.938 -5.223 -10.672 1 95.62 49 THR B O 1
ATOM 1956 N N . VAL B 1 50 ? 22.812 -5.82 -9.633 1 97.31 50 VAL B N 1
ATOM 1957 C CA . VAL B 1 50 ? 23.672 -5.098 -10.57 1 97.31 50 VAL B CA 1
ATOM 1958 C C . VAL B 1 50 ? 23.484 -5.656 -11.977 1 97.31 50 VAL B C 1
ATOM 1960 O O . VAL B 1 50 ? 23.344 -4.898 -12.938 1 97.31 50 VAL B O 1
ATOM 1963 N N . ALA B 1 51 ? 23.516 -6.918 -12.039 1 96.75 51 ALA B N 1
ATOM 1964 C CA . ALA B 1 51 ? 23.359 -7.57 -13.336 1 96.75 51 ALA B CA 1
ATOM 1965 C C . ALA B 1 51 ? 22.016 -7.199 -13.969 1 96.75 51 ALA B C 1
ATOM 1967 O O . ALA B 1 51 ? 21.938 -6.91 -15.164 1 96.75 51 ALA B O 1
ATOM 1968 N N . TRP B 1 52 ? 21 -7.211 -13.188 1 95.19 52 TRP B N 1
ATOM 1969 C CA . TRP B 1 52 ? 19.672 -6.875 -13.656 1 95.19 52 TRP B CA 1
ATOM 1970 C C . TRP B 1 52 ? 19.594 -5.414 -14.102 1 95.19 52 TRP B C 1
ATOM 1972 O O . TRP B 1 52 ? 18.984 -5.098 -15.117 1 95.19 52 TRP B O 1
ATOM 1982 N N . PHE B 1 53 ? 20.172 -4.523 -13.352 1 96.25 53 PHE B N 1
ATOM 1983 C CA . PHE B 1 53 ? 20.188 -3.105 -13.695 1 96.25 53 PHE B CA 1
ATOM 1984 C C . PHE B 1 53 ? 20.891 -2.873 -15.023 1 96.25 53 PHE B C 1
ATOM 1986 O O . PHE B 1 53 ? 20.469 -2.023 -15.812 1 96.25 53 PHE B O 1
ATOM 1993 N N . GLY B 1 54 ? 21.906 -3.645 -15.312 1 96.12 54 GLY B N 1
ATOM 1994 C CA . GLY B 1 54 ? 22.734 -3.42 -16.484 1 96.12 54 GLY B CA 1
ATOM 1995 C C . GLY B 1 54 ? 22.25 -4.152 -17.719 1 96.12 54 GLY B C 1
ATOM 1996 O O . GLY B 1 54 ? 22.469 -3.699 -18.844 1 96.12 54 GLY B O 1
ATOM 1997 N N . ALA B 1 55 ? 21.625 -5.27 -17.547 1 95.88 55 ALA B N 1
ATOM 1998 C CA . ALA B 1 55 ? 21.156 -6.078 -18.672 1 95.88 55 ALA B CA 1
ATOM 1999 C C . ALA B 1 55 ? 20.188 -5.293 -19.547 1 95.88 55 ALA B C 1
ATOM 2001 O O . ALA B 1 55 ? 19.406 -4.488 -19.047 1 95.88 55 ALA B O 1
ATOM 2002 N N . PRO B 1 56 ? 20.266 -5.527 -20.875 1 93.88 56 PRO B N 1
ATOM 2003 C CA . PRO B 1 56 ? 19.344 -4.836 -21.781 1 93.88 56 PRO B CA 1
ATOM 2004 C C . PRO B 1 56 ? 17.875 -5.207 -21.531 1 93.88 56 PRO B C 1
ATOM 2006 O O . PRO B 1 56 ? 17.594 -6.285 -21 1 93.88 56 PRO B O 1
ATOM 2009 N N . ALA B 1 57 ? 17.016 -4.328 -21.891 1 87.69 57 ALA B N 1
ATOM 2010 C CA . ALA B 1 57 ? 15.578 -4.539 -21.719 1 87.69 57 ALA B CA 1
ATOM 2011 C C . ALA B 1 57 ? 15.109 -5.801 -22.438 1 87.69 57 ALA B C 1
ATOM 2013 O O . ALA B 1 57 ? 14.211 -6.496 -21.969 1 87.69 57 ALA B O 1
ATOM 2014 N N . SER B 1 58 ? 15.711 -6.113 -23.547 1 88.62 58 SER B N 1
ATOM 2015 C CA . SER B 1 58 ? 15.352 -7.285 -24.328 1 88.62 58 SER B CA 1
ATOM 2016 C C . SER B 1 58 ? 15.609 -8.57 -23.562 1 88.62 58 SER B C 1
ATOM 2018 O O . SER B 1 58 ? 15.016 -9.609 -23.859 1 88.62 58 SER B O 1
ATOM 2020 N N . GLN B 1 59 ? 16.469 -8.461 -22.578 1 89.62 59 GLN B N 1
ATOM 2021 C CA . GLN B 1 59 ? 16.797 -9.633 -21.781 1 89.62 59 GLN B CA 1
ATOM 2022 C C . GLN B 1 59 ? 16.188 -9.539 -20.391 1 89.62 59 GLN B C 1
ATOM 2024 O O . GLN B 1 59 ? 16.625 -10.234 -19.469 1 89.62 59 GLN B O 1
ATOM 2029 N N . GLY B 1 60 ? 15.336 -8.547 -20.219 1 86.38 60 GLY B N 1
ATOM 2030 C CA . GLY B 1 60 ? 14.625 -8.453 -18.953 1 86.38 60 GLY B CA 1
ATOM 2031 C C . GLY B 1 60 ? 15.281 -7.5 -17.984 1 86.38 60 GLY B C 1
ATOM 2032 O O . GLY B 1 60 ? 14.883 -7.426 -16.812 1 86.38 60 GLY B O 1
ATOM 2033 N N . GLY B 1 61 ? 16.281 -6.902 -18.438 1 93 61 GLY B N 1
ATOM 2034 C CA . GLY B 1 61 ? 16.953 -5.957 -17.562 1 93 61 GLY B CA 1
ATOM 2035 C C . GLY B 1 61 ? 16.453 -4.535 -17.703 1 93 61 GLY B C 1
ATOM 2036 O O . GLY B 1 61 ? 15.367 -4.312 -18.266 1 93 61 GLY B O 1
ATOM 2037 N N . LEU B 1 62 ? 17.172 -3.549 -17.109 1 93.44 62 LEU B N 1
ATOM 2038 C CA . LEU B 1 62 ? 16.719 -2.16 -17.109 1 93.44 62 LEU B CA 1
ATOM 2039 C C . LEU B 1 62 ? 17.578 -1.31 -18.031 1 93.44 62 LEU B C 1
ATOM 2041 O O . LEU B 1 62 ? 17.234 -0.166 -18.344 1 93.44 62 LEU B O 1
ATOM 2045 N N . GLY B 1 63 ? 18.719 -1.835 -18.438 1 93.56 63 GLY B N 1
ATOM 2046 C CA . GLY B 1 63 ? 19.609 -1.103 -19.328 1 93.56 63 GLY B CA 1
ATOM 2047 C C . GLY B 1 63 ? 20.125 0.194 -18.734 1 93.56 63 GLY B C 1
ATOM 2048 O O . GLY B 1 63 ? 20.281 1.19 -19.438 1 93.56 63 GLY B O 1
ATOM 2049 N N . MET B 1 64 ? 20.328 0.232 -17.484 1 93.56 64 MET B N 1
ATOM 2050 C CA . MET B 1 64 ? 20.766 1.453 -16.828 1 93.56 64 MET B CA 1
ATOM 2051 C C . MET B 1 64 ? 22.25 1.703 -17.062 1 93.56 64 MET B C 1
ATOM 2053 O O . MET B 1 64 ? 23.031 0.759 -17.141 1 93.56 64 MET B O 1
ATOM 2057 N N . PRO B 1 65 ? 22.531 3.012 -17.188 1 93 65 PRO B N 1
ATOM 2058 C CA . PRO B 1 65 ? 23.953 3.324 -17.219 1 93 65 PRO B CA 1
ATOM 2059 C C . PRO B 1 65 ? 24.625 3.146 -15.852 1 93 65 PRO B C 1
ATOM 2061 O O . PRO B 1 65 ? 23.984 3.33 -14.812 1 93 65 PRO B O 1
ATOM 2064 N N . MET B 1 66 ? 25.812 2.705 -15.773 1 96.94 66 MET B N 1
ATOM 2065 C CA . MET B 1 66 ? 26.594 2.525 -14.547 1 96.94 66 MET B CA 1
ATOM 2066 C C . MET B 1 66 ? 25.812 1.681 -13.539 1 96.94 66 MET B C 1
ATOM 2068 O O . MET B 1 66 ? 25.594 2.111 -12.406 1 96.94 66 MET B O 1
ATOM 2072 N N . PRO B 1 67 ? 25.5 0.52 -13.906 1 97 67 PRO B N 1
ATOM 2073 C CA . PRO B 1 67 ? 24.609 -0.294 -13.086 1 97 67 PRO B CA 1
ATOM 2074 C C . PRO B 1 67 ? 25.125 -0.495 -11.664 1 97 67 PRO B C 1
ATOM 2076 O O . PRO B 1 67 ? 24.344 -0.544 -10.719 1 97 67 PRO B O 1
ATOM 2079 N N . GLU B 1 68 ? 26.391 -0.645 -11.484 1 97.31 68 GLU B N 1
ATOM 2080 C CA . GLU B 1 68 ? 26.953 -0.837 -10.148 1 97.31 68 GLU B CA 1
ATOM 2081 C C . GLU B 1 68 ? 26.734 0.393 -9.273 1 97.31 68 GLU B C 1
ATOM 2083 O 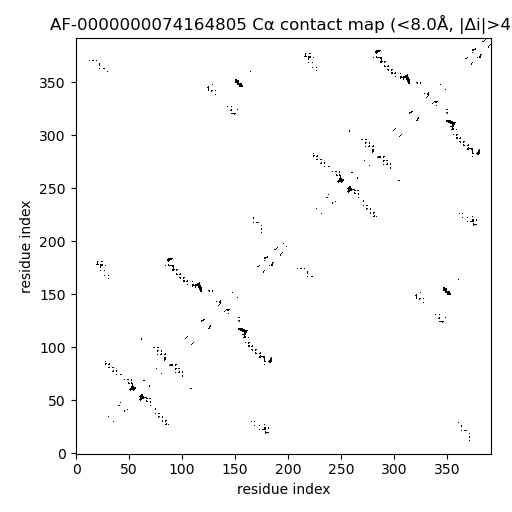O . GLU B 1 68 ? 26.375 0.269 -8.102 1 97.31 68 GLU B O 1
ATOM 2088 N N . VAL B 1 69 ? 26.938 1.517 -9.82 1 97.5 69 VAL B N 1
ATOM 2089 C CA . VAL B 1 69 ? 26.75 2.768 -9.094 1 97.5 69 VAL B CA 1
ATOM 2090 C C . VAL B 1 69 ? 25.281 2.953 -8.742 1 97.5 69 VAL B C 1
ATOM 2092 O O . VAL B 1 69 ? 24.938 3.311 -7.613 1 97.5 69 VAL B O 1
ATOM 2095 N N . MET B 1 70 ? 24.438 2.66 -9.719 1 97.06 70 MET B N 1
ATOM 2096 C CA . MET B 1 70 ? 23.016 2.832 -9.492 1 97.06 70 MET B CA 1
ATOM 2097 C C . MET B 1 70 ? 22.516 1.875 -8.422 1 97.06 70 MET B C 1
ATOM 2099 O O . MET B 1 70 ? 21.719 2.264 -7.555 1 97.06 70 MET B O 1
ATOM 2103 N N . ALA B 1 71 ? 22.938 0.672 -8.508 1 97.25 71 ALA B N 1
ATOM 2104 C CA . ALA B 1 71 ? 22.547 -0.313 -7.5 1 97.25 71 ALA B CA 1
ATOM 2105 C C . ALA B 1 71 ? 23.031 0.095 -6.113 1 97.25 71 ALA B C 1
ATOM 2107 O O . ALA B 1 71 ? 22.297 -0.056 -5.125 1 97.25 71 ALA B O 1
ATOM 2108 N N . PHE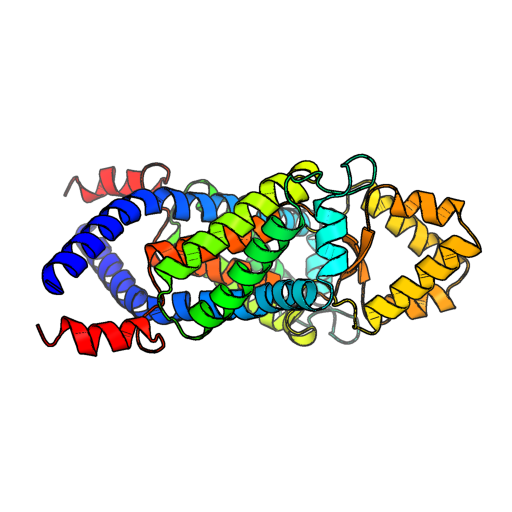 B 1 72 ? 24.219 0.578 -6.059 1 97.69 72 PHE B N 1
ATOM 2109 C CA . PHE B 1 72 ? 24.781 1.012 -4.785 1 97.69 72 PHE B CA 1
ATOM 2110 C C . PHE B 1 72 ? 23.984 2.172 -4.207 1 97.69 72 PHE B C 1
ATOM 2112 O O . PHE B 1 72 ? 23.672 2.186 -3.016 1 97.69 72 PHE B O 1
ATOM 2119 N N . LEU B 1 73 ? 23.688 3.092 -5.031 1 97.25 73 LEU B N 1
ATOM 2120 C CA . LEU B 1 73 ? 22.938 4.262 -4.578 1 97.25 73 LEU B CA 1
ATOM 2121 C C . LEU B 1 73 ? 21.547 3.869 -4.105 1 97.25 73 LEU B C 1
ATOM 2123 O O . LEU B 1 73 ? 21.078 4.344 -3.068 1 97.25 73 LEU B O 1
ATOM 2127 N N . ALA B 1 74 ? 20.875 3.051 -4.887 1 97.06 74 ALA B N 1
ATOM 2128 C CA . ALA B 1 74 ? 19.547 2.615 -4.512 1 97.06 74 ALA B CA 1
ATOM 2129 C C . ALA B 1 74 ? 19.562 1.846 -3.191 1 97.06 74 ALA B C 1
ATOM 2131 O O . ALA B 1 74 ? 18.766 2.115 -2.295 1 97.06 74 ALA B O 1
ATOM 2132 N N . THR B 1 75 ? 20.453 0.92 -3.109 1 97.62 75 THR B N 1
ATOM 2133 C CA . THR B 1 75 ? 20.562 0.082 -1.919 1 97.62 75 THR B CA 1
ATOM 2134 C C . THR B 1 75 ? 20.922 0.922 -0.697 1 97.62 75 THR B C 1
ATOM 2136 O O . THR B 1 75 ? 20.312 0.767 0.368 1 97.62 75 THR B O 1
ATOM 2139 N N . SER B 1 76 ? 21.875 1.802 -0.841 1 97.81 76 SER B N 1
ATOM 2140 C CA . SER B 1 76 ? 22.312 2.643 0.27 1 97.81 76 SER B CA 1
ATOM 2141 C C . SER B 1 76 ? 21.188 3.576 0.725 1 97.81 76 SER B C 1
ATOM 2143 O O . SER B 1 76 ? 21 3.783 1.925 1 97.81 76 SER B O 1
ATOM 2145 N N . ALA B 1 77 ? 20.547 4.148 -0.251 1 97.69 77 ALA B N 1
ATOM 2146 C CA . ALA B 1 77 ? 19.438 5.027 0.085 1 97.69 77 ALA B CA 1
ATOM 2147 C C . ALA B 1 77 ? 18.375 4.285 0.901 1 97.69 77 ALA B C 1
ATOM 2149 O O . ALA B 1 77 ? 17.844 4.824 1.88 1 97.69 77 ALA B O 1
ATOM 2150 N N . GLU B 1 78 ? 18.094 3.092 0.495 1 97.44 78 GLU B N 1
ATOM 2151 C CA . GLU B 1 78 ? 17.062 2.322 1.189 1 97.44 78 GLU B CA 1
ATOM 2152 C C . GLU B 1 78 ? 17.531 1.905 2.58 1 97.44 78 GLU B C 1
ATOM 2154 O O . GLU B 1 78 ? 16.766 1.983 3.547 1 97.44 78 GLU B O 1
ATOM 2159 N N . VAL B 1 79 ? 18.766 1.528 2.699 1 97.31 79 VAL B N 1
ATOM 2160 C CA . VAL B 1 79 ? 19.281 1.085 3.986 1 97.31 79 VAL B CA 1
ATOM 2161 C C . VAL B 1 79 ? 19.359 2.268 4.949 1 97.31 79 VAL B C 1
ATOM 2163 O O . VAL B 1 79 ? 18.859 2.199 6.066 1 97.31 79 VAL B O 1
ATOM 2166 N N . ILE B 1 80 ? 19.984 3.346 4.512 1 97.38 80 ILE B N 1
ATOM 2167 C CA . ILE B 1 80 ? 20.125 4.543 5.332 1 97.38 80 ILE B CA 1
ATOM 2168 C C . ILE B 1 80 ? 18.734 5.109 5.648 1 97.38 80 ILE B C 1
ATOM 2170 O O . ILE B 1 80 ? 18.484 5.547 6.77 1 97.38 80 ILE B O 1
ATOM 2174 N N . GLY B 1 81 ? 17.922 5.086 4.633 1 97.62 81 GLY B N 1
ATOM 2175 C CA . GLY B 1 81 ? 16.562 5.559 4.828 1 97.62 81 GLY B CA 1
ATOM 2176 C C . GLY B 1 81 ? 15.805 4.77 5.875 1 97.62 81 GLY B C 1
ATOM 2177 O O . GLY B 1 81 ? 15.109 5.348 6.715 1 97.62 81 GLY B O 1
ATOM 2178 N N . CYS B 1 82 ? 15.922 3.451 5.797 1 97.19 82 CYS B N 1
ATOM 2179 C CA . CYS B 1 82 ? 15.242 2.607 6.773 1 97.19 82 CYS B CA 1
ATOM 2180 C C . CYS B 1 82 ? 15.719 2.912 8.188 1 97.19 82 CYS B C 1
ATOM 2182 O O . CYS B 1 82 ? 14.914 2.988 9.117 1 97.19 82 CYS B O 1
ATOM 2184 N N . ILE B 1 83 ? 16.969 3.096 8.391 1 96.94 83 ILE B N 1
ATOM 2185 C CA . ILE B 1 83 ? 17.531 3.398 9.703 1 96.94 83 ILE B CA 1
ATOM 2186 C C . ILE B 1 83 ? 17.031 4.762 10.18 1 96.94 83 ILE B C 1
ATOM 2188 O O . ILE B 1 83 ? 16.562 4.898 11.312 1 96.94 83 ILE B O 1
ATOM 2192 N N . GLY B 1 84 ? 17.172 5.746 9.344 1 97.69 84 GLY B N 1
ATOM 2193 C CA . GLY B 1 84 ? 16.703 7.078 9.68 1 97.69 84 GLY B CA 1
ATOM 2194 C C . GLY B 1 84 ? 15.227 7.133 10 1 97.69 84 GLY B C 1
ATOM 2195 O O . GLY B 1 84 ? 14.82 7.75 10.992 1 97.69 84 GLY B O 1
ATOM 2196 N N . ILE B 1 85 ? 14.438 6.461 9.156 1 97.56 85 ILE B N 1
ATOM 2197 C CA . ILE B 1 85 ? 12.984 6.457 9.336 1 97.56 85 ILE B CA 1
ATOM 2198 C C . ILE B 1 85 ? 12.625 5.711 10.617 1 97.56 85 ILE B C 1
ATOM 2200 O O . ILE B 1 85 ? 11.75 6.141 11.367 1 97.56 85 ILE B O 1
ATOM 2204 N N . ALA B 1 86 ? 13.297 4.641 10.852 1 96.75 86 ALA B N 1
ATOM 2205 C CA . ALA B 1 86 ? 13.031 3.861 12.062 1 96.75 86 ALA B CA 1
ATOM 2206 C C . ALA B 1 86 ? 13.266 4.703 13.312 1 96.75 86 ALA B C 1
ATOM 2208 O O . ALA B 1 86 ? 12.469 4.652 14.258 1 96.75 86 ALA B O 1
ATOM 2209 N N . LEU B 1 87 ? 14.211 5.523 13.312 1 96.81 87 LEU B N 1
ATOM 2210 C CA . LEU B 1 87 ? 14.586 6.309 14.484 1 96.81 87 LEU B CA 1
ATOM 2211 C C . LEU B 1 87 ? 13.891 7.664 14.477 1 96.81 87 LEU B C 1
ATOM 2213 O O . LEU B 1 87 ? 13.867 8.359 15.5 1 96.81 87 LEU B O 1
ATOM 2217 N N . GLY B 1 88 ? 13.281 7.992 13.414 1 96.75 88 GLY B N 1
ATOM 2218 C CA . GLY B 1 88 ? 12.812 9.359 13.258 1 96.75 88 GLY B CA 1
ATOM 2219 C C . GLY B 1 88 ? 13.93 10.383 13.266 1 96.75 88 GLY B C 1
ATOM 2220 O O . GLY B 1 8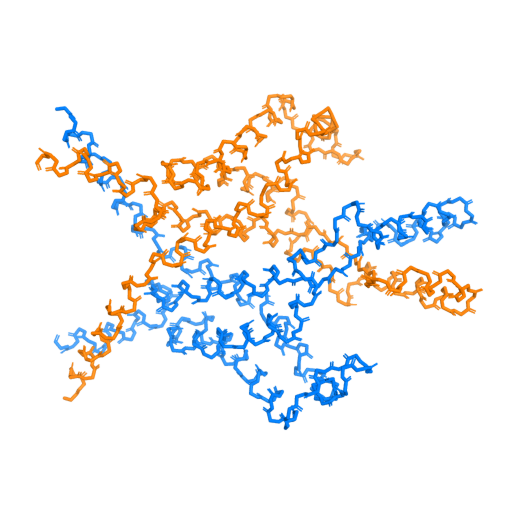8 ? 13.82 11.43 13.906 1 96.75 88 GLY B O 1
ATOM 2221 N N . LEU B 1 89 ? 14.984 10.016 12.633 1 96 89 LEU B N 1
ATOM 2222 C CA . LEU B 1 89 ? 16.172 10.852 12.578 1 96 89 LEU B CA 1
ATOM 2223 C C . LEU B 1 89 ? 16.344 11.469 11.195 1 96 89 LEU B C 1
ATOM 2225 O O . LEU B 1 89 ? 16.5 10.742 10.203 1 96 89 LEU B O 1
ATOM 2229 N N . PHE B 1 90 ? 16.406 12.867 11.156 1 94.88 90 PHE B N 1
ATOM 2230 C CA . PHE B 1 90 ? 16.484 13.57 9.883 1 94.88 90 PHE B CA 1
ATOM 2231 C C . PHE B 1 90 ? 15.461 13.039 8.898 1 94.88 90 PHE B C 1
ATOM 2233 O O . PHE B 1 90 ? 15.797 12.727 7.75 1 94.88 90 PHE B O 1
ATOM 2240 N N . THR B 1 91 ? 14.266 12.852 9.359 1 95.75 91 THR B N 1
ATOM 2241 C CA . THR B 1 91 ? 13.203 12.18 8.625 1 95.75 91 THR B CA 1
ATOM 2242 C C . THR B 1 91 ? 12.953 12.859 7.281 1 95.75 91 THR B C 1
ATOM 2244 O O . THR B 1 91 ? 12.883 12.188 6.246 1 95.75 91 THR B O 1
ATOM 2247 N N . ARG B 1 92 ? 12.914 14.148 7.242 1 94.31 92 ARG B N 1
ATOM 2248 C CA . ARG B 1 92 ? 12.656 14.883 6.008 1 94.31 92 ARG B CA 1
ATOM 2249 C C . ARG B 1 92 ? 13.797 14.695 5.012 1 94.31 92 ARG B C 1
ATOM 2251 O O . ARG B 1 92 ? 13.555 14.484 3.82 1 94.31 92 ARG B O 1
ATOM 2258 N N . LEU B 1 93 ? 14.977 14.695 5.508 1 95.12 93 LEU B N 1
ATOM 2259 C CA . LEU B 1 93 ? 16.156 14.602 4.652 1 95.12 93 LEU B CA 1
ATOM 2260 C C . LEU B 1 93 ? 16.297 13.195 4.07 1 95.12 93 LEU B C 1
ATOM 2262 O O . LEU B 1 93 ? 16.594 13.039 2.885 1 95.12 93 LEU B O 1
ATOM 2266 N N . VAL B 1 94 ? 16.078 12.234 4.875 1 96.81 94 VAL B N 1
ATOM 2267 C CA . VAL B 1 94 ? 16.25 10.859 4.414 1 96.81 94 VAL B CA 1
ATOM 2268 C C . VAL B 1 94 ? 15.125 10.477 3.471 1 96.81 94 VAL B C 1
ATOM 2270 O O . VAL B 1 94 ? 15.281 9.594 2.619 1 96.81 94 VAL B O 1
ATOM 2273 N N . SER B 1 95 ? 13.969 11.07 3.611 1 97.31 95 SER B N 1
ATOM 2274 C CA . SER B 1 95 ? 12.836 10.75 2.75 1 97.31 95 SER B CA 1
ATOM 2275 C C . SER B 1 95 ? 13.102 11.164 1.308 1 97.31 95 SER B C 1
ATOM 2277 O O . SER B 1 95 ? 12.578 10.562 0.373 1 97.31 95 SER B O 1
ATOM 2279 N N . ILE B 1 96 ? 13.969 12.117 1.046 1 97 96 ILE B N 1
ATOM 2280 C CA . ILE B 1 96 ? 14.203 12.672 -0.284 1 97 96 ILE B CA 1
ATOM 2281 C C . ILE B 1 96 ? 14.836 11.609 -1.18 1 97 96 ILE B C 1
ATOM 2283 O O . ILE B 1 96 ? 14.281 11.258 -2.221 1 97 96 ILE B O 1
ATOM 2287 N N . PRO B 1 97 ? 15.992 11.078 -0.774 1 97.69 97 PRO B N 1
ATOM 2288 C CA . PRO B 1 97 ? 16.562 10.047 -1.638 1 97.69 97 PRO B CA 1
ATOM 2289 C C . PRO B 1 97 ? 15.672 8.82 -1.766 1 97.69 97 PRO B C 1
ATOM 2291 O O . PRO B 1 97 ? 15.656 8.164 -2.812 1 97.69 97 PRO B O 1
ATOM 2294 N N . MET B 1 98 ? 14.945 8.469 -0.769 1 97.88 98 MET B N 1
ATOM 2295 C CA . MET B 1 98 ? 14.039 7.328 -0.826 1 97.88 98 MET B CA 1
ATOM 2296 C C . MET B 1 98 ? 12.906 7.586 -1.816 1 97.88 98 MET B C 1
ATOM 2298 O O . MET B 1 98 ? 12.516 6.688 -2.564 1 97.88 98 MET B O 1
ATOM 2302 N N . MET B 1 99 ? 12.43 8.781 -1.772 1 97.94 99 MET B N 1
ATOM 2303 C CA . MET B 1 99 ? 11.414 9.156 -2.754 1 97.94 99 MET B CA 1
ATOM 2304 C C . MET B 1 99 ? 11.961 9.047 -4.172 1 97.94 99 MET B C 1
ATOM 2306 O O . MET B 1 99 ? 11.266 8.586 -5.078 1 97.94 99 MET B O 1
ATOM 2310 N N . PHE B 1 100 ? 13.156 9.523 -4.312 1 97.94 100 PHE B N 1
ATOM 2311 C CA . PHE B 1 100 ? 13.789 9.438 -5.621 1 97.94 100 PHE B CA 1
ATOM 2312 C C . PHE B 1 100 ? 13.883 7.988 -6.086 1 97.94 100 PHE B C 1
ATOM 2314 O O . PHE B 1 100 ? 13.562 7.676 -7.234 1 97.94 100 PHE B O 1
ATOM 2321 N N . VAL B 1 101 ? 14.281 7.121 -5.207 1 97.31 101 VAL B N 1
ATOM 2322 C CA . VAL B 1 101 ? 14.398 5.703 -5.527 1 97.31 101 VAL B CA 1
ATOM 2323 C C . VAL B 1 101 ? 13.031 5.145 -5.926 1 97.31 101 VAL B C 1
ATOM 2325 O O . VAL B 1 101 ? 12.914 4.434 -6.926 1 97.31 101 VAL B O 1
ATOM 2328 N N . MET B 1 102 ? 12.008 5.461 -5.133 1 97.44 102 MET B N 1
ATOM 2329 C CA . MET B 1 102 ? 10.672 4.961 -5.449 1 97.44 102 MET B CA 1
ATOM 2330 C C . MET B 1 102 ? 10.188 5.523 -6.781 1 97.44 102 MET B C 1
ATOM 2332 O O . MET B 1 102 ? 9.477 4.84 -7.523 1 97.44 102 MET B O 1
ATOM 2336 N N . GLY B 1 103 ? 10.516 6.781 -7.082 1 97.38 103 GLY B N 1
ATOM 2337 C CA . GLY B 1 103 ? 10.172 7.371 -8.367 1 97.38 103 GLY B CA 1
ATOM 2338 C C . GLY B 1 103 ? 10.844 6.676 -9.539 1 97.38 103 GLY B C 1
ATOM 2339 O O . GLY B 1 103 ? 10.195 6.352 -10.531 1 97.38 103 GLY B O 1
ATOM 2340 N N . VAL B 1 104 ? 12.086 6.438 -9.383 1 95.69 104 VAL B N 1
ATOM 2341 C CA . VAL B 1 104 ? 12.852 5.77 -10.43 1 95.69 104 VAL B CA 1
ATOM 2342 C C . VAL B 1 104 ? 12.336 4.344 -10.609 1 95.69 104 VAL B C 1
ATOM 2344 O O . VAL B 1 104 ? 12.156 3.881 -11.742 1 95.69 104 VAL B O 1
ATOM 2347 N N . ALA B 1 105 ? 12.141 3.623 -9.523 1 95 105 ALA B N 1
ATOM 2348 C CA . ALA B 1 105 ? 11.594 2.271 -9.609 1 95 105 ALA B CA 1
ATOM 2349 C C . ALA B 1 105 ? 10.234 2.271 -10.312 1 95 105 ALA B C 1
ATOM 2351 O O . ALA B 1 105 ? 9.969 1.423 -11.164 1 95 105 ALA B O 1
ATOM 2352 N N . GLY B 1 106 ? 9.406 3.188 -9.938 1 95.81 106 GLY B N 1
ATOM 2353 C CA . GLY B 1 106 ? 8.109 3.314 -10.586 1 95.81 106 GLY B CA 1
ATOM 2354 C C . GLY B 1 106 ? 8.219 3.533 -12.086 1 95.81 106 GLY B C 1
ATOM 2355 O O . GLY B 1 106 ? 7.531 2.871 -12.867 1 95.81 106 GLY B O 1
ATOM 2356 N N . ALA B 1 107 ? 9.07 4.383 -12.523 1 94.12 107 ALA B N 1
ATOM 2357 C CA . ALA B 1 107 ? 9.203 4.762 -13.93 1 94.12 107 ALA B CA 1
ATOM 2358 C C . ALA B 1 107 ? 9.945 3.684 -14.719 1 94.12 107 ALA B C 1
ATOM 2360 O O . ALA B 1 107 ? 9.562 3.365 -15.852 1 94.12 107 ALA B O 1
ATOM 2361 N N . ALA B 1 108 ? 10.938 3.076 -14.125 1 92.5 108 ALA B N 1
ATOM 2362 C CA . ALA B 1 108 ? 11.828 2.188 -14.867 1 92.5 108 ALA B CA 1
ATOM 2363 C C . ALA B 1 108 ? 11.367 0.736 -14.758 1 92.5 108 ALA B C 1
ATOM 2365 O O . ALA B 1 108 ? 11.609 -0.067 -15.664 1 92.5 108 ALA B O 1
ATOM 2366 N N . VAL B 1 109 ? 10.766 0.391 -13.672 1 91.75 109 VAL B N 1
ATOM 2367 C CA . VAL B 1 109 ? 10.477 -1.018 -13.43 1 91.75 109 VAL B CA 1
ATOM 2368 C C . VAL B 1 109 ? 8.977 -1.271 -13.57 1 91.75 109 VAL B C 1
ATOM 2370 O O . VAL B 1 109 ? 8.562 -2.271 -14.156 1 91.75 109 VAL B O 1
ATOM 2373 N N . HIS B 1 110 ? 8.117 -0.373 -13.102 1 94.44 110 HIS B N 1
ATOM 2374 C CA . HIS B 1 110 ? 6.723 -0.719 -12.852 1 94.44 110 HIS B CA 1
ATOM 2375 C C . HIS B 1 110 ? 5.801 -0.044 -13.859 1 94.44 110 HIS B C 1
ATOM 2377 O O . HIS B 1 110 ? 4.672 -0.494 -14.078 1 94.44 110 HIS B O 1
ATOM 2383 N N . TRP B 1 111 ? 6.25 0.941 -14.531 1 93.06 111 TRP B N 1
ATOM 2384 C CA . TRP B 1 111 ? 5.414 1.754 -15.406 1 93.06 111 TRP B CA 1
ATOM 2385 C C . TRP B 1 111 ? 4.816 0.909 -16.531 1 93.06 111 TRP B C 1
ATOM 2387 O O . TRP B 1 111 ? 3.643 1.064 -16.875 1 93.06 111 TRP B O 1
ATOM 2397 N N . ALA B 1 112 ? 5.578 -0.003 -17.047 1 91.5 112 ALA B N 1
ATOM 2398 C CA . ALA B 1 112 ? 5.16 -0.819 -18.188 1 91.5 112 ALA B CA 1
ATOM 2399 C C . ALA B 1 112 ? 4.027 -1.766 -17.781 1 91.5 112 ALA B C 1
ATOM 2401 O O . ALA B 1 112 ? 3.299 -2.262 -18.656 1 91.5 112 ALA B O 1
ATOM 2402 N N . HIS B 1 113 ? 3.84 -1.983 -16.531 1 92.31 113 HIS B N 1
ATOM 2403 C CA . HIS B 1 113 ? 2.854 -2.934 -16.031 1 92.31 113 HIS B CA 1
ATOM 2404 C C . HIS B 1 113 ? 1.602 -2.217 -15.539 1 92.31 113 HIS B C 1
ATOM 2406 O O . HIS B 1 113 ? 0.743 -2.83 -14.898 1 92.31 113 HIS B O 1
ATOM 2412 N N . ARG B 1 114 ? 1.633 -0.968 -15.727 1 92.19 114 ARG B N 1
ATOM 2413 C CA . ARG B 1 114 ? 0.473 -0.155 -15.375 1 92.19 114 ARG B CA 1
ATOM 2414 C C . ARG B 1 114 ? 0.285 -0.096 -13.867 1 92.19 114 ARG B C 1
ATOM 2416 O O . ARG B 1 114 ? 1.254 0.063 -13.117 1 92.19 114 ARG B O 1
ATOM 2423 N N . TRP B 1 115 ? -0.953 -0.202 -13.297 1 92.94 115 TRP B N 1
ATOM 2424 C CA . TRP B 1 115 ? -1.227 0.232 -11.93 1 92.94 115 TRP B CA 1
ATOM 2425 C C . TRP B 1 115 ? -1.171 -0.946 -10.961 1 92.94 115 TRP B C 1
ATOM 2427 O O . TRP B 1 115 ? -0.401 -0.93 -10 1 92.94 115 TRP B O 1
ATOM 2437 N N . PRO B 1 116 ? -1.945 -1.939 -11.188 1 91.75 116 PRO B N 1
ATOM 2438 C CA . PRO B 1 116 ? -2.125 -2.922 -10.117 1 91.75 116 PRO B CA 1
ATOM 2439 C C . PRO B 1 116 ? -0.877 -3.77 -9.883 1 91.75 116 PRO B C 1
ATOM 2441 O O . PRO B 1 116 ? -0.197 -4.156 -10.836 1 91.75 116 PRO B O 1
ATOM 2444 N N . ALA B 1 117 ? -0.584 -4.023 -8.648 1 91.56 117 ALA B N 1
ATOM 2445 C CA . ALA B 1 117 ? 0.525 -4.902 -8.297 1 91.56 117 ALA B CA 1
ATOM 2446 C C . ALA B 1 117 ? 0.177 -6.363 -8.578 1 91.56 117 ALA B C 1
ATOM 2448 O O . ALA B 1 117 ? 0.998 -7.109 -9.117 1 91.56 117 ALA B O 1
ATOM 2449 N N . ILE B 1 118 ? -1.049 -6.68 -8.242 1 92.25 118 ILE B N 1
ATOM 2450 C CA . ILE B 1 118 ? -1.592 -8.008 -8.492 1 92.25 118 ILE B CA 1
ATOM 2451 C C . ILE B 1 118 ? -2.611 -7.945 -9.625 1 92.25 118 ILE B C 1
ATOM 2453 O O . ILE B 1 118 ? -3.477 -7.066 -9.648 1 92.25 118 ILE B O 1
ATOM 2457 N N . ALA B 1 119 ? -2.502 -8.922 -10.484 1 93.06 119 ALA B N 1
ATOM 2458 C CA . ALA B 1 119 ? -3.383 -8.914 -11.648 1 93.06 119 ALA B CA 1
ATOM 2459 C C . ALA B 1 119 ? -4.84 -9.117 -11.234 1 93.06 119 ALA B C 1
ATOM 2461 O O . ALA B 1 119 ? -5.133 -9.93 -10.359 1 93.06 119 ALA B O 1
ATOM 2462 N N . ASP B 1 120 ? -5.664 -8.406 -11.945 1 88.25 120 ASP B N 1
ATOM 2463 C CA . ASP B 1 120 ? -7.094 -8.539 -11.695 1 88.25 120 ASP B CA 1
ATOM 2464 C C . ASP B 1 120 ? -7.605 -9.906 -12.156 1 88.25 120 ASP B C 1
ATOM 2466 O O . ASP B 1 120 ? -6.949 -10.586 -12.953 1 88.25 120 ASP B O 1
ATOM 2470 N N . LYS B 1 121 ? -8.82 -10.203 -11.695 1 85.94 121 LYS B N 1
ATOM 2471 C CA . LYS B 1 121 ? -9.406 -11.508 -11.992 1 85.94 121 LYS B CA 1
ATOM 2472 C C . LYS B 1 121 ? -9.711 -11.641 -13.484 1 85.94 121 LYS B C 1
ATOM 2474 O O . LYS B 1 121 ? -9.719 -12.75 -14.023 1 85.94 121 LYS B O 1
ATOM 2479 N N . THR B 1 122 ? -9.867 -10.516 -14.125 1 87.94 122 THR B N 1
ATOM 2480 C CA . THR B 1 122 ? -10.289 -10.57 -15.516 1 87.94 122 THR B CA 1
ATOM 2481 C C . THR B 1 122 ? -9.078 -10.508 -16.453 1 87.94 122 THR B C 1
ATOM 2483 O O . THR B 1 122 ? -9.211 -10.695 -17.656 1 87.94 122 THR B O 1
ATOM 2486 N N . ALA B 1 123 ? -7.969 -10.305 -15.891 1 92.25 123 ALA B N 1
ATOM 2487 C CA . ALA B 1 123 ? -6.762 -10.25 -16.719 1 92.25 123 ALA B CA 1
ATOM 2488 C C . ALA B 1 123 ? -6.465 -11.609 -17.344 1 92.25 123 ALA B C 1
ATOM 2490 O O . ALA B 1 123 ? -6.664 -12.648 -16.719 1 92.25 123 ALA B O 1
ATOM 2491 N N . GLU B 1 124 ? -5.973 -11.57 -18.562 1 95.62 124 GLU B N 1
ATOM 2492 C CA . GLU B 1 124 ? -5.629 -12.797 -19.266 1 95.62 124 GLU B CA 1
ATOM 2493 C C . GLU B 1 124 ? -4.625 -13.625 -18.469 1 95.62 124 GLU B C 1
ATOM 2495 O O . GLU B 1 124 ? -4.738 -14.852 -18.406 1 95.62 124 GLU B O 1
ATOM 2500 N N . SER B 1 125 ? -3.645 -12.977 -17.875 1 95.75 125 SER B N 1
ATOM 2501 C CA . SER B 1 125 ? -2.646 -13.68 -17.078 1 95.75 125 SER B CA 1
ATOM 2502 C C . SER B 1 125 ? -3.301 -14.461 -15.938 1 95.75 125 SER B C 1
ATOM 2504 O O . SER B 1 125 ? -2.949 -15.617 -15.695 1 95.75 125 SER B O 1
ATOM 2506 N N . THR B 1 126 ? -4.191 -13.844 -15.32 1 96.44 126 THR B N 1
ATOM 2507 C CA . THR B 1 126 ? -4.898 -14.492 -14.219 1 96.44 126 THR B CA 1
ATOM 2508 C C . THR B 1 126 ? -5.738 -15.656 -14.727 1 96.44 126 THR B C 1
ATOM 2510 O O . THR B 1 126 ? -5.785 -16.719 -14.094 1 96.44 126 THR B O 1
ATOM 2513 N N . GLN B 1 127 ? -6.332 -15.477 -15.836 1 96.62 127 GLN B N 1
ATOM 2514 C CA . GLN B 1 127 ? -7.164 -16.531 -16.406 1 96.62 127 GLN B CA 1
ATOM 2515 C C . GLN B 1 127 ? -6.324 -17.75 -16.781 1 96.62 127 GLN B C 1
ATOM 2517 O O . GLN B 1 127 ? -6.746 -18.891 -16.562 1 96.62 127 GLN B O 1
ATOM 2522 N N . ARG B 1 128 ? -5.223 -17.531 -17.312 1 97.06 128 ARG B N 1
ATOM 2523 C CA . ARG B 1 128 ? -4.328 -18.625 -17.672 1 97.06 128 ARG B CA 1
ATOM 2524 C C . ARG B 1 128 ? -3.9 -19.406 -16.438 1 97.06 128 ARG B C 1
ATOM 2526 O O . ARG B 1 128 ? -3.844 -20.641 -16.469 1 97.06 128 ARG B O 1
ATOM 2533 N N . LEU B 1 129 ? -3.604 -18.688 -15.43 1 97.56 129 LEU B N 1
ATOM 2534 C CA . LEU B 1 129 ? -3.23 -19.328 -14.172 1 97.56 129 LEU B CA 1
ATOM 2535 C C . LEU B 1 129 ? -4.398 -20.141 -13.609 1 97.56 129 LEU B C 1
ATOM 2537 O O . LEU B 1 129 ? -4.219 -21.281 -13.188 1 97.56 129 LEU B O 1
ATOM 2541 N N . ASN B 1 130 ? -5.512 -19.547 -13.633 1 96.38 130 ASN B N 1
ATOM 2542 C CA . ASN B 1 130 ? -6.699 -20.234 -13.141 1 96.38 130 ASN B CA 1
ATOM 2543 C C . ASN B 1 130 ? -6.973 -21.516 -13.93 1 96.38 130 ASN B C 1
ATOM 2545 O O . ASN B 1 130 ? -7.34 -22.531 -13.352 1 96.38 130 ASN B O 1
ATOM 2549 N N . ASP B 1 131 ? -6.852 -21.422 -15.195 1 97 131 ASP B N 1
ATOM 2550 C CA . ASP B 1 131 ? -7.047 -22.594 -16.047 1 97 131 ASP B CA 1
ATOM 2551 C C . ASP B 1 131 ? -6.086 -23.719 -15.648 1 97 131 ASP B C 1
ATOM 2553 O O . ASP B 1 131 ? -6.469 -24.891 -15.633 1 97 131 ASP B O 1
ATOM 2557 N N . LEU B 1 132 ? -4.914 -23.344 -15.406 1 97.12 132 LEU B N 1
ATOM 2558 C CA . LEU B 1 132 ? -3.934 -24.328 -14.977 1 97.12 132 LEU B CA 1
ATOM 2559 C C . LEU B 1 132 ? -4.375 -25.016 -13.688 1 97.12 132 LEU B C 1
ATOM 2561 O O . LEU B 1 132 ? -4.309 -26.234 -13.57 1 97.12 132 LEU B O 1
ATOM 2565 N N . PHE B 1 133 ? -4.824 -24.281 -12.789 1 97.06 133 PHE B N 1
ATOM 2566 C CA . PHE B 1 133 ? -5.145 -24.859 -11.484 1 97.06 133 PHE B CA 1
ATOM 2567 C C . PHE B 1 133 ? -6.445 -25.656 -11.547 1 97.06 133 PHE B C 1
ATOM 2569 O O . PHE B 1 133 ? -6.613 -26.625 -10.82 1 97.06 133 PHE B O 1
ATOM 2576 N N . VAL B 1 134 ? -7.305 -25.219 -12.422 1 97 134 VAL B N 1
ATOM 2577 C CA . VAL B 1 134 ? -8.477 -26.047 -12.68 1 97 134 VAL B CA 1
ATOM 2578 C C . VAL B 1 134 ? -8.031 -27.391 -13.258 1 97 134 VAL B C 1
ATOM 2580 O O . VAL B 1 134 ? -8.492 -28.453 -12.812 1 97 134 VAL B O 1
ATOM 2583 N N . TRP B 1 135 ? -7.211 -27.344 -14.211 1 97.12 135 TRP B N 1
ATOM 2584 C CA . TRP B 1 135 ? -6.684 -28.562 -14.828 1 97.12 135 TRP B CA 1
ATOM 2585 C C . TRP B 1 135 ? -5.977 -29.422 -13.797 1 97.12 135 TRP B C 1
ATOM 2587 O O . TRP B 1 135 ? -6.16 -30.641 -13.773 1 97.12 135 TRP B O 1
ATOM 2597 N N . LEU B 1 136 ? -5.203 -28.844 -12.906 1 96.75 136 LEU B N 1
ATOM 2598 C CA . LEU B 1 136 ? -4.484 -29.578 -11.867 1 96.75 136 LEU B CA 1
ATOM 2599 C C . LEU B 1 136 ? -5.457 -30.25 -10.914 1 96.75 136 LEU B C 1
ATOM 2601 O O . LEU B 1 136 ? -5.238 -31.406 -10.508 1 96.75 136 LEU B O 1
ATOM 2605 N N . SER B 1 137 ? -6.438 -29.531 -10.555 1 96.88 137 SER B N 1
ATOM 2606 C CA . SER B 1 137 ? -7.41 -30.062 -9.609 1 96.88 137 SER B CA 1
ATOM 2607 C C . SER B 1 137 ? -8.078 -31.328 -10.164 1 96.88 137 SER B C 1
ATOM 2609 O O . SER B 1 137 ? -8.453 -32.219 -9.406 1 96.88 137 SER B O 1
ATOM 2611 N N . GLN B 1 138 ? -8.18 -31.484 -11.508 1 97.06 138 GLN B N 1
ATOM 2612 C CA . GLN B 1 138 ? -8.859 -32.594 -12.156 1 97.06 138 GLN B CA 1
ATOM 2613 C C . GLN B 1 138 ? -7.883 -33.719 -12.477 1 97.06 138 GLN B C 1
ATOM 2615 O O . GLN B 1 138 ? -8.234 -34.906 -12.375 1 97.06 138 GLN B O 1
ATOM 2620 N N . ASN B 1 139 ? -6.707 -33.438 -12.797 1 96.12 139 ASN B N 1
ATOM 2621 C CA . ASN B 1 139 ? -5.77 -34.406 -13.328 1 96.12 139 ASN B CA 1
ATOM 2622 C C . ASN B 1 139 ? -4.719 -34.812 -12.297 1 96.12 139 ASN B C 1
ATOM 2624 O O . ASN B 1 139 ? -4.195 -35.938 -12.328 1 96.12 139 ASN B O 1
ATOM 2628 N N . LEU B 1 140 ? -4.363 -33.875 -11.422 1 96.12 140 LEU B N 1
ATOM 2629 C CA . LEU B 1 140 ? -3.352 -34.094 -10.391 1 96.12 140 LEU B CA 1
ATOM 2630 C C . LEU B 1 140 ? -3.785 -33.469 -9.07 1 96.12 140 LEU B C 1
ATOM 2632 O O . LEU B 1 140 ? -3.119 -32.594 -8.547 1 96.12 140 LEU B O 1
ATOM 2636 N N . PRO B 1 141 ? -4.812 -34.031 -8.453 1 96.44 141 PRO B N 1
ATOM 2637 C CA . PRO B 1 141 ? -5.414 -33.406 -7.27 1 96.44 141 PRO B CA 1
ATOM 2638 C C . PRO B 1 141 ? -4.449 -33.344 -6.09 1 96.44 141 PRO B C 1
ATOM 2640 O O . PRO B 1 141 ? -4.527 -32.406 -5.285 1 96.44 141 PRO B O 1
ATOM 2643 N N . ASP B 1 142 ? -3.574 -34.25 -5.953 1 96 142 ASP B N 1
ATOM 2644 C CA . ASP B 1 142 ? -2.617 -34.25 -4.852 1 96 142 ASP B CA 1
ATOM 2645 C C . ASP B 1 142 ? -1.692 -33.031 -4.953 1 96 142 ASP B C 1
ATOM 2647 O O . ASP B 1 142 ? -1.416 -32.375 -3.949 1 96 142 ASP B O 1
ATOM 2651 N N . ARG B 1 143 ? -1.219 -32.812 -6.145 1 94.94 143 ARG B N 1
ATOM 2652 C CA . ARG B 1 143 ? -0.361 -31.641 -6.348 1 94.94 143 ARG B CA 1
ATOM 2653 C C . ARG B 1 143 ? -1.141 -30.344 -6.152 1 94.94 143 ARG B C 1
ATOM 2655 O O . ARG B 1 143 ? -0.627 -29.375 -5.574 1 94.94 143 ARG B O 1
ATOM 2662 N N . TYR B 1 144 ? -2.338 -30.344 -6.715 1 96.19 144 TYR B N 1
ATOM 2663 C CA . TYR B 1 144 ? -3.217 -29.203 -6.523 1 96.19 144 TYR B CA 1
ATOM 2664 C C . TYR B 1 144 ? -3.402 -28.891 -5.039 1 96.19 144 TYR B C 1
ATOM 2666 O O . TYR B 1 144 ? -3.195 -27.766 -4.605 1 96.19 144 TYR B O 1
ATOM 2674 N N . ASN B 1 145 ? -3.738 -29.906 -4.258 1 96.06 145 ASN B N 1
ATOM 2675 C CA . ASN B 1 145 ? -3.99 -29.734 -2.83 1 96.06 145 ASN B CA 1
ATOM 2676 C C . ASN B 1 145 ? -2.723 -29.328 -2.082 1 96.06 145 ASN B C 1
ATOM 2678 O O . ASN B 1 145 ? -2.775 -28.5 -1.164 1 96.06 145 ASN B O 1
ATOM 2682 N N . TYR B 1 146 ? -1.63 -29.875 -2.492 1 96 146 TYR B N 1
ATOM 2683 C CA . TYR B 1 146 ? -0.352 -29.562 -1.858 1 96 146 TYR B CA 1
ATOM 2684 C C . TYR B 1 146 ? -0.003 -28.094 -2.014 1 96 146 TYR B C 1
ATOM 2686 O O . TYR B 1 146 ? 0.395 -27.438 -1.047 1 96 146 TYR B O 1
ATOM 2694 N N . VAL B 1 147 ? -0.206 -27.5 -3.148 1 96.44 147 VAL B N 1
ATOM 2695 C CA . VAL B 1 147 ? 0.204 -26.125 -3.455 1 96.44 147 VAL B CA 1
ATOM 2696 C C . VAL B 1 147 ? -0.804 -25.141 -2.869 1 96.44 147 VAL B C 1
ATOM 2698 O O . VAL B 1 147 ? -0.426 -24.078 -2.383 1 96.44 147 VAL B O 1
ATOM 2701 N N . THR B 1 148 ? -2.1 -25.5 -2.797 1 94.44 148 THR B N 1
ATOM 2702 C CA . THR B 1 148 ? -3.139 -24.547 -2.422 1 94.44 148 THR B CA 1
ATOM 2703 C C . THR B 1 148 ? -3.445 -24.641 -0.93 1 94.44 148 THR B C 1
ATOM 2705 O O . THR B 1 148 ? -4.227 -23.859 -0.399 1 94.44 148 THR B O 1
ATOM 2708 N N . ALA B 1 149 ? -2.752 -25.547 -0.223 1 91.5 149 ALA B N 1
ATOM 2709 C CA . ALA B 1 149 ? -3.029 -25.797 1.188 1 91.5 149 ALA B CA 1
ATOM 2710 C C . ALA B 1 149 ? -2.688 -24.594 2.047 1 91.5 149 ALA B C 1
ATOM 2712 O O . ALA B 1 149 ? -3.332 -24.344 3.068 1 91.5 149 ALA B O 1
ATOM 2713 N N . LEU B 1 150 ? -1.672 -23.781 1.635 1 89 150 LEU B N 1
ATOM 2714 C CA . LEU B 1 150 ? -1.142 -22.766 2.533 1 89 150 LEU B CA 1
ATOM 2715 C C . LEU B 1 150 ? -1.331 -21.375 1.944 1 89 150 LEU B C 1
ATOM 2717 O O . LEU B 1 150 ? -0.81 -20.391 2.48 1 89 150 LEU B O 1
ATOM 2721 N N . GLY B 1 151 ? -2.031 -21.25 0.835 1 88.25 151 GLY B N 1
ATOM 2722 C CA . GLY B 1 151 ? -2.254 -19.969 0.186 1 88.25 151 GLY B CA 1
ATOM 2723 C C . GLY B 1 151 ? -2.869 -20.109 -1.195 1 88.25 151 GLY B C 1
ATOM 2724 O O . GLY B 1 151 ? -3.062 -21.219 -1.691 1 88.25 151 GLY B O 1
ATOM 2725 N N . ASP B 1 152 ? -3.08 -18.922 -1.756 1 92.62 152 ASP B N 1
ATOM 2726 C CA . ASP B 1 152 ? -3.701 -18.891 -3.078 1 92.62 152 ASP B CA 1
ATOM 2727 C C . ASP B 1 152 ? -2.732 -18.359 -4.129 1 92.62 152 ASP B C 1
ATOM 2729 O O . ASP B 1 152 ? -2.195 -17.266 -3.982 1 92.62 152 ASP B O 1
ATOM 2733 N N . PRO B 1 153 ? -2.572 -19.125 -5.141 1 96.69 153 PRO B N 1
ATOM 2734 C CA . PRO B 1 153 ? -1.743 -18.609 -6.23 1 96.69 153 PRO B CA 1
ATOM 2735 C C . PRO B 1 153 ? -2.41 -17.469 -6.984 1 96.69 153 PRO B C 1
ATOM 2737 O O . PRO B 1 153 ? -3.594 -17.547 -7.316 1 96.69 153 PRO B O 1
ATOM 2740 N N . VAL B 1 154 ? -1.674 -16.453 -7.207 1 96.44 154 VAL B N 1
ATOM 2741 C CA . VAL B 1 154 ? -2.139 -15.305 -7.988 1 96.44 154 VAL B CA 1
ATOM 2742 C C . VAL B 1 154 ? -1.046 -14.867 -8.961 1 96.44 154 VAL B C 1
ATOM 2744 O O . VAL B 1 154 ? 0.082 -15.359 -8.898 1 96.44 154 VAL B O 1
ATOM 2747 N N . MET B 1 155 ? -1.478 -14.016 -9.844 1 96.75 155 MET B N 1
ATOM 2748 C CA . MET B 1 155 ? -0.511 -13.508 -10.812 1 96.75 155 MET B CA 1
ATOM 2749 C C . MET B 1 155 ? 0.016 -12.141 -10.391 1 96.75 155 MET B C 1
ATOM 2751 O O . MET B 1 155 ? -0.761 -11.203 -10.188 1 96.75 155 MET B O 1
ATOM 2755 N N . LEU B 1 156 ? 1.291 -12.125 -10.203 1 94.81 156 LEU B N 1
ATOM 2756 C CA . LEU B 1 156 ? 1.937 -10.844 -9.953 1 94.81 156 LEU B CA 1
ATOM 2757 C C . LEU B 1 156 ? 2.051 -10.031 -11.242 1 94.81 156 LEU B C 1
ATOM 2759 O O . LEU B 1 156 ? 2.709 -10.461 -12.195 1 94.81 156 LEU B O 1
ATOM 2763 N N . ASN B 1 157 ? 1.451 -8.898 -11.234 1 92.69 157 ASN B N 1
ATOM 2764 C CA . ASN B 1 157 ? 1.492 -7.996 -12.383 1 92.69 157 ASN B CA 1
ATOM 2765 C C . ASN B 1 157 ? 2.672 -7.031 -12.289 1 92.69 157 ASN B C 1
ATOM 2767 O O . ASN B 1 157 ? 3.234 -6.633 -13.312 1 92.69 157 ASN B O 1
ATOM 2771 N N . GLY B 1 158 ? 3.021 -6.637 -11.094 1 92.19 158 GLY B N 1
ATOM 2772 C CA . GLY B 1 158 ? 4.172 -5.77 -10.883 1 92.19 158 GLY B CA 1
ATOM 2773 C C . GLY B 1 158 ? 3.898 -4.32 -11.227 1 92.19 158 GLY B C 1
ATOM 2774 O O . GLY B 1 158 ? 4.797 -3.602 -11.672 1 92.19 158 GLY B O 1
ATOM 2775 N N . GLY B 1 159 ? 2.717 -3.848 -11.102 1 93.25 159 GLY B N 1
ATOM 2776 C CA . GLY B 1 159 ? 2.357 -2.473 -11.414 1 93.25 159 GLY B CA 1
ATOM 2777 C C . GLY B 1 159 ? 2.92 -1.471 -10.422 1 93.25 159 GLY B C 1
ATOM 2778 O O . GLY B 1 159 ? 3.736 -1.824 -9.57 1 93.25 159 GLY B O 1
ATOM 2779 N N . MET B 1 160 ? 2.51 -0.22 -10.516 1 95.38 160 MET B N 1
ATOM 2780 C CA . MET B 1 160 ? 3.129 0.884 -9.789 1 95.38 160 MET B CA 1
ATOM 2781 C C . MET B 1 160 ? 2.5 1.048 -8.406 1 95.38 160 MET B C 1
ATOM 2783 O O . MET B 1 160 ? 2.967 1.854 -7.602 1 95.38 160 MET B O 1
ATOM 2787 N N . GLU B 1 161 ? 1.582 0.303 -8.078 1 93.62 161 GLU B N 1
ATOM 2788 C CA . GLU B 1 161 ? 0.806 0.47 -6.852 1 93.62 161 GLU B CA 1
ATOM 2789 C C . GLU B 1 161 ? 1.714 0.542 -5.625 1 93.62 161 GLU B C 1
ATOM 2791 O O . GLU B 1 161 ? 1.589 1.454 -4.809 1 93.62 161 GLU B O 1
ATOM 2796 N N . PHE B 1 162 ? 2.643 -0.343 -5.508 1 93.12 162 PHE B N 1
ATOM 2797 C CA . PHE B 1 162 ? 3.5 -0.388 -4.328 1 93.12 162 PHE B CA 1
ATOM 2798 C C . PHE B 1 162 ? 4.453 0.8 -4.309 1 93.12 162 PHE B C 1
ATOM 2800 O O . PHE B 1 162 ? 4.633 1.442 -3.271 1 93.12 162 PHE B O 1
ATOM 2807 N N . SER B 1 163 ? 5.102 1.046 -5.398 1 96 163 SER B N 1
ATOM 2808 C CA . SER B 1 163 ? 6.043 2.158 -5.449 1 96 163 SER B CA 1
ATOM 2809 C C . SER B 1 163 ? 5.352 3.484 -5.152 1 96 163 SER B C 1
ATOM 2811 O O . SER B 1 163 ? 5.898 4.336 -4.449 1 96 163 SER B O 1
ATOM 2813 N N . VAL B 1 164 ? 4.195 3.645 -5.629 1 96.62 164 VAL B N 1
ATOM 2814 C CA . VAL B 1 164 ? 3.449 4.875 -5.398 1 96.62 164 VAL B CA 1
ATOM 2815 C C . VAL B 1 164 ? 3.021 4.957 -3.936 1 96.62 164 VAL B C 1
ATOM 2817 O O . VAL B 1 164 ? 3.027 6.035 -3.338 1 96.62 164 VAL B O 1
ATOM 2820 N N . THR B 1 165 ? 2.596 3.832 -3.387 1 96.81 165 THR B N 1
ATOM 2821 C CA . THR B 1 165 ? 2.271 3.785 -1.965 1 96.81 165 THR B CA 1
ATOM 2822 C C . THR B 1 165 ? 3.426 4.332 -1.129 1 96.81 165 THR B C 1
ATOM 2824 O O . THR B 1 165 ? 3.23 5.23 -0.304 1 96.81 165 THR B O 1
ATOM 2827 N N . TYR B 1 166 ? 4.559 3.814 -1.393 1 97.44 166 TYR B N 1
ATOM 2828 C CA . TYR B 1 166 ? 5.723 4.207 -0.609 1 97.44 166 TYR B CA 1
ATOM 2829 C C . TYR B 1 166 ? 6.074 5.672 -0.85 1 97.44 166 TYR B C 1
ATOM 2831 O O . TYR B 1 166 ? 6.422 6.395 0.086 1 97.44 166 TYR B O 1
ATOM 2839 N N . PHE B 1 167 ? 6 6.062 -2.088 1 97.75 167 PHE B N 1
ATOM 2840 C CA . PHE B 1 167 ? 6.293 7.449 -2.43 1 97.75 167 PHE B CA 1
ATOM 2841 C C . PHE B 1 167 ? 5.375 8.398 -1.671 1 97.75 167 PHE B C 1
ATOM 2843 O O . PHE B 1 167 ? 5.832 9.383 -1.09 1 97.75 167 PHE B O 1
ATOM 2850 N N . ILE B 1 168 ? 4.117 8.078 -1.645 1 97.38 168 ILE B N 1
ATOM 2851 C CA . ILE B 1 168 ? 3.125 8.922 -0.993 1 97.38 168 ILE B CA 1
ATOM 2852 C C . ILE B 1 168 ? 3.412 9 0.505 1 97.38 168 ILE B C 1
ATOM 2854 O O . ILE B 1 168 ? 3.352 10.078 1.102 1 97.38 168 ILE B O 1
ATOM 2858 N N . MET B 1 169 ? 3.697 7.918 1.077 1 97.69 169 MET B N 1
ATOM 2859 C CA . MET B 1 169 ? 3.957 7.895 2.514 1 97.69 169 MET B CA 1
ATOM 2860 C C . MET B 1 169 ? 5.254 8.617 2.846 1 97.69 169 MET B C 1
ATOM 2862 O O . MET B 1 169 ? 5.332 9.336 3.848 1 97.69 169 MET B O 1
ATOM 2866 N N . LEU B 1 170 ? 6.219 8.453 1.984 1 97.94 170 LEU B N 1
ATOM 2867 C CA . LEU B 1 170 ? 7.465 9.188 2.16 1 97.94 170 LEU B CA 1
ATOM 2868 C C . LEU B 1 170 ? 7.246 10.688 1.981 1 97.94 170 LEU B C 1
ATOM 2870 O O . LEU B 1 170 ? 7.832 11.492 2.705 1 97.94 170 LEU B O 1
ATOM 2874 N N . PHE B 1 171 ? 6.469 11 0.985 1 96.94 171 PHE B N 1
ATOM 2875 C CA . PHE B 1 171 ? 6.145 12.398 0.749 1 96.94 171 PHE B CA 1
ATOM 2876 C C . PHE B 1 171 ? 5.449 13 1.963 1 96.94 171 PHE B C 1
ATOM 2878 O O . PHE B 1 171 ? 5.676 14.164 2.299 1 96.94 171 PHE B O 1
ATOM 2885 N N . THR B 1 172 ? 4.645 12.266 2.633 1 95.69 172 THR B N 1
ATOM 2886 C CA . THR B 1 172 ? 4.004 12.703 3.867 1 95.69 172 THR B CA 1
ATOM 2887 C C . THR B 1 172 ? 5.047 13.016 4.938 1 95.69 172 THR B C 1
ATOM 2889 O O . THR B 1 172 ? 4.984 14.062 5.586 1 95.69 172 THR B O 1
ATOM 2892 N N . LEU B 1 173 ? 5.977 12.148 5.051 1 95.94 173 LEU B N 1
ATOM 2893 C CA . LEU B 1 173 ? 7.027 12.352 6.043 1 95.94 173 LEU B CA 1
ATOM 2894 C C . LEU B 1 173 ? 7.902 13.539 5.672 1 95.94 173 LEU B C 1
ATOM 2896 O O . LEU B 1 173 ? 8.391 14.258 6.547 1 95.94 173 LEU B O 1
ATOM 2900 N N . PHE B 1 174 ? 8.109 13.75 4.414 1 95.38 174 PHE B N 1
ATOM 2901 C CA . PHE B 1 174 ? 8.891 14.891 3.949 1 95.38 174 PHE B CA 1
ATOM 2902 C C . PHE B 1 174 ? 8.219 16.203 4.348 1 95.38 174 PHE B C 1
ATOM 2904 O O . PHE B 1 174 ? 8.883 17.125 4.816 1 95.38 174 PHE B O 1
ATOM 2911 N N . LEU B 1 175 ? 6.898 16.219 4.234 1 92.75 175 LEU B N 1
ATOM 2912 C CA . LEU B 1 175 ? 6.172 17.469 4.473 1 92.75 175 LEU B CA 1
ATOM 2913 C C . LEU B 1 175 ? 5.93 17.672 5.961 1 92.75 175 LEU B C 1
ATOM 2915 O O . LEU B 1 175 ? 5.996 18.797 6.453 1 92.75 175 LEU B O 1
ATOM 2919 N N . TYR B 1 176 ? 5.688 16.516 6.711 1 91.12 176 TYR B N 1
ATOM 2920 C CA . TYR B 1 176 ? 5.191 16.688 8.07 1 91.12 176 TYR B CA 1
ATOM 2921 C C . TYR B 1 176 ? 6.223 16.219 9.094 1 91.12 176 TYR B C 1
ATOM 2923 O O . TYR B 1 176 ? 6.043 16.422 10.297 1 91.12 176 TYR B O 1
ATOM 2931 N N . GLY B 1 177 ? 7.273 15.57 8.664 1 90.75 177 GLY B N 1
ATOM 2932 C CA . GLY B 1 177 ? 8.359 15.195 9.547 1 90.75 177 GLY B CA 1
ATOM 2933 C C . GLY B 1 177 ? 8.141 13.852 10.227 1 90.75 177 GLY B C 1
ATOM 2934 O O . GLY B 1 177 ? 7.273 13.078 9.805 1 90.75 177 GLY B O 1
ATOM 2935 N N . GLY B 1 178 ? 8.961 13.617 11.219 1 92.5 178 GLY B N 1
ATOM 2936 C CA . GLY B 1 178 ? 8.961 12.32 11.859 1 92.5 178 GLY B CA 1
ATOM 2937 C C . GLY B 1 178 ? 7.965 12.211 13 1 92.5 178 GLY B C 1
ATOM 2938 O O . GLY B 1 178 ? 7.746 11.125 13.539 1 92.5 178 GLY B O 1
ATOM 2939 N N . GLY B 1 179 ? 7.371 13.227 13.328 1 88.88 179 GLY B N 1
ATOM 2940 C CA . GLY B 1 179 ? 6.375 13.195 14.391 1 88.88 179 GLY B CA 1
ATOM 2941 C C . GLY B 1 179 ? 6.922 13.648 15.734 1 88.88 179 GLY B C 1
ATOM 2942 O O . GLY B 1 179 ? 8.133 13.766 15.906 1 88.88 179 GLY B O 1
ATOM 2943 N N . ARG B 1 180 ? 6.016 13.734 16.672 1 88.75 180 ARG B N 1
ATOM 2944 C CA . ARG B 1 180 ? 6.363 14.18 18.016 1 88.75 180 ARG B CA 1
ATOM 2945 C C . ARG B 1 180 ? 6.625 12.992 18.938 1 88.75 180 ARG B C 1
ATOM 2947 O O . ARG B 1 180 ? 6.184 11.875 18.656 1 88.75 180 ARG B O 1
ATOM 2954 N N . TYR B 1 181 ? 7.344 13.117 19.984 1 86.75 181 TYR B N 1
ATOM 2955 C CA . TYR B 1 181 ? 7.535 12.258 21.156 1 86.75 181 TYR B CA 1
ATOM 2956 C C . TYR B 1 181 ? 8.414 11.062 20.812 1 86.75 181 TYR B C 1
ATOM 2958 O O . TYR B 1 181 ? 9.32 10.711 21.562 1 86.75 181 TYR B O 1
ATOM 2966 N N . VAL B 1 182 ? 8.078 10.398 19.625 1 88.94 182 VAL B N 1
ATOM 2967 C CA . VAL B 1 182 ? 8.812 9.172 19.312 1 88.94 182 VAL B CA 1
ATOM 2968 C C . VAL B 1 182 ? 9.664 9.391 18.062 1 88.94 182 VAL B C 1
ATOM 2970 O O . VAL B 1 182 ? 9.547 8.656 17.078 1 88.94 182 VAL B O 1
ATOM 2973 N N . SER B 1 183 ? 10.352 10.398 18.016 1 91.38 183 SER B N 1
ATOM 2974 C CA . SER B 1 183 ? 11.258 10.742 16.922 1 91.38 183 SER B CA 1
ATOM 2975 C C . SER B 1 183 ? 12.492 11.484 17.438 1 91.38 183 SER B C 1
ATOM 2977 O O . SER B 1 183 ? 12.375 12.383 18.281 1 91.38 183 SER B O 1
ATOM 2979 N N . VAL B 1 184 ? 13.609 11.07 17.031 1 90.62 184 VAL B N 1
ATOM 2980 C CA . VAL B 1 184 ? 14.852 11.719 17.422 1 90.62 184 VAL B CA 1
ATOM 2981 C C . VAL B 1 184 ? 14.836 13.188 16.984 1 90.62 184 VAL B C 1
ATOM 2983 O O . VAL B 1 184 ? 15.352 14.055 17.703 1 90.62 184 VAL B O 1
ATOM 2986 N N . ASP B 1 185 ? 14.25 13.375 15.836 1 90.06 185 ASP B N 1
ATOM 2987 C CA . ASP B 1 185 ? 14.133 14.75 15.352 1 90.06 185 ASP B CA 1
ATOM 2988 C C . ASP B 1 185 ? 13.461 15.641 16.391 1 90.06 185 ASP B C 1
ATOM 2990 O O . ASP B 1 185 ? 13.867 16.797 16.578 1 90.06 185 ASP B O 1
ATOM 2994 N N . HIS B 1 186 ? 12.445 15.133 17.062 1 87.25 186 HIS B N 1
ATOM 2995 C CA . HIS B 1 186 ? 11.703 15.883 18.078 1 87.25 186 HIS B CA 1
ATOM 2996 C C . HIS B 1 186 ? 12.594 16.25 19.25 1 87.25 186 HIS B C 1
ATOM 2998 O O . HIS B 1 186 ? 12.602 17.406 19.703 1 87.25 186 HIS B O 1
ATOM 3004 N N . TRP B 1 187 ? 13.398 15.344 19.594 1 88 187 TRP B N 1
ATOM 3005 C CA . TRP B 1 187 ? 14.227 15.555 20.781 1 88 187 TRP B CA 1
ATOM 3006 C C . TRP B 1 187 ? 15.438 16.422 20.438 1 88 187 TRP B C 1
ATOM 3008 O O . TRP B 1 187 ? 15.883 17.219 21.266 1 88 187 TRP B O 1
ATOM 3018 N N . LEU B 1 188 ? 15.969 16.281 19.312 1 85.69 188 LEU B N 1
ATOM 3019 C CA . LEU B 1 188 ? 17.062 17.141 18.875 1 85.69 188 LEU B CA 1
ATOM 3020 C C . LEU B 1 188 ? 16.625 18.594 18.812 1 85.69 188 LEU B C 1
ATOM 3022 O O . LEU B 1 188 ? 17.406 19.5 19.156 1 85.69 188 LEU B O 1
ATOM 3026 N N . LYS B 1 189 ? 15.477 18.828 18.312 1 81.69 189 LYS B N 1
ATOM 3027 C CA . LYS B 1 189 ? 14.953 20.188 18.266 1 81.69 189 LYS B CA 1
ATOM 3028 C C . LYS B 1 189 ? 14.828 20.781 19.656 1 81.69 189 LYS B C 1
ATOM 3030 O O . LYS B 1 189 ? 15.148 21.953 19.859 1 81.69 189 LYS B O 1
ATOM 3035 N N . LYS B 1 190 ? 14.445 19.984 20.578 1 80 190 LYS B N 1
ATOM 3036 C CA . LYS B 1 190 ? 14.281 20.438 21.953 1 80 190 LYS B CA 1
ATOM 3037 C C . LYS B 1 190 ? 15.633 20.781 22.578 1 80 190 LYS B C 1
ATOM 3039 O O . LYS B 1 190 ? 15.727 21.734 23.344 1 80 190 LYS B O 1
ATOM 3044 N N . ILE B 1 191 ? 16.531 20.031 22.188 1 78.44 191 ILE B N 1
ATOM 3045 C CA . ILE B 1 191 ? 17.859 20.219 22.766 1 78.44 191 ILE B CA 1
ATOM 3046 C C . ILE B 1 191 ? 18.531 21.422 22.109 1 78.44 191 ILE B C 1
ATOM 3048 O O . ILE B 1 191 ? 19.156 22.234 22.797 1 78.44 191 ILE B O 1
ATOM 3052 N N . PHE B 1 192 ? 18.391 21.5 20.797 1 73.25 192 PHE B N 1
ATOM 3053 C CA . PHE B 1 192 ? 19.188 22.484 20.078 1 73.25 192 PHE B CA 1
ATOM 3054 C C . PHE B 1 192 ? 18.422 23.797 19.953 1 73.25 192 PHE B C 1
ATOM 3056 O O . PHE B 1 192 ? 19.047 24.875 19.891 1 73.25 192 PHE B O 1
ATOM 3063 N N . ILE B 1 193 ? 17.172 23.766 19.688 1 63.56 193 ILE B N 1
ATOM 3064 C CA . ILE B 1 193 ? 16.469 25.016 19.438 1 63.56 193 ILE B CA 1
ATOM 3065 C C . ILE B 1 193 ? 15.906 25.562 20.75 1 63.56 193 ILE B C 1
ATOM 3067 O O . ILE B 1 193 ? 15.805 26.781 20.922 1 63.56 193 ILE B O 1
ATOM 3071 N N . LYS B 1 194 ? 15.273 24.891 21.719 1 59.72 194 LYS B N 1
ATOM 3072 C CA . LYS B 1 194 ? 14.914 25.547 22.969 1 59.72 194 LYS B CA 1
ATOM 3073 C C . LYS B 1 194 ? 16.109 26.25 23.594 1 59.72 194 LYS B C 1
ATOM 3075 O O . LYS B 1 194 ? 15.961 27.109 24.469 1 59.72 194 LYS B O 1
ATOM 3080 N N . GLN B 1 195 ? 17.25 25.75 23.375 1 45.44 195 GLN B N 1
ATOM 3081 C CA . GLN B 1 195 ? 18.297 26.531 24.031 1 45.44 195 GLN B CA 1
ATOM 3082 C C . GLN B 1 195 ? 18.453 27.906 23.375 1 45.44 195 GLN B C 1
ATOM 3084 O O . GLN B 1 195 ? 19.203 28.75 23.859 1 45.44 195 GLN B O 1
ATOM 3089 N N . LEU B 1 196 ? 17.734 28.062 22.234 1 39.31 196 LEU B N 1
ATOM 3090 C CA . LEU B 1 196 ? 17.828 29.453 21.828 1 39.31 196 LEU B CA 1
ATOM 3091 C C . LEU B 1 196 ? 16.625 30.25 22.312 1 39.31 196 LEU B C 1
ATOM 3093 O O . LEU B 1 196 ? 15.5 29.75 22.281 1 39.31 196 LEU B O 1
#

Organism: Francisella tularensis subsp. tularensis (strain SCHU S4 / Schu 4) (NCBI:txid177416)

pLDDT: mean 91.83, std 8.45, range [38.91, 98.06]

Solvent-accessible surface area (backbone atoms only — not comparable to full-atom values): 19332 Å² total; per-residue (Å²): 109,69,63,58,53,49,49,53,49,49,52,52,49,54,60,52,45,69,50,46,33,56,51,34,43,47,49,30,54,51,48,34,65,58,48,46,54,55,30,50,51,40,64,78,34,39,70,58,46,23,49,39,32,40,32,46,56,93,77,71,21,59,48,41,77,61,19,62,59,51,45,49,51,49,41,47,32,42,47,54,25,38,54,24,39,65,47,9,37,57,27,38,64,40,26,50,56,38,34,49,46,28,50,49,44,25,64,70,66,9,46,90,43,42,53,50,39,56,51,49,80,81,36,67,43,30,44,42,45,49,50,50,52,53,50,28,51,74,77,38,45,67,61,37,49,61,38,49,69,69,32,44,80,41,32,38,42,50,13,25,46,59,34,50,51,52,31,52,52,31,51,47,28,43,66,67,33,35,28,55,92,73,12,46,46,42,52,48,44,54,62,63,48,64,72,98,111,72,63,56,52,48,49,52,51,51,52,52,49,53,60,53,45,68,50,46,33,55,53,32,44,47,50,30,54,50,48,35,66,57,50,46,54,56,30,49,50,40,63,78,34,40,67,59,48,22,49,40,31,41,32,47,58,94,77,72,21,60,47,40,79,61,20,62,59,50,44,48,51,49,40,48,32,42,47,55,25,38,53,25,39,65,47,9,37,58,27,38,64,39,26,50,56,38,34,50,45,29,50,48,44,26,65,70,66,9,46,90,45,43,51,50,39,54,51,50,82,82,34,68,43,32,43,42,46,49,51,49,51,54,49,28,50,73,76,38,43,67,60,38,49,63,36,49,69,69,33,45,79,41,32,40,43,49,13,25,46,60,36,51,51,52,30,50,54,31,50,47,27,44,66,67,32,34,28,56,91,74,10,46,47,41,53,50,44,53,63,63,49,64,73,97

Nearest PDB structures (foldseek):
  8a1g-assembly2_D  TM=2.447E-01  e=6.608E+00  Homo sapiens

Foldseek 3Di:
DVVVVVVVVVVVVVVVVQCVQVVLQVLLVVLLVVLVVVLVVCVVCVVVQLCQQCDDVVVVHQNDPPSNVVSVLLSVLSVVQSVCSNQLHPLLVSLVSVLVSLVCCQVRPAVVLAADQFDDCPDPVFVVVVVVLVVCCVPPVVVSCVVPVVHDDTDGSRHSHVSVVNNVSSVVCNVPGNHEPRHVVNVVCCVPVVVD/DVVVVVVVVVVVVVVVVLCVQVVLQVLLVVLLVVLVVVLVVCVVCVVVQLCQQCDDVVVVHQNDPPSNVVSVLLSVLSVVQSVCSNQLHPLLVSLVSVLVSLVCCQVRPAVVLAADQFDDCPDPVFVVVVVVLVVCCVPPVVVSCVVPVPHDDTDGSRHSHVSVVNNVSSVVCNVPGNHEPRHPVNVVCCVPVVVD

Sequence (392 aa):
MINRIYDIYYKIIQKFQSIDFLLLLGIRLYLVSTMFVGARSKIEGFSTTVAWFGAPASQGGLGMPMPEVMAFLATSAEVIGCIGIALGLFTRLVSIPMMFVMGVAGAAVHWAHRWPAIADKTAESTQRLNDLFVWLSQNLPDRYNYVTALGDPVMLNGGMEFSVTYFIMLFTLFLYGGGRYVSVDHWLKKIFIKQLMINRIYDIYYKIIQKFQSIDFLLLLGIRLYLVSTMFVGARSKIEGFSTTVAWFGAPASQGGLGMPMPEVMAFLATSAEVIGCIGIALGLFTRLVSIPMMFVMGVAGAAVHWAHRWPAIADKTAESTQRLNDLFVWLSQNLPDRYNYVTALGDPVMLNGGMEFSVTYFIMLFTLFLYGGGRYVSVDHWLKKIFIKQL

Radius of gyration: 23.45 Å; Cα contacts (8 Å, |Δi|>4): 524; chains: 2; bounding box: 53×70×48 Å

Secondary structure (DSSP, 8-state):
-HHHHHHHHHHHHHHHHTTHHHHHHHHHHHHHHHHHHHHHHHHHTHHHHHHHHHS-GGGTS---SSHHHHHHHHHHHHHHHHHHHHHTSSHHHHHHHHHHHHHHHIIIIIGGG-S-SB--TTSHHHHHHHHHHHHHHHH-HHHHHHHHTT-EEEEE---SHHHHHHHHHHHHHHHH-S-SSS-HHHHHHHHHTTT-/-HHHHHHHHHHHHHHHHTTHHHHHHHHHHHHHHHHHHHHHHHHHTHHHHHHHHHS-GGGTS---SSHHHHHHHHHHHHHHHHHHHHHTSSHHHHHHHHHHHHHHHIIIIIGGG-S-SB--TTSHHHHHHHHHHHHHHHH-HHHHHHHHTT-EEEEE---SHHHHHHHHHHHHHHHH-S-SSS-HHHHHHHHHTTT-

=== Feature glossary ===
Annotated list of the representations used here:

Nearest PDB structures. The Foldseek neighbor list gives the closest experimentally determined structures in the PDB, ranked by structural alignment. TM-score near 1 means near-identical fold; near 0.3 means only rough topology match. This is how one finds what a novel AlphaFold prediction most resembles in the solved-structure universe.

Foldseek 3Di. Foldseek's 3Di representation compresses backbone geometry into a per-residue letter drawn from a learned twenty-state alphabet. It captures the tertiary interaction pattern around each residue — which residues are packed against it in space, regardless of where they are in sequence.

Radius of gyration, Cα contacts, bounding box. Radius of gyration (Rg) is the root-mean-square distance of Cα atoms from their centroid — a single number for overall size and compactness. A globular domain of N residues has Rg ≈ 2.2·N^0.38 Å; an extended or disordered chain has a much larger Rg. The Cα contact count is the number of residue pairs whose Cα atoms are within 8 Å and are more than four positions apart in sequence — a standard proxy for tertiary packing density. The bounding box is the smallest axis-aligned box enclosing all Cα atoms.

InterPro / GO / CATH / organism. The annotation block draws on four external resources. InterPro: which protein families and domains the sequence belongs to. GO: standardized terms for what the protein does, what process it participates in, and where in the cell it acts. CATH: which structural fold it has in the CATH hierarchy. Organism: the species of origin.

mmCIF coordinates. The mmCIF block holds the 3D Cartesian coordinates of each backbone atom (N, Cα, C, O) in ångströms. mmCIF is the PDB's canonical archive format — a tagged-loop text representation of the atomic model.

pLDDT. pLDDT is the predicted lDDT-Cα score: AlphaFold's confidence that the local environment of each residue (all inter-atomic distances within 15 Å) is correctly placed. It is a per-residue number between 0 and 100, with higher meaning more reliable.

Backbone torsions (φ/ψ). φ (phi) and ψ (psi) are the two rotatable backbone dihedrals per residue: φ is the C(i-1)–N–Cα–C torsion, ψ is the N–Cα–C–N(i+1) torsion, both in degrees on (−180°, 180°]. α-helical residues cluster near (−60°, −45°); β-strand residues near (−120°, +130°). A Ramachandran plot is simply a scatter of (φ, ψ) for every residue.

B-factor. For experimental (PDB) structures, the B-factor (temperature factor) quantifies the positional spread of each atom in the crystal — a combination of thermal vibration and static disorder — in units of Å². High B-factors mark flexible loops or poorly resolved regions; low B-factors mark the rigid, we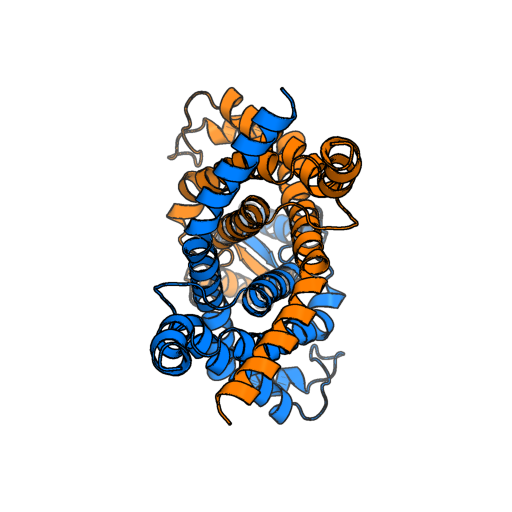ll-ordered core.

Secondary structure (3-state, P-SEA). SS3 is a coarse helix/strand/coil call (letters a/b/c) made by the P-SEA algorithm from inter-Cα distances and dihedrals. It is less detailed than DSSP but needs only Cα positions.

Predicted aligned error. Predicted aligned error is AlphaFold's pairwise confidence. Unlike pLDDT (per-residue), PAE is per-residue-pair and captures whether two parts of the structure are correctly placed relative to each other. Units are ångströms of expected positional error.

Solvent-accessible surface area. Solvent-accessible surface area (SASA) is the area in Å² traced out by the centre of a 1.4 Å probe sphere (a water molecule) rolled over the protein's van der Waals surface (Shrake–Rupley / Lee–Richards construction). Buried residues have near-zero SASA; fully exposed residues can exceed 200 Å². The total SASA scales roughly with the number of surface residues.

Secondary structure (8-state, DSSP). The SS8 string is DSSP's per-residue secondary-structure call. α-helix (H) means an i→i+4 H-bond ladder; β-strand (E) means the residue participates in a β-sheet; 3₁₀ (G) and π (I) are tighter and wider helices; T/S are turns/bends; '-' is loop.

Rendered structure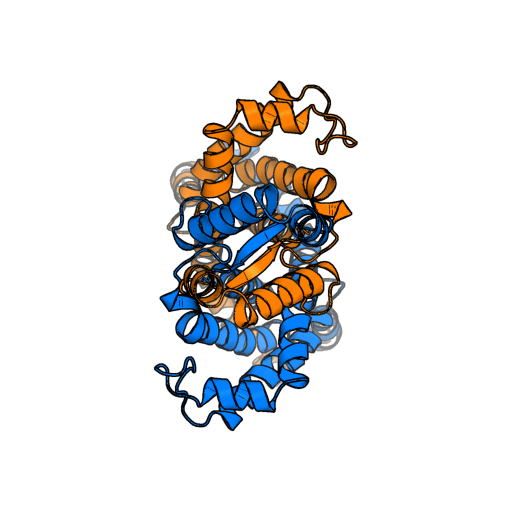 images. Structure images are PyMOL renders from six orthogonal camera directions. Cartoon representation draws helices as coils and strands as arrows; sticks shows the backbone as bonds; surface shows the solvent-excluded envelope. Rainbow coloring maps sequence position to hue (blue→red, N→C); chain coloring assigns a distinct color per polypeptide.

Sequence. The amino-acid sequence is the protein's primary structure: the linear order of residues from the N-terminus to the C-terminus, written in one-letter code. Everything else here — the 3D coordinates, the secondary structure, the domain annotations — is ultimately a consequence of this string.

Contact-map, Ramachandran, and PAE plots. Three diagnostic plots accompany the record. The Cα contact map visualizes the tertiary structure as a 2D adjacency matrix (8 Å cutoff, sequence-local contacts suppressed). The Ramachandran plot shows the distribution of backbone (φ, ψ) torsions, with points in the α and β basins reflecting secondary structure content. The PAE plot shows AlphaFold's inter-residue confidence as a color matrix.